Protein AF-A0A517RB50-F1 (afdb_monomer_lite)

Secondary structure (DSSP, 8-state):
-HHHHHHHHHHT---EEEEE-S-HHHHHHHHHHHGGGT-EEEEESSHHHHHHHHHHH--SEEEEETT-SSS-HHHHHHHHHHSTTTTT-EEEEEES---HHHHHHHHHTT--EEEESS--HHHHHHHHHHHHHHHHHHHHHHHHHHHHHHHHH-SSEEEEEETTT--EEEE-HHHHHHH---HHHHTTS-GGGGB-HHHHHHHHHHHHHHHHSS--EEEEEEEEE-TTS-EEEEEEEEEEEEETTEEEEEEEEEE-HHHHHHHHHHHHHHHHHHT-SSEEEEEETTS-EEEE-HHHHHHH---HHHHTTS-GGGTB-SSS-HHHHHHHHHHHHTTPPEEEEEEEEPPPPTT--S------SSHHHHHHHHHHEEEEEEEEEEEE-TTS-EEEEEEEEEE-HHHHHHHHHHHHHHHHHHHHHHHHHHHHSSS-HHHHHHHHHHHHHHSHHHHTT--EEEEEEETTTTEEEEEEEES--SSPPPSS---HHHHTTS-EEEEEETTEEEEEEEEE-----SSSS-PPP-B--

Radius of gyration: 51.58 Å; chains: 1; bounding box: 113×52×133 Å

Structure (mmCIF, N/CA/C/O backbone):
data_AF-A0A517RB50-F1
#
_entry.id   AF-A0A517RB50-F1
#
loop_
_atom_site.group_PDB
_atom_site.id
_atom_site.type_symbol
_atom_site.label_atom_id
_atom_site.label_alt_id
_atom_site.label_comp_id
_atom_site.label_asym_id
_atom_site.label_entity_id
_atom_site.label_seq_id
_atom_site.pdbx_PDB_ins_code
_atom_site.Cartn_x
_atom_site.Cartn_y
_atom_site.Cartn_z
_atom_site.occupancy
_atom_site.B_iso_or_equiv
_atom_site.auth_seq_id
_atom_site.auth_comp_id
_atom_site.auth_asym_id
_atom_site.auth_atom_id
_atom_site.pdbx_PDB_model_num
ATOM 1 N N . MET A 1 1 ? -14.925 10.909 19.881 1.00 27.44 1 MET A N 1
ATOM 2 C CA . MET A 1 1 ? -16.168 11.684 20.108 1.00 27.44 1 MET A CA 1
ATOM 3 C C . MET A 1 1 ? -17.232 10.843 20.812 1.00 27.44 1 MET A C 1
ATOM 5 O O . MET A 1 1 ? -17.479 11.124 21.971 1.00 27.44 1 MET A O 1
ATOM 9 N N . GLN A 1 2 ? -17.777 9.768 20.218 1.00 29.12 2 GLN A N 1
ATOM 10 C CA . GLN A 1 2 ? -18.775 8.903 20.892 1.00 29.12 2 GLN A CA 1
ATOM 11 C C . GLN A 1 2 ? -18.262 8.223 22.182 1.00 29.12 2 GLN A C 1
ATOM 13 O O . GLN A 1 2 ? -18.989 8.147 23.162 1.00 29.12 2 GLN A O 1
ATOM 18 N N . PHE A 1 3 ? -16.992 7.807 22.218 1.00 33.34 3 PHE A N 1
ATOM 19 C CA . PHE A 1 3 ? -16.370 7.172 23.392 1.00 33.34 3 PHE A CA 1
ATOM 20 C C . PHE A 1 3 ? -16.094 8.140 24.561 1.00 33.34 3 PHE A C 1
ATOM 22 O O . PHE A 1 3 ? -16.331 7.802 25.716 1.00 33.34 3 PHE A O 1
ATOM 29 N N . LEU A 1 4 ? -15.650 9.368 24.264 1.00 29.27 4 LEU A N 1
ATOM 30 C CA . LEU A 1 4 ? -15.495 10.430 25.269 1.00 29.27 4 LEU A CA 1
ATOM 31 C C . LEU A 1 4 ? -16.857 10.837 25.853 1.00 29.27 4 LEU A C 1
ATOM 33 O O . LEU A 1 4 ? -16.960 10.999 27.062 1.00 29.27 4 LEU A O 1
ATOM 37 N N . ASN A 1 5 ? -17.908 10.866 25.023 1.00 32.81 5 ASN A N 1
ATOM 38 C CA . ASN A 1 5 ? -19.290 11.037 25.480 1.00 32.81 5 ASN A CA 1
ATOM 39 C C . ASN A 1 5 ? -19.736 9.916 26.433 1.00 32.81 5 ASN A C 1
ATOM 41 O O . ASN A 1 5 ? -20.428 10.194 27.401 1.00 32.81 5 ASN A O 1
ATOM 45 N N . LEU A 1 6 ? -19.332 8.663 26.193 1.00 37.22 6 LEU A N 1
ATOM 46 C CA . LEU A 1 6 ? -19.687 7.521 27.047 1.00 37.22 6 LEU A CA 1
ATOM 47 C C . LEU A 1 6 ? -19.037 7.611 28.442 1.00 37.22 6 LEU A C 1
ATOM 49 O O . LEU A 1 6 ? -19.659 7.286 29.452 1.00 37.22 6 LEU A O 1
ATOM 53 N N . LEU A 1 7 ? -17.785 8.079 28.499 1.00 32.03 7 LEU A N 1
ATOM 54 C CA . LEU A 1 7 ? -17.042 8.289 29.747 1.00 32.03 7 LEU A CA 1
ATOM 55 C C . LEU A 1 7 ? -17.507 9.547 30.504 1.00 32.03 7 LEU A C 1
ATOM 57 O O . LEU A 1 7 ? -17.566 9.531 31.733 1.00 32.03 7 LEU A O 1
ATOM 61 N N . GLU A 1 8 ? -17.884 10.619 29.799 1.00 33.47 8 GLU A N 1
ATOM 62 C CA . GLU A 1 8 ? -18.516 11.802 30.408 1.00 33.47 8 GLU A CA 1
ATOM 63 C C . GLU A 1 8 ? -19.931 11.497 30.923 1.00 33.47 8 GLU A C 1
ATOM 65 O O . GLU A 1 8 ? -20.286 11.928 32.022 1.00 33.47 8 GLU A O 1
ATOM 70 N N . GLN A 1 9 ? -20.702 10.673 30.204 1.00 43.38 9 GLN A N 1
ATOM 71 C CA . GLN A 1 9 ? -22.013 10.189 30.648 1.00 43.38 9 GLN A CA 1
ATOM 72 C C . GLN A 1 9 ? -21.941 9.380 31.947 1.00 43.38 9 GLN A C 1
ATOM 74 O O . GLN A 1 9 ? -22.897 9.420 32.707 1.00 43.38 9 GLN A O 1
ATOM 79 N N . GLN A 1 10 ? -20.831 8.698 32.261 1.00 44.22 10 GLN A N 1
ATOM 80 C CA . GLN A 1 10 ? -20.680 8.019 33.557 1.00 44.22 10 GLN A CA 1
ATOM 81 C C . GLN A 1 10 ? -20.490 8.978 34.739 1.00 44.22 10 GLN A C 1
ATOM 83 O O . GLN A 1 10 ? -20.928 8.666 35.844 1.00 44.22 10 GLN A O 1
ATOM 88 N N . ARG A 1 11 ? -19.839 10.134 34.543 1.00 44.91 11 ARG A N 1
ATOM 89 C CA . ARG A 1 11 ? -19.650 11.118 35.626 1.00 44.91 11 ARG A CA 1
ATOM 90 C C . ARG A 1 11 ? -20.913 11.934 35.917 1.00 44.91 11 ARG A C 1
ATOM 92 O O . ARG A 1 11 ? -21.065 12.375 37.049 1.00 44.91 11 ARG A O 1
ATOM 99 N N . ASN A 1 12 ? -21.801 12.076 34.929 1.00 53.50 12 ASN A N 1
ATOM 100 C CA . ASN A 1 12 ? -23.062 12.825 34.999 1.00 53.50 12 ASN A CA 1
ATOM 101 C C . ASN A 1 12 ? -24.273 11.966 34.570 1.00 53.50 12 ASN A C 1
ATOM 103 O O . ASN A 1 12 ? -25.148 12.445 33.847 1.00 53.50 12 ASN A O 1
ATOM 107 N N . TRP A 1 13 ? -24.327 10.686 34.953 1.00 66.94 13 TRP A N 1
ATOM 108 C CA . TRP A 1 13 ? -25.488 9.851 34.629 1.00 66.94 13 TRP A CA 1
ATOM 109 C C . TRP A 1 13 ? -26.682 10.295 35.478 1.00 66.94 13 TRP A C 1
ATOM 111 O O . TRP A 1 13 ? -26.728 10.021 36.676 1.00 66.94 13 TRP A O 1
ATOM 121 N N . SER A 1 14 ? -27.633 10.982 34.847 1.00 80.94 14 SER A N 1
ATOM 122 C CA . SER A 1 14 ? -28.971 11.228 35.386 1.00 80.94 14 SER A CA 1
ATOM 123 C C . SER A 1 14 ? -29.900 10.119 34.891 1.00 80.94 14 SER A C 1
ATOM 125 O O . SER A 1 14 ? -30.160 10.054 33.690 1.00 80.94 14 SER A O 1
ATOM 127 N N . PRO A 1 15 ? -30.379 9.227 35.775 1.00 87.75 15 PRO A N 1
ATOM 128 C CA . PRO A 1 15 ? -31.318 8.181 35.397 1.00 87.75 15 PRO A CA 1
ATOM 129 C C . PRO A 1 15 ? -32.593 8.759 34.785 1.00 87.75 15 PRO A C 1
ATOM 131 O O . PRO A 1 15 ? -33.216 9.643 35.380 1.00 87.75 15 PRO A O 1
ATOM 134 N N . CYS A 1 16 ? -32.992 8.237 33.628 1.00 92.25 16 CYS A N 1
ATOM 135 C CA . CYS A 1 16 ? -34.243 8.619 32.979 1.00 92.25 16 CYS A CA 1
ATOM 136 C C . CYS A 1 16 ? -35.372 7.675 33.415 1.00 92.25 16 CYS A C 1
ATOM 138 O O . CYS A 1 16 ? -35.271 6.459 33.237 1.00 92.25 16 CYS A O 1
ATOM 140 N N . ILE A 1 17 ? -36.442 8.226 33.987 1.00 94.50 17 ILE A N 1
ATOM 141 C CA . ILE A 1 17 ? -37.605 7.475 34.466 1.00 94.50 17 ILE A CA 1
ATOM 142 C C . ILE A 1 17 ? -38.821 7.861 33.629 1.00 94.50 17 ILE A C 1
ATOM 144 O O . ILE A 1 17 ? -39.184 9.032 33.575 1.00 94.50 17 ILE A O 1
ATOM 148 N N . LEU A 1 18 ? -39.488 6.885 33.017 1.00 95.31 18 LEU A N 1
ATOM 149 C CA . LEU A 1 18 ? -40.793 7.088 32.390 1.00 95.31 18 LEU A CA 1
ATOM 150 C C . LEU A 1 18 ? -41.890 6.680 33.374 1.00 95.31 18 LEU A C 1
ATOM 152 O O . LEU A 1 18 ? -42.047 5.496 33.654 1.00 95.31 18 LEU A O 1
ATOM 156 N N . TYR A 1 19 ? -42.646 7.647 33.880 1.00 94.38 19 TYR A N 1
ATOM 157 C CA . TYR A 1 19 ? -43.794 7.423 34.752 1.00 94.38 19 TYR A CA 1
ATOM 158 C C . TYR A 1 19 ? -45.090 7.394 33.932 1.00 94.38 19 TYR A C 1
ATOM 160 O O . TYR A 1 19 ? -45.368 8.318 33.164 1.00 94.38 19 TYR A O 1
ATOM 168 N N . VAL A 1 20 ? -45.881 6.334 34.084 1.00 93.38 20 VAL A N 1
ATOM 169 C CA . VAL A 1 20 ? -47.100 6.071 33.313 1.00 93.38 20 VAL A CA 1
ATOM 170 C C . VAL A 1 20 ? -48.271 5.869 34.268 1.00 93.38 20 VAL A C 1
ATOM 172 O O . VAL A 1 20 ? -48.390 4.823 34.901 1.00 93.38 20 VAL A O 1
ATOM 175 N N . ASP A 1 21 ? -49.135 6.874 34.363 1.00 90.50 21 ASP A N 1
ATOM 176 C CA . ASP A 1 21 ? -50.355 6.863 35.177 1.00 90.50 21 ASP A CA 1
ATOM 177 C C . ASP A 1 21 ? -51.345 7.880 34.582 1.00 90.50 21 ASP A C 1
ATOM 179 O O . ASP A 1 21 ? -50.927 8.926 34.086 1.00 90.50 21 ASP A O 1
ATOM 183 N N . GLU A 1 22 ? -52.645 7.597 34.629 1.00 89.00 22 GLU A N 1
ATOM 184 C CA . GLU A 1 22 ? -53.706 8.537 34.235 1.00 89.00 22 GLU A CA 1
ATOM 185 C C . GLU A 1 22 ? -53.903 9.644 35.288 1.00 89.00 22 GLU A C 1
ATOM 187 O O . GLU A 1 22 ? -54.405 10.732 34.988 1.00 89.00 22 GLU A O 1
ATOM 192 N N . ASN A 1 23 ? -53.482 9.397 36.533 1.00 87.44 23 ASN A N 1
ATOM 193 C CA . ASN A 1 23 ? -53.657 10.315 37.645 1.00 87.44 23 ASN A CA 1
ATOM 194 C C . ASN A 1 23 ? -52.446 11.245 37.840 1.00 87.44 23 ASN A C 1
ATOM 196 O O . ASN A 1 23 ? -51.418 10.890 38.422 1.00 87.44 23 ASN A O 1
ATOM 200 N N . LEU A 1 24 ? -52.618 12.510 37.448 1.00 87.56 24 LEU A N 1
ATOM 201 C CA . LEU A 1 24 ? -51.597 13.552 37.590 1.00 87.56 24 LEU A CA 1
ATOM 202 C C . LEU A 1 24 ? -51.191 13.828 39.054 1.00 87.56 24 LEU A C 1
ATOM 204 O O . LEU A 1 24 ? -50.088 14.318 39.297 1.00 87.56 24 LEU A O 1
ATOM 208 N N . ASN A 1 25 ? -52.053 13.538 40.035 1.00 87.06 25 ASN A N 1
ATOM 209 C CA . ASN A 1 25 ? -51.712 13.732 41.447 1.00 87.06 25 ASN A CA 1
ATOM 210 C C . ASN A 1 25 ? -50.693 12.692 41.924 1.00 87.06 25 ASN A C 1
ATOM 212 O O . ASN A 1 25 ? -49.740 13.073 42.598 1.00 87.06 25 ASN A O 1
ATOM 216 N N . HIS A 1 26 ? -50.829 11.426 41.510 1.00 86.88 26 HIS A N 1
ATOM 217 C CA . HIS A 1 26 ? -49.840 10.391 41.834 1.00 86.88 26 HIS A CA 1
ATOM 218 C C . HIS A 1 26 ? -48.468 10.733 41.250 1.00 86.88 26 HIS A C 1
ATOM 220 O O . HIS A 1 26 ? -47.452 10.599 41.930 1.00 86.88 26 HIS A O 1
ATOM 226 N N . PHE A 1 27 ? -48.440 11.252 40.018 1.00 88.31 27 PHE A N 1
ATOM 227 C CA . PHE A 1 27 ? -47.204 11.735 39.413 1.00 88.31 27 PHE A CA 1
ATOM 228 C C . PHE A 1 27 ? -46.574 12.877 40.217 1.00 88.31 27 PHE A C 1
ATOM 230 O O . PHE A 1 27 ? -45.380 12.835 40.488 1.00 88.31 27 PHE A O 1
ATOM 237 N N . ARG A 1 28 ? -47.358 13.884 40.629 1.00 88.56 28 ARG A N 1
ATOM 238 C CA . ARG A 1 28 ? -46.840 15.012 41.424 1.00 88.56 28 ARG A CA 1
ATOM 239 C C . ARG A 1 28 ? -46.276 14.566 42.768 1.00 88.56 28 ARG A C 1
ATOM 241 O O . ARG A 1 28 ? -45.264 15.104 43.202 1.00 88.56 28 ARG A O 1
ATOM 248 N N . GLU A 1 29 ? -46.911 13.594 43.416 1.00 88.06 29 GLU A N 1
ATOM 249 C CA . GLU A 1 29 ? -46.387 12.984 44.640 1.00 88.06 29 GLU A CA 1
ATOM 250 C C . GLU A 1 29 ? -45.073 12.244 44.364 1.00 88.06 29 GLU A C 1
ATOM 252 O O . GLU A 1 29 ? -44.078 12.473 45.049 1.00 88.06 29 GLU A O 1
ATOM 257 N N . PHE A 1 30 ? -45.033 11.415 43.318 1.00 89.19 30 PHE A N 1
ATOM 258 C CA . PHE A 1 30 ? -43.828 10.694 42.910 1.00 89.19 30 PHE A CA 1
ATOM 259 C C . PHE A 1 30 ? -42.663 11.636 42.567 1.00 89.19 30 PHE A C 1
ATOM 261 O O . PHE A 1 30 ? -41.532 11.407 43.000 1.00 89.19 30 PHE A O 1
ATOM 268 N N . GLU A 1 31 ? -42.932 12.700 41.814 1.00 89.94 31 GLU A N 1
ATOM 269 C CA . GLU A 1 31 ? -41.957 13.725 41.442 1.00 89.94 31 GLU A CA 1
ATOM 270 C C . GLU A 1 31 ? -41.460 14.477 42.682 1.00 89.94 31 GLU A C 1
ATOM 272 O O . GLU A 1 31 ? -40.252 14.607 42.867 1.00 89.94 31 GLU A O 1
ATOM 277 N N . ALA A 1 32 ? -42.358 14.882 43.587 1.00 88.62 32 ALA A N 1
ATOM 278 C CA . ALA A 1 32 ? -41.992 15.564 44.828 1.00 88.62 32 ALA A CA 1
ATOM 279 C C . ALA A 1 32 ? -41.091 14.705 45.731 1.00 88.62 32 ALA A C 1
ATOM 281 O O . ALA A 1 32 ? -40.106 15.208 46.269 1.00 88.62 32 ALA A O 1
ATOM 282 N N . ILE A 1 33 ? -41.375 13.403 45.853 1.00 88.38 33 ILE A N 1
ATOM 283 C CA . ILE A 1 33 ? -40.557 12.459 46.635 1.00 88.38 33 ILE A CA 1
ATOM 284 C C . ILE A 1 33 ? -39.135 12.323 46.057 1.00 88.38 33 ILE A C 1
ATOM 286 O O . ILE A 1 33 ? -38.186 12.038 46.793 1.00 88.38 33 ILE A O 1
ATOM 290 N N . ASN A 1 34 ? -38.969 12.523 44.746 1.00 86.12 34 ASN A N 1
ATOM 291 C CA . ASN A 1 34 ? -37.714 12.284 44.031 1.00 86.12 34 ASN A CA 1
ATOM 292 C C . ASN A 1 34 ? -37.022 13.559 43.504 1.00 86.12 34 ASN A C 1
ATOM 294 O O . ASN A 1 34 ? -35.975 13.446 42.866 1.00 86.12 34 ASN A O 1
ATOM 298 N N . ALA A 1 35 ? -37.543 14.754 43.801 1.00 80.19 35 ALA A N 1
ATOM 299 C CA . ALA A 1 35 ? -37.084 16.028 43.234 1.00 80.19 35 ALA A CA 1
ATOM 300 C C . ALA A 1 35 ? -35.583 16.310 43.460 1.00 80.19 35 ALA A C 1
A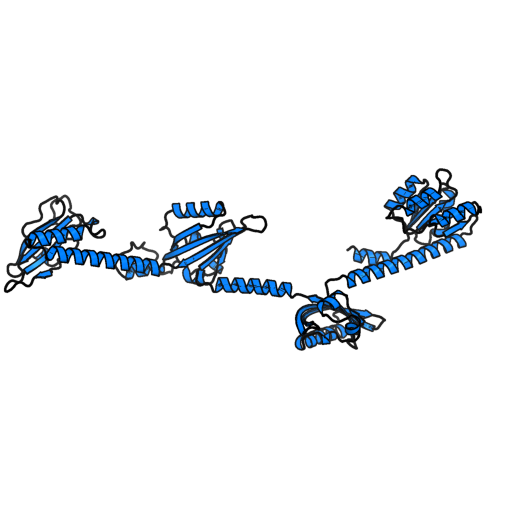TOM 302 O O . ALA A 1 35 ? -34.888 16.770 42.556 1.00 80.19 35 ALA A O 1
ATOM 303 N N . ASP A 1 36 ? -35.056 15.955 44.636 1.00 77.75 36 ASP A N 1
ATOM 304 C CA . ASP A 1 36 ? -33.656 16.208 45.010 1.00 77.75 36 ASP A CA 1
ATOM 305 C C . ASP A 1 36 ? -32.688 15.082 44.596 1.00 77.75 36 ASP A C 1
ATOM 307 O O . ASP A 1 36 ? -31.517 15.089 44.979 1.00 77.75 36 ASP A O 1
ATOM 311 N N . GLN A 1 37 ? -33.156 14.073 43.850 1.00 78.81 37 GLN A N 1
ATOM 312 C CA . GLN A 1 37 ? -32.343 12.903 43.485 1.00 78.81 37 GLN A CA 1
ATOM 313 C C . GLN A 1 37 ? -31.670 13.015 42.105 1.00 78.81 37 GLN A C 1
ATOM 315 O O . GLN A 1 37 ? -30.902 12.128 41.733 1.00 78.81 37 GLN A O 1
ATOM 320 N N . GLY A 1 38 ? -31.924 14.092 41.349 1.00 81.56 38 GLY A N 1
ATOM 321 C CA . GLY A 1 38 ? -31.290 14.337 40.045 1.00 81.56 38 GLY A CA 1
ATOM 322 C C . GLY A 1 38 ? -31.746 13.396 38.920 1.00 81.56 38 GLY A C 1
ATOM 323 O O . GLY A 1 38 ? -31.025 13.235 37.932 1.00 81.56 38 GLY A O 1
ATOM 324 N N . TYR A 1 39 ? -32.913 12.762 39.081 1.00 89.31 39 TYR A N 1
ATOM 325 C CA . TYR A 1 39 ? -33.545 11.908 38.073 1.00 89.31 39 TYR A CA 1
ATOM 326 C C . TYR A 1 39 ? -34.259 12.753 37.016 1.00 89.31 39 TYR A C 1
ATOM 328 O O . TYR A 1 39 ? -34.901 13.751 37.338 1.00 89.31 39 TYR A O 1
ATOM 336 N N . GLU A 1 40 ? -34.188 12.328 35.759 1.00 90.94 40 GLU A N 1
ATOM 337 C CA . GLU A 1 40 ? -34.959 12.926 34.674 1.00 90.94 40 GLU A CA 1
ATOM 338 C C . GLU A 1 40 ? -36.280 12.163 34.535 1.00 90.94 40 GLU A C 1
ATOM 340 O O . GLU A 1 40 ? -36.312 11.051 34.008 1.00 90.94 40 GLU A O 1
ATOM 345 N N . ILE A 1 41 ? -37.369 12.729 35.054 1.00 93.12 41 ILE A N 1
ATOM 346 C CA . ILE A 1 41 ? -38.668 12.052 35.111 1.00 93.12 41 ILE A CA 1
ATOM 347 C C . ILE A 1 41 ? -39.570 12.571 33.987 1.00 93.12 41 ILE A C 1
ATOM 349 O O . ILE A 1 41 ? -39.849 13.763 33.889 1.00 93.12 41 ILE A O 1
ATOM 353 N N . HIS A 1 42 ? -40.050 11.659 33.146 1.00 92.94 42 HIS A N 1
ATOM 354 C CA . HIS A 1 42 ? -40.967 11.928 32.042 1.00 92.94 42 HIS A CA 1
ATOM 355 C C . HIS A 1 42 ? -42.333 11.327 32.350 1.00 92.94 42 HIS A C 1
ATOM 357 O O . HIS A 1 42 ? -42.429 10.145 32.664 1.00 92.94 42 HIS A O 1
ATOM 363 N N . LEU A 1 43 ? -43.397 12.118 32.226 1.00 93.94 43 LEU A N 1
ATOM 364 C CA . LEU A 1 43 ? -44.770 11.658 32.427 1.00 93.94 43 LEU A CA 1
ATOM 365 C C . LEU A 1 43 ? -45.420 11.253 31.101 1.00 93.94 43 LEU A C 1
ATOM 367 O O . LEU A 1 43 ? -45.353 11.992 30.117 1.00 93.94 43 LEU A O 1
ATOM 371 N N . SER A 1 44 ? -46.158 10.145 31.110 1.00 92.88 44 SER A N 1
ATOM 372 C CA . SER A 1 44 ? -47.170 9.848 30.101 1.00 92.88 44 SER A CA 1
ATOM 373 C C . SER A 1 44 ? -48.513 9.525 30.744 1.00 92.88 44 SER A C 1
ATOM 375 O O . SER A 1 44 ? -48.623 8.580 31.515 1.00 92.88 44 SER A O 1
ATOM 377 N N . LEU A 1 45 ? -49.544 10.276 30.352 1.00 88.50 45 LEU A N 1
ATOM 378 C CA . LEU A 1 45 ? -50.922 10.105 30.830 1.00 88.50 45 LEU A CA 1
ATOM 379 C C . LEU A 1 45 ? -51.739 9.088 30.019 1.00 88.50 45 LEU A C 1
ATOM 381 O O . LEU A 1 45 ? -52.895 8.846 30.331 1.00 88.50 45 LEU A O 1
ATOM 385 N N . ASN A 1 46 ? -51.179 8.543 28.935 1.00 84.00 46 ASN A N 1
ATOM 386 C CA . ASN A 1 46 ? -51.885 7.626 28.040 1.00 84.00 46 ASN A CA 1
ATOM 387 C C . ASN A 1 46 ? -50.970 6.486 27.568 1.00 84.00 46 ASN A C 1
ATOM 389 O O . ASN A 1 46 ? -49.776 6.690 27.320 1.00 84.00 46 ASN A O 1
ATOM 393 N N . ALA A 1 47 ? -51.560 5.304 27.379 1.00 76.62 47 ALA A N 1
ATOM 394 C CA . ALA A 1 47 ? -50.883 4.072 26.983 1.00 76.62 47 ALA A CA 1
ATOM 395 C C . ALA A 1 47 ? -50.204 4.104 25.599 1.00 76.62 47 ALA A C 1
ATOM 397 O O . ALA A 1 47 ? -49.116 3.563 25.415 1.00 76.62 47 ALA A O 1
ATOM 398 N N . LYS A 1 48 ? -50.809 4.747 24.593 1.00 80.31 48 LYS A N 1
ATOM 399 C CA . LYS A 1 48 ? -50.193 4.871 23.257 1.00 80.31 48 LYS A CA 1
ATOM 400 C C . LYS A 1 48 ? -49.066 5.896 23.253 1.00 80.31 48 LYS A C 1
ATOM 402 O O . LYS A 1 48 ? -48.038 5.692 22.606 1.00 80.31 48 LYS A O 1
ATOM 407 N N . ALA A 1 49 ? -49.261 7.000 23.972 1.00 86.56 49 ALA A N 1
ATOM 408 C CA . ALA A 1 49 ? -48.254 8.047 24.096 1.00 86.56 49 ALA A CA 1
ATOM 409 C C . ALA A 1 49 ? -47.011 7.542 24.843 1.00 86.56 49 ALA A C 1
ATOM 411 O O . ALA A 1 49 ? -45.896 7.884 24.453 1.00 86.56 49 ALA A O 1
ATOM 412 N N . SER A 1 50 ? -47.189 6.677 25.846 1.00 89.94 50 SER A N 1
ATOM 413 C CA . SER A 1 50 ? -46.083 6.156 26.652 1.00 89.94 50 SER A CA 1
ATOM 414 C C . SER A 1 50 ? -45.155 5.249 25.847 1.00 89.94 50 SER A C 1
ATOM 416 O O . SER A 1 50 ? -43.947 5.305 26.047 1.00 89.94 50 SER A O 1
ATOM 418 N N . LEU A 1 51 ? -45.671 4.462 24.895 1.00 87.31 51 LEU A N 1
ATOM 419 C CA . LEU A 1 51 ? -44.835 3.656 23.998 1.00 87.31 51 LEU A CA 1
ATOM 420 C C . LEU A 1 51 ? -43.993 4.530 23.064 1.00 87.31 51 LEU A C 1
ATOM 422 O O . LEU A 1 51 ? -42.785 4.333 22.951 1.00 87.31 51 LEU A O 1
ATOM 426 N N . MET A 1 52 ? -44.617 5.527 22.430 1.00 89.38 52 MET A N 1
ATOM 427 C CA . MET A 1 52 ? -43.913 6.466 21.551 1.00 89.38 52 MET A CA 1
ATOM 428 C C . MET A 1 52 ? -42.853 7.263 22.315 1.00 89.38 52 MET A C 1
ATOM 430 O O . MET A 1 52 ? -41.745 7.462 21.816 1.00 89.38 52 MET A O 1
ATOM 434 N N . LEU A 1 53 ? -43.187 7.705 23.530 1.00 91.81 53 LEU A N 1
ATOM 435 C CA . LEU A 1 53 ? -42.262 8.418 24.398 1.00 91.81 53 LEU A CA 1
ATOM 436 C C . LEU A 1 53 ? -41.127 7.499 24.854 1.00 91.81 53 LEU A C 1
ATOM 438 O O . LEU A 1 53 ? -39.973 7.884 24.721 1.00 91.81 53 LEU A O 1
ATOM 442 N N . GLY A 1 54 ? -41.434 6.271 25.280 1.00 90.69 54 GLY A N 1
ATOM 443 C CA . GLY A 1 54 ? -40.455 5.260 25.677 1.00 90.69 54 GLY A CA 1
ATOM 444 C C . GLY A 1 54 ? -39.453 4.940 24.569 1.00 90.69 54 GLY A C 1
ATOM 445 O O . GLY A 1 54 ? -38.253 4.972 24.813 1.00 90.69 54 GLY A O 1
ATOM 446 N N . LEU A 1 55 ? -39.911 4.732 23.330 1.00 91.19 55 LEU A N 1
ATOM 447 C CA . LEU A 1 55 ? -39.023 4.509 22.180 1.00 91.19 55 LEU A CA 1
ATOM 448 C C . LEU A 1 55 ? -38.135 5.720 21.863 1.00 91.19 55 LEU A C 1
ATOM 450 O O . LEU A 1 55 ? -37.027 5.552 21.354 1.00 91.19 55 LEU A O 1
ATOM 454 N N . LYS A 1 56 ? -38.617 6.934 22.154 1.00 91.88 56 LYS A N 1
ATOM 455 C CA . LYS A 1 56 ? -37.886 8.182 21.919 1.00 91.88 56 LYS A CA 1
ATOM 456 C C . LYS A 1 56 ? -36.829 8.455 22.990 1.00 91.88 56 LYS A C 1
ATOM 458 O O . LYS A 1 56 ? -35.730 8.869 22.635 1.00 91.88 56 LYS A O 1
ATOM 463 N N . ILE A 1 57 ? -37.173 8.292 24.268 1.00 91.25 57 ILE A N 1
ATOM 464 C CA . ILE A 1 57 ? -36.292 8.649 25.395 1.00 91.25 57 ILE A CA 1
ATOM 465 C C . ILE A 1 57 ? -35.425 7.475 25.863 1.00 91.25 57 ILE A C 1
ATOM 467 O O . ILE A 1 57 ? -34.367 7.718 26.424 1.00 91.25 57 ILE A O 1
ATOM 471 N N . GLN A 1 58 ? -35.856 6.231 25.610 1.00 90.94 58 GLN A N 1
ATOM 472 C CA . GLN A 1 58 ? -35.219 4.989 26.070 1.00 90.94 58 GLN A CA 1
ATOM 473 C C . GLN A 1 58 ? -34.887 5.036 27.573 1.00 90.94 58 GLN A C 1
ATOM 475 O O . GLN A 1 58 ? -33.716 5.122 27.946 1.00 90.94 58 GLN A O 1
ATOM 480 N N . PRO A 1 59 ? -35.917 5.029 28.442 1.00 93.56 59 PRO A N 1
ATOM 481 C CA . PRO A 1 59 ? -35.732 5.244 29.872 1.00 93.56 59 PRO A CA 1
ATOM 482 C C . PRO A 1 59 ? -34.922 4.105 30.508 1.00 93.56 59 PRO A C 1
ATOM 484 O O . PRO A 1 59 ? -34.988 2.955 30.067 1.00 93.56 59 PRO A O 1
ATOM 487 N N . ASP A 1 60 ? -34.196 4.419 31.584 1.00 91.50 60 ASP A N 1
ATOM 488 C CA . ASP A 1 60 ? -33.506 3.418 32.404 1.00 91.50 60 ASP A CA 1
ATOM 489 C C . ASP A 1 60 ? -34.525 2.623 33.256 1.00 91.50 60 ASP A C 1
ATOM 491 O O . ASP A 1 60 ? -34.323 1.435 33.508 1.00 91.50 60 ASP A O 1
ATOM 495 N N . LEU A 1 61 ? -35.641 3.252 33.659 1.00 94.38 61 LEU A N 1
ATOM 496 C CA . LEU A 1 61 ? -36.732 2.646 34.436 1.00 94.38 61 LEU A CA 1
ATOM 497 C C . LEU A 1 61 ? -38.106 3.111 33.927 1.00 94.38 61 LEU A C 1
ATOM 499 O O . LEU A 1 61 ? -38.331 4.305 33.736 1.00 94.38 61 LEU A O 1
ATOM 503 N N . ILE A 1 62 ? -39.050 2.183 33.776 1.00 95.12 62 ILE A N 1
ATOM 504 C CA . ILE A 1 62 ? -40.468 2.492 33.550 1.00 95.12 62 ILE A CA 1
ATOM 505 C C . ILE A 1 62 ? -41.217 2.260 34.860 1.00 95.12 62 ILE A C 1
ATOM 507 O O . ILE A 1 62 ? -41.163 1.168 35.417 1.00 95.12 62 ILE A O 1
ATOM 511 N N . VAL A 1 63 ? -41.926 3.273 35.346 1.00 93.94 63 VAL A N 1
ATOM 512 C CA . VAL A 1 63 ? -42.868 3.148 36.459 1.00 93.94 63 VAL A CA 1
ATOM 513 C C . VAL A 1 63 ? -44.273 3.172 35.874 1.00 93.94 63 VAL A C 1
ATOM 515 O O . VAL A 1 63 ? -44.635 4.158 35.240 1.00 93.94 63 VAL A O 1
ATOM 518 N N . ILE A 1 64 ? -45.048 2.101 36.032 1.00 92.38 64 ILE A N 1
ATOM 519 C CA . ILE A 1 64 ? -46.375 1.972 35.410 1.00 92.38 64 ILE A CA 1
ATOM 520 C C . ILE A 1 64 ? -47.453 1.658 36.438 1.00 92.38 64 ILE A C 1
ATOM 522 O O . ILE A 1 64 ? -47.314 0.721 37.217 1.00 92.38 64 ILE A O 1
ATOM 526 N N . SER A 1 65 ? -48.550 2.403 36.406 1.00 90.56 65 SER A N 1
ATOM 527 C CA . SER A 1 65 ? -49.733 2.090 37.198 1.00 90.56 65 SER A CA 1
ATOM 528 C C . SER A 1 65 ? -50.511 0.918 36.602 1.00 90.56 65 SER A C 1
ATOM 530 O O . SER A 1 65 ? -50.781 0.878 35.402 1.00 90.56 65 SER A O 1
ATOM 532 N N . LEU A 1 66 ? -50.873 -0.049 37.444 1.00 88.25 66 LEU A N 1
ATOM 533 C CA . LEU A 1 66 ? -51.764 -1.157 37.097 1.00 88.25 66 LEU A CA 1
ATOM 534 C C . LEU A 1 66 ? -53.246 -0.773 37.224 1.00 88.25 66 LEU A C 1
ATOM 536 O O . LEU A 1 66 ? -54.108 -1.569 36.871 1.00 88.25 66 LEU A O 1
ATOM 540 N N . ASP A 1 67 ? -53.541 0.444 37.685 1.00 85.06 67 ASP A N 1
ATOM 541 C CA . ASP A 1 67 ? -54.906 0.942 37.893 1.00 85.06 67 ASP A CA 1
ATOM 542 C C . ASP A 1 67 ? -55.417 1.812 36.722 1.00 85.06 67 ASP A C 1
ATOM 544 O O . ASP A 1 67 ? -56.435 2.493 36.846 1.00 85.06 67 ASP A O 1
ATOM 548 N N . ILE A 1 68 ? -54.701 1.815 35.591 1.00 83.88 68 ILE A N 1
ATOM 549 C CA . ILE A 1 68 ? -55.050 2.540 34.354 1.00 83.88 68 ILE A CA 1
ATOM 550 C C . ILE A 1 68 ? -56.377 1.995 33.798 1.00 83.88 68 ILE A C 1
ATOM 552 O O . ILE A 1 68 ? -56.525 0.785 33.626 1.00 83.88 68 ILE A O 1
ATOM 556 N N . GLN A 1 69 ? -57.345 2.872 33.503 1.00 80.88 69 GLN A N 1
ATOM 557 C CA . GLN A 1 69 ? -58.679 2.465 33.037 1.00 80.88 69 GLN A CA 1
ATOM 558 C C . GLN A 1 69 ? -58.798 2.412 31.509 1.00 80.88 69 GLN A C 1
ATOM 560 O O . GLN A 1 69 ? -59.587 1.626 30.981 1.00 80.88 69 GLN A O 1
ATOM 565 N N . GLU A 1 70 ? -58.042 3.237 30.778 1.00 78.62 70 GLU A N 1
ATOM 566 C CA . GLU A 1 70 ? -58.131 3.346 29.316 1.00 78.62 70 GLU A CA 1
ATOM 567 C C . GLU A 1 70 ? -57.468 2.176 28.564 1.00 78.62 70 GLU A C 1
ATOM 569 O O . GLU A 1 70 ? -57.691 2.020 27.358 1.00 78.62 70 GLU A O 1
ATOM 574 N N . ALA A 1 71 ? -56.646 1.358 29.230 1.00 79.81 71 ALA A N 1
ATOM 575 C CA . ALA A 1 71 ? -55.908 0.254 28.614 1.00 79.81 71 ALA A CA 1
ATOM 576 C C . ALA A 1 71 ? -55.619 -0.880 29.608 1.00 79.81 71 ALA A C 1
ATOM 578 O O . ALA A 1 71 ? -55.523 -0.630 30.802 1.00 79.81 71 ALA A O 1
ATOM 579 N N . ASP A 1 72 ? -55.414 -2.107 29.106 1.00 86.56 72 ASP A N 1
ATOM 580 C CA . ASP A 1 72 ? -54.904 -3.218 29.922 1.00 86.56 72 ASP A CA 1
ATOM 581 C C . ASP A 1 72 ? -53.397 -3.006 30.201 1.00 86.56 72 ASP A C 1
ATOM 583 O O . ASP A 1 72 ? -52.581 -3.103 29.270 1.00 86.56 72 ASP A O 1
ATOM 587 N N . PRO A 1 73 ? -52.987 -2.749 31.459 1.00 84.31 73 PRO A N 1
ATOM 588 C CA . PRO A 1 73 ? -51.585 -2.531 31.815 1.00 84.31 73 PRO A CA 1
ATOM 589 C C . PRO A 1 73 ? -50.698 -3.738 31.492 1.00 84.31 73 PRO A C 1
ATOM 591 O O . PRO A 1 73 ? -49.518 -3.584 31.170 1.00 84.31 73 PRO A O 1
ATOM 594 N N . ILE A 1 74 ? -51.257 -4.950 31.529 1.00 87.94 74 ILE A N 1
ATOM 595 C CA . ILE A 1 74 ? -50.531 -6.182 31.220 1.00 87.94 74 ILE A CA 1
ATOM 596 C C . ILE A 1 74 ? -50.198 -6.258 29.730 1.00 87.94 74 ILE A C 1
ATOM 598 O O . ILE A 1 74 ? -49.083 -6.643 29.362 1.00 87.94 74 ILE A O 1
ATOM 602 N N . GLU A 1 75 ? -51.129 -5.863 28.858 1.00 88.31 75 GLU A N 1
ATOM 603 C CA . GLU A 1 75 ? -50.841 -5.752 27.427 1.00 88.31 75 GLU A CA 1
ATOM 604 C C . GLU A 1 75 ? -49.754 -4.708 27.174 1.00 88.31 75 GLU A C 1
ATOM 606 O O . GLU A 1 75 ? -48.844 -4.962 26.386 1.00 88.31 75 GLU A O 1
ATOM 611 N N . MET A 1 76 ? -49.778 -3.577 27.887 1.00 88.25 76 MET A N 1
ATOM 612 C CA . MET A 1 76 ? -48.734 -2.553 27.774 1.00 88.25 76 MET A CA 1
ATOM 613 C C . MET A 1 76 ? -47.351 -3.084 28.155 1.00 88.25 76 MET A C 1
ATOM 615 O O . MET A 1 76 ? -46.391 -2.873 27.414 1.00 88.25 76 MET A O 1
ATOM 619 N N . ILE A 1 77 ? -47.247 -3.812 29.270 1.00 90.94 77 ILE A N 1
ATOM 620 C CA . ILE A 1 77 ? -45.998 -4.448 29.709 1.00 90.94 77 ILE A CA 1
ATOM 621 C C . ILE A 1 77 ? -45.485 -5.416 28.634 1.00 90.94 77 ILE A C 1
ATOM 623 O O . ILE A 1 77 ? -44.318 -5.339 28.242 1.00 90.94 77 ILE A O 1
ATOM 627 N N . ARG A 1 78 ? -46.362 -6.268 28.082 1.00 90.25 78 ARG A N 1
ATOM 628 C CA . ARG A 1 78 ? -46.003 -7.160 26.966 1.00 90.25 78 ARG A CA 1
ATOM 629 C C . ARG A 1 78 ? -45.535 -6.376 25.742 1.00 90.25 78 ARG A C 1
ATOM 631 O O . ARG A 1 78 ? -44.554 -6.769 25.111 1.00 90.25 78 ARG A O 1
ATOM 638 N N . PHE A 1 79 ? -46.191 -5.262 25.418 1.00 89.38 79 PHE A N 1
ATOM 639 C CA . PHE A 1 79 ? -45.772 -4.400 24.317 1.00 89.38 79 PHE A CA 1
ATOM 640 C C . PHE A 1 79 ? -44.384 -3.811 24.561 1.00 89.38 79 PHE A C 1
ATOM 642 O O . PHE A 1 79 ? -43.550 -3.925 23.666 1.00 89.38 79 PHE A O 1
ATOM 649 N N . TYR A 1 80 ? -44.080 -3.279 25.749 1.00 91.94 80 TYR A N 1
ATOM 650 C CA . TYR A 1 80 ? -42.726 -2.810 26.068 1.00 91.94 80 TYR A CA 1
ATOM 651 C C . TYR A 1 80 ? -41.686 -3.916 25.911 1.00 91.94 80 TYR A C 1
ATOM 653 O O . TYR A 1 80 ? -40.680 -3.713 25.233 1.00 91.94 80 TYR A O 1
ATOM 661 N N . LYS A 1 81 ? -41.956 -5.104 26.463 1.00 91.75 81 LYS A N 1
ATOM 662 C CA . LYS A 1 81 ? -41.027 -6.237 26.388 1.00 91.75 81 LYS A CA 1
ATOM 663 C C . LYS A 1 81 ? -40.865 -6.800 24.965 1.00 91.75 81 LYS A C 1
ATOM 665 O O . LYS A 1 81 ? -39.848 -7.420 24.678 1.00 91.75 81 LYS A O 1
ATOM 670 N N . SER A 1 82 ? -41.822 -6.550 24.066 1.00 91.06 82 SER A N 1
ATOM 671 C CA . SER A 1 82 ? -41.744 -6.939 22.647 1.00 91.06 82 SER A CA 1
ATOM 672 C C . SER A 1 82 ? -40.900 -6.005 21.770 1.00 91.06 82 SER A C 1
ATOM 674 O O . SER A 1 82 ? -40.554 -6.381 20.653 1.00 91.06 82 SER A O 1
ATOM 676 N N . GLN A 1 83 ? -40.599 -4.784 22.229 1.00 91.44 83 GLN A N 1
ATOM 677 C CA . GLN A 1 83 ? -39.800 -3.828 21.460 1.00 91.44 83 GLN A CA 1
ATOM 678 C C . GLN A 1 83 ? -38.319 -3.996 21.787 1.00 91.44 83 GLN A C 1
ATOM 680 O O . GLN A 1 83 ? -37.935 -3.787 22.932 1.00 91.44 83 GLN A O 1
ATOM 685 N N . ASP A 1 84 ? -37.465 -4.255 20.794 1.00 87.94 84 ASP A N 1
ATOM 686 C CA . ASP A 1 84 ? -36.018 -4.462 21.005 1.00 87.94 84 ASP A CA 1
ATOM 687 C C . ASP A 1 84 ? -35.353 -3.350 21.839 1.00 87.94 84 ASP A C 1
ATOM 689 O O . ASP A 1 84 ? -34.509 -3.619 22.693 1.00 87.94 84 ASP A O 1
ATOM 693 N N . ALA A 1 85 ? -35.773 -2.096 21.633 1.00 87.19 85 ALA A N 1
ATOM 694 C CA . ALA A 1 85 ? -35.244 -0.933 22.345 1.00 87.19 85 ALA A CA 1
ATOM 695 C C . ALA A 1 85 ? -35.647 -0.860 23.833 1.00 87.19 85 ALA A C 1
ATOM 697 O O . ALA A 1 85 ? -34.967 -0.186 24.600 1.00 87.19 85 ALA A O 1
ATOM 698 N N . LEU A 1 86 ? -36.736 -1.522 24.240 1.00 90.06 86 LEU A N 1
ATOM 699 C CA . LEU A 1 86 ? -37.295 -1.474 25.602 1.00 90.06 86 LEU A CA 1
ATOM 700 C C . LEU A 1 86 ? -37.354 -2.850 26.278 1.00 90.06 86 LEU A C 1
ATOM 702 O O . LEU A 1 86 ? -37.650 -2.940 27.468 1.00 90.06 86 LEU A O 1
ATOM 706 N N . ALA A 1 87 ? -37.035 -3.924 25.551 1.00 88.94 87 ALA A N 1
ATOM 707 C CA . ALA A 1 87 ? -37.149 -5.303 26.015 1.00 88.94 87 ALA A CA 1
ATOM 708 C C . ALA A 1 87 ? -36.398 -5.557 27.329 1.00 88.94 87 ALA A C 1
ATOM 710 O O . ALA A 1 87 ? -36.850 -6.315 28.184 1.00 88.94 87 ALA A O 1
ATOM 711 N N . ASN A 1 88 ? -35.264 -4.874 27.500 1.00 87.75 88 ASN A N 1
ATOM 712 C CA . ASN A 1 88 ? -34.403 -4.979 28.675 1.00 87.75 88 ASN A CA 1
ATOM 713 C C . ASN A 1 88 ? -34.578 -3.826 29.678 1.00 87.75 88 ASN A C 1
ATOM 715 O O . ASN A 1 88 ? -33.810 -3.754 30.635 1.00 87.75 88 ASN A O 1
ATOM 719 N N . THR A 1 89 ? -35.527 -2.912 29.465 1.00 91.62 89 THR A N 1
ATOM 720 C CA . THR A 1 89 ? -35.802 -1.828 30.413 1.00 91.62 89 THR A CA 1
ATOM 721 C C . THR A 1 89 ? -36.521 -2.391 31.635 1.00 91.62 89 THR A C 1
ATOM 723 O O . THR A 1 89 ? -37.459 -3.188 31.500 1.00 91.62 89 THR A O 1
ATOM 726 N N . ALA A 1 90 ? -36.075 -1.984 32.824 1.00 92.75 90 ALA A N 1
ATOM 727 C CA . ALA A 1 90 ? -36.696 -2.391 34.076 1.00 92.75 90 ALA A CA 1
ATOM 728 C C . ALA A 1 90 ? -38.087 -1.758 34.221 1.00 92.75 90 ALA A C 1
ATOM 730 O O . ALA A 1 90 ? -38.275 -0.588 33.874 1.00 92.75 90 ALA A O 1
ATOM 731 N N . ILE A 1 91 ? -39.049 -2.510 34.749 1.00 94.44 91 ILE A N 1
ATOM 732 C CA . ILE A 1 91 ? -40.424 -2.061 34.969 1.00 94.44 91 ILE A CA 1
ATOM 733 C C . ILE A 1 91 ? -40.780 -2.205 36.451 1.00 94.44 91 ILE A C 1
ATOM 735 O O . ILE A 1 91 ? -40.767 -3.305 36.996 1.00 94.44 91 ILE A O 1
ATOM 739 N N . LEU A 1 92 ? -41.136 -1.087 37.084 1.00 93.69 92 LEU A N 1
ATOM 740 C CA . LEU A 1 92 ? -41.686 -1.012 38.434 1.00 93.69 92 LEU A CA 1
ATOM 741 C C . LEU A 1 92 ? -43.186 -0.718 38.344 1.00 93.69 92 LEU A C 1
ATOM 743 O O . LEU A 1 92 ? -43.584 0.357 37.902 1.00 93.69 92 LEU A O 1
ATOM 747 N N . ALA A 1 93 ? -44.028 -1.648 38.769 1.00 91.88 93 ALA A N 1
ATOM 748 C CA . ALA A 1 93 ? -45.470 -1.451 38.739 1.00 91.88 93 ALA A CA 1
ATOM 749 C C . ALA A 1 93 ? -45.986 -0.770 40.019 1.00 91.88 93 ALA A C 1
ATOM 751 O O . ALA A 1 93 ? -45.530 -1.075 41.121 1.00 91.88 93 ALA A O 1
ATOM 752 N N . THR A 1 94 ? -46.962 0.128 39.904 1.00 89.81 94 THR A N 1
ATOM 753 C CA . THR A 1 94 ? -47.691 0.713 41.038 1.00 89.81 94 THR A CA 1
ATOM 754 C C . THR A 1 94 ? -49.129 0.204 41.045 1.00 89.81 94 THR A C 1
ATOM 756 O O . THR A 1 94 ? -49.719 0.065 39.981 1.00 89.81 94 THR A O 1
ATOM 759 N N . SER A 1 95 ? -49.700 -0.094 42.213 1.00 86.44 95 SER A N 1
ATOM 760 C CA . SER A 1 95 ? -51.094 -0.566 42.316 1.00 86.44 95 SER A CA 1
ATOM 761 C C . SER A 1 95 ? -51.766 -0.071 43.594 1.00 86.44 95 SER A C 1
ATOM 763 O O . SER A 1 95 ? -51.151 -0.097 44.666 1.00 86.44 95 SER A O 1
ATOM 765 N N . GLN A 1 96 ? -53.031 0.333 43.493 1.00 81.62 96 GLN A N 1
ATOM 766 C CA . GLN A 1 96 ? -53.938 0.634 44.604 1.00 81.62 96 GLN A CA 1
ATOM 767 C C . GLN A 1 96 ? -54.595 -0.617 45.180 1.00 81.62 96 GLN A C 1
ATOM 769 O O . GLN A 1 96 ? -54.967 -0.635 46.356 1.00 81.62 96 GLN A O 1
ATOM 774 N N . PHE A 1 97 ? -54.721 -1.672 44.377 1.00 68.94 97 PHE A N 1
ATOM 775 C CA . PHE A 1 97 ? -55.373 -2.913 44.776 1.00 68.94 97 PHE A CA 1
ATOM 776 C C . PHE A 1 97 ? -54.349 -3.974 45.206 1.00 68.94 97 PHE A C 1
ATOM 778 O O . PHE A 1 97 ? -53.310 -4.163 44.571 1.00 68.94 97 PHE A O 1
ATOM 785 N N . GLN A 1 98 ? -54.659 -4.692 46.291 1.00 63.19 98 GLN A N 1
ATOM 786 C CA . GLN A 1 98 ? -53.884 -5.837 46.801 1.00 63.19 98 GLN A CA 1
ATOM 787 C C . GLN A 1 98 ? -54.396 -7.184 46.254 1.00 63.19 98 GLN A C 1
ATOM 789 O O . GLN A 1 98 ? -54.291 -8.213 46.922 1.00 63.19 98 GLN A O 1
ATOM 794 N N . GLU A 1 99 ? -55.002 -7.200 45.066 1.00 66.75 99 GLU A N 1
ATOM 795 C CA . GLU A 1 99 ? -55.447 -8.450 44.449 1.00 66.75 99 GLU A CA 1
ATOM 796 C C . GLU A 1 99 ? -54.233 -9.244 43.942 1.00 66.75 99 GLU A C 1
ATOM 798 O O . GLU A 1 99 ? -53.521 -8.797 43.043 1.00 66.75 99 GLU A O 1
ATOM 803 N N . SER A 1 100 ? -54.003 -10.429 44.527 1.00 68.25 100 SER A N 1
ATOM 804 C CA . SER A 1 100 ? -52.870 -11.310 44.182 1.00 68.25 100 SER A CA 1
ATOM 805 C C . SER A 1 100 ? -52.814 -11.605 42.683 1.00 68.25 100 SER A C 1
ATOM 807 O O . SER A 1 100 ? -51.747 -11.533 42.090 1.00 68.25 100 SER A O 1
ATOM 809 N N . GLU A 1 101 ? -53.966 -11.841 42.048 1.00 78.12 101 GLU A N 1
ATOM 810 C CA . GLU A 1 101 ? -54.048 -12.283 40.650 1.00 78.12 101 GLU A CA 1
ATOM 811 C C . GLU A 1 101 ? -53.456 -11.267 39.657 1.00 78.12 101 GLU A C 1
ATOM 813 O O . GLU A 1 101 ? -52.769 -11.649 38.711 1.00 78.12 101 GLU A O 1
ATOM 818 N N . THR A 1 102 ? -53.658 -9.966 39.878 1.00 75.81 102 THR A N 1
ATOM 819 C CA . THR A 1 102 ? -53.131 -8.914 38.991 1.00 75.81 102 THR A CA 1
ATOM 820 C C . THR A 1 102 ? -51.620 -8.738 39.154 1.00 75.81 102 THR A C 1
ATOM 822 O O . THR A 1 102 ? -50.908 -8.545 38.167 1.00 75.81 102 THR A O 1
ATOM 825 N N . ILE A 1 103 ? -51.114 -8.859 40.385 1.00 79.38 103 ILE A N 1
ATOM 826 C CA . ILE A 1 103 ? -49.676 -8.803 40.689 1.00 79.38 103 ILE A CA 1
ATOM 827 C C . ILE A 1 103 ? -48.967 -10.036 40.114 1.00 79.38 103 ILE A C 1
ATOM 829 O O . ILE A 1 103 ? -47.928 -9.901 39.464 1.00 79.38 103 ILE A O 1
ATOM 833 N N . ASP A 1 104 ? -49.559 -11.219 40.287 1.00 82.31 104 ASP A N 1
ATOM 834 C CA . ASP A 1 104 ? -49.039 -12.484 39.767 1.00 82.31 104 ASP A CA 1
ATOM 835 C C . ASP A 1 104 ? -48.959 -12.445 38.231 1.00 82.31 104 ASP A C 1
ATOM 837 O O . ASP A 1 104 ? -47.906 -12.721 37.651 1.00 82.31 104 ASP A O 1
ATOM 841 N N . ARG A 1 105 ? -50.017 -11.968 37.557 1.00 83.44 105 ARG A N 1
ATOM 842 C CA . ARG A 1 105 ? -50.009 -11.757 36.098 1.00 83.44 105 ARG A CA 1
ATOM 843 C C . ARG A 1 105 ? -48.943 -10.754 35.652 1.00 83.44 105 ARG A C 1
ATOM 845 O O . ARG A 1 105 ? -48.306 -10.954 34.621 1.00 83.44 105 ARG A O 1
ATOM 852 N N . ALA A 1 106 ? -48.739 -9.667 36.390 1.00 84.12 106 ALA A N 1
ATOM 853 C CA . ALA A 1 106 ? -47.728 -8.665 36.056 1.00 84.12 106 ALA A CA 1
ATOM 854 C C . ALA A 1 106 ? -46.296 -9.227 36.165 1.00 84.12 106 ALA A C 1
ATOM 856 O O . ALA A 1 106 ? -45.472 -8.987 35.277 1.00 84.12 106 ALA A O 1
ATOM 857 N N . LEU A 1 107 ? -46.017 -10.040 37.190 1.00 84.94 107 LEU A N 1
ATOM 858 C CA . LEU A 1 107 ? -44.748 -10.764 37.338 1.00 84.94 107 LEU A CA 1
ATOM 859 C C . LEU A 1 107 ? -44.505 -11.737 36.177 1.00 84.94 107 LEU A C 1
ATOM 861 O O . LEU A 1 107 ? -43.425 -11.732 35.585 1.00 84.94 107 LEU A O 1
ATOM 865 N N . GLU A 1 108 ? -45.519 -12.518 35.792 1.00 87.75 108 GLU A N 1
ATOM 866 C CA . GLU A 1 108 ? -45.443 -13.456 34.658 1.00 87.75 108 GLU A CA 1
ATOM 867 C C . GLU A 1 108 ? -45.159 -12.769 33.311 1.00 87.75 108 GLU A C 1
ATOM 869 O O . GLU A 1 108 ? -44.710 -13.409 32.355 1.00 87.75 108 GLU A O 1
ATOM 874 N N . HIS A 1 109 ? -45.398 -11.459 33.217 1.00 88.31 109 HIS A N 1
ATOM 875 C CA . HIS A 1 109 ? -45.212 -10.674 31.999 1.00 88.31 109 HIS A CA 1
ATOM 876 C C . HIS A 1 109 ? -44.003 -9.735 32.023 1.00 88.31 109 HIS A C 1
ATOM 878 O O . HIS A 1 109 ? -43.788 -9.006 31.055 1.00 88.31 109 HIS A O 1
ATOM 884 N N . GLY A 1 110 ? -43.153 -9.831 33.050 1.00 86.25 110 GLY A N 1
ATOM 885 C CA . GLY A 1 110 ? -41.839 -9.188 33.066 1.00 86.25 110 GLY A CA 1
ATOM 886 C C . GLY A 1 110 ? -41.781 -7.861 33.816 1.00 86.25 110 GLY A C 1
ATOM 887 O O . GLY A 1 110 ? -40.910 -7.044 33.516 1.00 86.25 110 GLY A O 1
ATOM 888 N N . VAL A 1 111 ? -42.689 -7.632 34.768 1.00 91.25 111 VAL A N 1
ATOM 889 C CA . VAL A 1 111 ? -42.480 -6.605 35.796 1.00 91.25 111 VAL A CA 1
ATOM 890 C C . VAL A 1 111 ? -41.354 -7.049 36.724 1.00 91.25 111 VAL A C 1
ATOM 892 O O . VAL A 1 111 ? -41.346 -8.177 37.212 1.00 91.25 111 VAL A O 1
ATOM 895 N N . ASP A 1 112 ? -40.405 -6.150 36.956 1.00 90.38 112 ASP A N 1
ATOM 896 C CA . ASP A 1 112 ? -39.223 -6.415 37.769 1.00 90.38 112 ASP A CA 1
ATOM 897 C C . ASP A 1 112 ? -39.510 -6.193 39.261 1.00 90.38 112 ASP A C 1
ATOM 899 O O . ASP A 1 112 ? -38.907 -6.846 40.115 1.00 90.38 112 ASP A O 1
ATOM 903 N N . ASP A 1 113 ? -40.424 -5.271 39.591 1.00 89.56 113 ASP A N 1
ATOM 904 C CA . ASP A 1 113 ? -40.736 -4.924 40.976 1.00 89.56 113 ASP A CA 1
ATOM 905 C C . ASP A 1 113 ? -42.074 -4.164 41.146 1.00 89.56 113 ASP A C 1
ATOM 907 O O . ASP A 1 113 ? -42.661 -3.714 40.164 1.00 89.56 113 ASP A O 1
ATOM 911 N N . PHE A 1 114 ? -42.547 -3.962 42.387 1.00 89.31 114 PHE A N 1
ATOM 912 C CA . PHE A 1 114 ? -43.832 -3.318 42.701 1.00 89.31 114 PHE A CA 1
ATOM 913 C C . PHE A 1 114 ? -43.770 -2.274 43.832 1.00 89.31 114 PHE A C 1
ATOM 915 O O . PHE A 1 114 ? -42.998 -2.387 44.789 1.00 89.31 114 PHE A O 1
ATOM 922 N N . LEU A 1 115 ? -44.671 -1.290 43.763 1.00 88.19 115 LEU A N 1
ATOM 923 C CA . LEU A 1 115 ? -45.017 -0.333 44.818 1.00 88.19 115 LEU A CA 1
ATOM 924 C C . LEU A 1 115 ? -46.534 -0.362 45.067 1.00 88.19 115 LEU A C 1
ATOM 926 O O . LEU A 1 115 ? -47.323 0.102 44.247 1.00 88.19 115 LEU A O 1
ATOM 930 N N . LEU A 1 116 ? -46.945 -0.885 46.222 1.00 86.19 116 LEU A N 1
ATOM 931 C CA . LEU A 1 116 ? -48.356 -0.963 46.613 1.00 86.19 116 LEU A CA 1
ATOM 932 C C . LEU A 1 116 ? -48.768 0.287 47.402 1.00 86.19 116 LEU A C 1
ATOM 934 O O . LEU A 1 116 ? -48.085 0.664 48.357 1.00 86.19 116 LEU A O 1
ATOM 938 N N . GLN A 1 117 ? -49.875 0.919 47.011 1.00 80.69 117 GLN A N 1
ATOM 939 C CA . GLN A 1 117 ? -50.467 2.052 47.727 1.00 80.69 117 GLN A CA 1
ATOM 940 C C . GLN A 1 117 ? -51.375 1.573 48.886 1.00 80.69 117 GLN A C 1
ATOM 942 O O . GLN A 1 117 ? -52.003 0.519 48.776 1.00 80.69 117 GLN A O 1
ATOM 947 N N . PRO A 1 118 ? -51.478 2.333 50.000 1.00 81.00 118 PRO A N 1
ATOM 948 C CA . PRO A 1 118 ? -50.717 3.545 50.304 1.00 81.00 118 PRO A CA 1
ATOM 949 C C . PRO A 1 118 ? -49.271 3.216 50.721 1.00 81.00 118 PRO A C 1
ATOM 951 O O . PRO A 1 118 ? -49.034 2.338 51.550 1.00 81.00 118 PRO A O 1
ATOM 954 N N . TYR A 1 119 ? -48.301 3.951 50.176 1.00 83.50 119 TYR A N 1
ATOM 955 C CA . TYR A 1 119 ? -46.878 3.827 50.509 1.00 83.50 119 TYR A CA 1
ATOM 956 C C . TYR A 1 119 ? -46.377 5.042 51.296 1.00 83.50 119 TYR A C 1
ATOM 958 O O . TYR A 1 119 ? -47.012 6.091 51.329 1.00 83.50 119 TYR A O 1
ATOM 966 N N . THR A 1 120 ? -45.210 4.907 51.927 1.00 87.12 120 THR A N 1
ATOM 967 C CA . THR A 1 120 ? -44.491 6.039 52.528 1.00 87.12 120 THR A CA 1
ATOM 968 C C . THR A 1 120 ? -43.459 6.598 51.552 1.00 87.12 120 THR A C 1
ATOM 970 O O . THR A 1 120 ? -42.847 5.840 50.795 1.00 87.12 120 THR A O 1
ATOM 973 N N . ASP A 1 121 ? -43.183 7.901 51.629 1.00 89.12 121 ASP A N 1
ATOM 974 C CA . ASP A 1 121 ? -42.149 8.575 50.824 1.00 89.12 121 ASP A CA 1
ATOM 975 C C . ASP A 1 121 ? -40.788 7.866 50.928 1.00 89.12 121 ASP A C 1
ATOM 977 O O . ASP A 1 121 ? -40.079 7.663 49.939 1.00 89.12 121 ASP A O 1
ATOM 981 N N . ALA A 1 122 ? -40.453 7.401 52.137 1.00 86.50 122 ALA A N 1
ATOM 982 C CA . ALA A 1 122 ? -39.231 6.653 52.407 1.00 86.50 122 ALA A CA 1
ATOM 983 C C . ALA A 1 122 ? -39.174 5.313 51.652 1.00 86.50 122 ALA A C 1
ATOM 985 O O . ALA A 1 122 ? -38.098 4.914 51.201 1.00 86.50 122 ALA A O 1
ATOM 986 N N . LEU A 1 123 ? -40.307 4.613 51.506 1.00 87.94 123 LEU A N 1
ATOM 987 C CA . LEU A 1 123 ? -40.372 3.356 50.761 1.00 87.94 123 LEU A CA 1
ATOM 988 C C . LEU A 1 123 ? -40.173 3.598 49.262 1.00 87.94 123 LEU A C 1
ATOM 990 O O . LEU A 1 123 ? -39.348 2.913 48.659 1.00 87.94 123 LEU A O 1
ATOM 994 N N . VAL A 1 124 ? -40.866 4.587 48.687 1.00 89.31 124 VAL A N 1
ATOM 995 C CA . VAL A 1 124 ? -40.752 4.939 47.260 1.00 89.31 124 VAL A CA 1
ATOM 996 C C . VAL A 1 124 ? -39.319 5.335 46.919 1.00 89.31 124 VAL A C 1
ATOM 998 O O . VAL A 1 124 ? -38.704 4.716 46.050 1.00 89.31 124 VAL A O 1
ATOM 1001 N N . SER A 1 125 ? -38.743 6.290 47.659 1.00 87.62 125 SER A N 1
ATOM 1002 C CA . SER A 1 125 ? -37.373 6.758 47.415 1.00 87.62 125 SER A CA 1
ATOM 1003 C C . SER A 1 125 ? -36.351 5.620 47.531 1.00 87.62 125 SER A C 1
ATOM 1005 O O . SER A 1 125 ? -35.441 5.500 46.707 1.00 87.62 125 SER A O 1
ATOM 1007 N N . LYS A 1 126 ? -36.506 4.728 48.520 1.00 87.62 126 LYS A N 1
ATOM 1008 C CA . LYS A 1 126 ? -35.606 3.580 48.696 1.00 87.62 126 LYS A CA 1
ATOM 1009 C C . LYS A 1 126 ? -35.755 2.549 47.575 1.00 87.62 126 LYS A C 1
ATOM 1011 O O . LYS A 1 126 ? -34.744 2.026 47.110 1.00 87.62 126 LYS A O 1
ATOM 1016 N N . ARG A 1 127 ? -36.984 2.254 47.137 1.00 90.06 127 ARG A N 1
ATOM 1017 C CA . ARG A 1 127 ? -37.248 1.265 46.080 1.00 90.06 127 ARG A CA 1
ATOM 1018 C C . ARG A 1 127 ? -36.701 1.728 44.734 1.00 90.06 127 ARG A C 1
ATOM 1020 O O . ARG A 1 127 ? -35.973 0.975 44.090 1.00 90.06 127 ARG A O 1
ATOM 1027 N N . ILE A 1 128 ? -36.972 2.981 44.366 1.00 90.50 128 ILE A N 1
ATOM 1028 C CA . ILE A 1 128 ? -36.455 3.597 43.139 1.00 90.50 128 ILE A CA 1
ATOM 1029 C C . ILE A 1 128 ? -34.928 3.608 43.154 1.00 90.50 128 ILE A C 1
ATOM 1031 O O . ILE A 1 128 ? -34.303 3.091 42.230 1.00 90.50 128 ILE A O 1
ATOM 1035 N N . ARG A 1 129 ? -34.312 4.091 44.240 1.00 87.06 129 ARG A N 1
ATOM 1036 C CA . ARG A 1 129 ? -32.849 4.135 44.376 1.00 87.06 129 ARG A CA 1
ATOM 1037 C C . ARG A 1 129 ? -32.201 2.760 44.227 1.00 87.06 129 ARG A C 1
ATOM 1039 O O . ARG A 1 129 ? -31.226 2.633 43.495 1.00 87.06 129 ARG A O 1
ATOM 1046 N N . ASN A 1 130 ? -32.735 1.739 44.898 1.00 87.56 130 ASN A N 1
ATOM 1047 C CA . ASN A 1 130 ? -32.198 0.379 44.817 1.00 87.56 130 ASN A CA 1
ATOM 1048 C C . ASN A 1 130 ? -32.308 -0.189 43.397 1.00 87.56 130 ASN A C 1
ATOM 1050 O O . ASN A 1 130 ? -31.349 -0.770 42.895 1.00 87.56 130 ASN A O 1
ATOM 1054 N N . THR A 1 131 ? -33.456 0.011 42.747 1.00 88.38 131 THR A N 1
ATOM 1055 C CA . THR A 1 131 ? -33.698 -0.455 41.374 1.00 88.38 131 THR A CA 1
ATOM 1056 C C . THR A 1 131 ? -32.719 0.205 40.405 1.00 88.38 131 THR A C 1
ATOM 1058 O O . THR A 1 131 ? -32.015 -0.478 39.663 1.00 88.38 131 THR A O 1
ATOM 1061 N N . LEU A 1 132 ? -32.582 1.531 40.483 1.00 87.81 132 LEU A N 1
ATOM 1062 C CA . LEU A 1 132 ? -31.635 2.291 39.667 1.00 87.81 132 LEU A CA 1
ATOM 1063 C C . LEU A 1 132 ? -30.178 1.908 39.944 1.00 87.81 132 LEU A C 1
ATOM 1065 O O . LEU A 1 132 ? -29.383 1.847 39.011 1.00 87.81 132 LEU A O 1
ATOM 1069 N N . GLN A 1 133 ? -29.816 1.590 41.189 1.00 85.06 133 GLN A N 1
ATOM 1070 C CA . GLN A 1 133 ? -28.470 1.120 41.524 1.00 85.06 133 GLN A CA 1
ATOM 1071 C C . GLN A 1 133 ? -28.159 -0.243 40.886 1.00 85.06 133 GLN A C 1
ATOM 1073 O O . GLN A 1 133 ? -27.049 -0.442 40.393 1.00 85.06 133 GLN A O 1
ATOM 1078 N N . ILE A 1 134 ? -29.124 -1.167 40.854 1.00 86.00 134 ILE A N 1
ATOM 1079 C CA . ILE A 1 134 ? -28.969 -2.459 40.167 1.00 86.00 134 ILE A CA 1
ATOM 1080 C C . ILE A 1 134 ? -28.781 -2.238 38.661 1.00 86.00 134 ILE A C 1
ATOM 1082 O O . ILE A 1 134 ? -27.851 -2.795 38.075 1.00 86.00 134 ILE A O 1
ATOM 1086 N N . ILE A 1 135 ? -29.601 -1.375 38.053 1.00 85.94 135 ILE A N 1
ATOM 1087 C CA . ILE A 1 135 ? -29.488 -1.011 36.631 1.00 85.94 135 ILE A CA 1
ATOM 1088 C C . ILE A 1 135 ? -28.111 -0.402 36.336 1.00 85.94 135 ILE A C 1
ATOM 1090 O O . ILE A 1 135 ? -27.471 -0.772 35.353 1.00 85.94 135 ILE A O 1
ATOM 1094 N N . ALA A 1 136 ? -27.611 0.476 37.211 1.00 81.56 136 ALA A N 1
ATOM 1095 C CA . ALA A 1 136 ? -26.291 1.094 37.082 1.00 81.56 136 ALA A CA 1
ATOM 1096 C C . ALA A 1 136 ? -25.166 0.053 37.018 1.00 81.56 136 ALA A C 1
ATOM 1098 O O . ALA A 1 136 ? -24.288 0.128 36.157 1.00 81.56 136 ALA A O 1
ATOM 1099 N N . ILE A 1 137 ? -25.214 -0.932 37.923 1.00 81.50 137 ILE A N 1
ATOM 1100 C CA . ILE A 1 137 ? -24.234 -2.020 37.998 1.00 81.50 137 ILE A CA 1
ATOM 1101 C C . ILE A 1 137 ? -24.292 -2.858 36.719 1.00 81.50 137 ILE A C 1
ATOM 1103 O O . ILE A 1 137 ? -23.271 -3.040 36.065 1.00 81.50 137 ILE A O 1
ATOM 1107 N N . GLN A 1 138 ? -25.486 -3.276 36.292 1.00 83.38 138 GLN A N 1
ATOM 1108 C CA . GLN A 1 138 ? -25.659 -4.061 35.065 1.00 83.38 138 GLN A CA 1
ATOM 1109 C C . GLN A 1 138 ? -25.186 -3.310 33.812 1.00 83.38 138 GLN A C 1
ATOM 1111 O O . GLN A 1 138 ? -24.578 -3.900 32.916 1.00 83.38 138 GLN A O 1
ATOM 1116 N N . LYS A 1 139 ? -25.444 -1.999 33.741 1.00 80.75 139 LYS A N 1
ATOM 1117 C CA . LYS A 1 139 ? -24.989 -1.134 32.646 1.00 80.75 139 LYS A CA 1
ATOM 1118 C C . LYS A 1 139 ? -23.464 -1.025 32.638 1.00 80.75 139 LYS A C 1
ATOM 1120 O O . LYS A 1 139 ? -22.859 -1.140 31.574 1.00 80.75 139 LYS A O 1
ATOM 1125 N N . SER A 1 140 ? -22.842 -0.878 33.809 1.00 77.44 140 SER A N 1
ATOM 1126 C CA . SER A 1 140 ? -21.383 -0.890 33.961 1.00 77.44 140 SER A CA 1
ATOM 1127 C C . SER A 1 140 ? -20.776 -2.224 33.520 1.00 77.44 140 SER A C 1
ATOM 1129 O O . SER A 1 140 ? -19.838 -2.224 32.723 1.00 77.44 140 SER A O 1
ATOM 1131 N N . ASP A 1 141 ? -21.339 -3.351 33.957 1.00 80.06 141 ASP A N 1
ATOM 1132 C CA . ASP A 1 141 ? -20.862 -4.689 33.589 1.00 80.06 141 ASP A CA 1
ATOM 1133 C C . ASP A 1 141 ? -20.973 -4.932 32.078 1.00 80.06 141 ASP A C 1
ATOM 1135 O O . ASP A 1 141 ? -20.022 -5.398 31.448 1.00 80.06 141 ASP A O 1
ATOM 1139 N N . ARG A 1 142 ? -22.093 -4.539 31.453 1.00 78.38 142 ARG A N 1
ATOM 1140 C CA . ARG A 1 142 ? -22.266 -4.624 29.992 1.00 78.38 142 ARG A CA 1
ATOM 1141 C C . ARG A 1 142 ? -21.235 -3.793 29.236 1.00 78.38 142 ARG A C 1
ATOM 1143 O O . ARG A 1 142 ? -20.692 -4.270 28.243 1.00 78.38 142 ARG A O 1
ATOM 1150 N N . ILE A 1 143 ? -20.954 -2.571 29.690 1.00 77.38 143 ILE A N 1
ATOM 1151 C CA . ILE A 1 143 ? -19.931 -1.716 29.072 1.00 77.38 143 ILE A CA 1
ATOM 1152 C C . ILE A 1 143 ? -18.547 -2.351 29.233 1.00 77.38 143 ILE A C 1
ATOM 1154 O O . ILE A 1 143 ? -17.800 -2.408 28.261 1.00 77.38 143 ILE A O 1
ATOM 1158 N N . GLN A 1 144 ? -18.207 -2.872 30.415 1.00 75.94 144 GLN A N 1
ATOM 1159 C CA . GLN A 1 144 ? -16.930 -3.557 30.636 1.00 75.94 144 GLN A CA 1
ATOM 1160 C C . GLN A 1 144 ? -16.769 -4.778 29.726 1.00 75.94 144 GLN A C 1
ATOM 1162 O O . GLN A 1 144 ? -15.718 -4.935 29.105 1.00 75.94 144 GLN A O 1
ATOM 1167 N N . MET A 1 145 ? -17.811 -5.601 29.585 1.00 76.81 145 MET A N 1
ATOM 1168 C CA . MET A 1 145 ? -17.812 -6.736 28.657 1.00 76.81 145 MET A CA 1
ATOM 1169 C C . MET A 1 145 ? -17.666 -6.281 27.203 1.00 76.81 145 MET A C 1
ATOM 1171 O O . MET A 1 145 ? -16.876 -6.859 26.462 1.00 76.81 145 MET A O 1
ATOM 1175 N N . ALA A 1 146 ? -18.374 -5.225 26.794 1.00 77.62 146 ALA A N 1
ATOM 1176 C CA . ALA A 1 146 ? -18.258 -4.676 25.447 1.00 77.62 146 ALA A CA 1
ATOM 1177 C C . ALA A 1 146 ? -16.838 -4.163 25.159 1.00 77.62 146 ALA A C 1
ATOM 1179 O O . ALA A 1 146 ? -16.280 -4.473 24.110 1.00 77.62 146 ALA A O 1
ATOM 1180 N N . LEU A 1 147 ? -16.223 -3.434 26.097 1.00 77.81 147 LEU A N 1
ATOM 1181 C CA . LEU A 1 147 ? -14.837 -2.977 25.969 1.00 77.81 147 LEU A CA 1
ATOM 1182 C C . LEU A 1 147 ? -13.858 -4.149 25.918 1.00 77.81 147 LEU A C 1
ATOM 1184 O O . LEU A 1 147 ? -12.964 -4.144 25.078 1.00 77.81 147 LEU A O 1
ATOM 1188 N N . SER A 1 148 ? -14.053 -5.164 26.762 1.00 79.94 148 SER A N 1
ATOM 1189 C CA . SER A 1 148 ? -13.252 -6.387 26.718 1.00 79.94 148 SER A CA 1
ATOM 1190 C C . SER A 1 148 ? -13.353 -7.053 25.347 1.00 79.94 148 SER A C 1
ATOM 1192 O O . SER A 1 148 ? -12.328 -7.363 24.756 1.00 79.94 148 SER A O 1
ATOM 1194 N N . ASN A 1 149 ? -14.560 -7.207 24.798 1.00 81.75 149 ASN A N 1
ATOM 1195 C CA . ASN A 1 149 ? -14.756 -7.813 23.481 1.00 81.75 149 ASN A CA 1
ATOM 1196 C C . ASN A 1 149 ? -14.100 -6.994 22.362 1.00 81.75 149 ASN A C 1
ATOM 1198 O O . ASN A 1 149 ? -13.466 -7.577 21.495 1.00 81.75 149 ASN A O 1
ATOM 1202 N N . ILE A 1 150 ? -14.187 -5.660 22.398 1.00 82.44 150 ILE A N 1
ATOM 1203 C CA . ILE A 1 150 ? -13.524 -4.791 21.408 1.00 82.44 150 ILE A CA 1
ATOM 1204 C C . ILE A 1 150 ? -11.998 -4.954 21.460 1.00 82.44 150 ILE A C 1
ATOM 1206 O O . ILE A 1 150 ? -11.347 -4.987 20.417 1.00 82.44 150 ILE A O 1
ATOM 1210 N N . LEU A 1 151 ? -11.420 -5.049 22.661 1.00 80.69 151 LEU A N 1
ATOM 1211 C CA . LEU A 1 151 ? -9.983 -5.281 22.828 1.00 80.69 151 LEU A CA 1
ATOM 1212 C C . LEU A 1 151 ? -9.578 -6.682 22.345 1.00 80.69 151 LEU A C 1
ATOM 1214 O O . LEU A 1 151 ? -8.538 -6.821 21.705 1.00 80.69 151 LEU A O 1
ATOM 1218 N N . GLU A 1 152 ? -10.407 -7.698 22.598 1.00 78.62 152 GLU A N 1
ATOM 1219 C CA . GLU A 1 152 ? -10.176 -9.076 22.148 1.00 78.62 152 GLU A CA 1
ATOM 1220 C C . GLU A 1 152 ? -10.327 -9.251 20.630 1.00 78.62 152 GLU A C 1
ATOM 1222 O O . GLU A 1 152 ? -9.544 -9.970 20.017 1.00 78.62 152 GLU A O 1
ATOM 1227 N N . GLU A 1 153 ? -11.310 -8.604 20.004 1.00 75.44 153 GLU A N 1
ATOM 1228 C CA . GLU A 1 153 ? -11.546 -8.673 18.554 1.00 75.44 153 GLU A CA 1
ATOM 1229 C C . GLU A 1 153 ? -10.630 -7.742 17.749 1.00 75.44 153 GLU A C 1
ATOM 1231 O O . GLU A 1 153 ? -10.639 -7.778 16.516 1.00 75.44 153 GLU A O 1
ATOM 1236 N N . SER A 1 154 ? -9.818 -6.919 18.419 1.00 77.44 154 SER A N 1
ATOM 1237 C CA . SER A 1 154 ? -8.843 -6.073 17.742 1.00 77.44 154 SER A CA 1
ATOM 1238 C C . SER A 1 154 ? -7.845 -6.924 16.956 1.00 77.44 154 SER A C 1
ATOM 1240 O O . SER A 1 154 ? -7.244 -7.861 17.483 1.00 77.44 154 SER A O 1
ATOM 1242 N N . LEU A 1 155 ? -7.625 -6.551 15.692 1.00 72.75 155 LEU A N 1
ATOM 1243 C CA . LEU A 1 155 ? -6.527 -7.091 14.886 1.00 72.75 155 LEU A CA 1
ATOM 1244 C C . LEU A 1 155 ? -5.158 -6.666 15.428 1.00 72.75 155 LEU A C 1
ATOM 1246 O O . LEU A 1 155 ? -4.154 -7.302 15.119 1.00 72.75 155 LEU A O 1
ATOM 1250 N N . ASN A 1 156 ? -5.119 -5.607 16.239 1.00 85.56 156 ASN A N 1
ATOM 1251 C CA . ASN A 1 156 ? -3.892 -5.166 16.868 1.00 85.56 156 ASN A CA 1
ATOM 1252 C C . ASN A 1 156 ? -3.538 -6.066 18.052 1.00 85.56 156 ASN A C 1
ATOM 1254 O O . ASN A 1 156 ? -4.389 -6.533 18.819 1.00 85.56 156 ASN A O 1
ATOM 1258 N N . GLU A 1 157 ? -2.242 -6.252 18.242 1.00 92.81 157 GLU A N 1
ATOM 1259 C CA . GLU A 1 157 ? -1.715 -6.980 19.377 1.00 92.81 157 GLU A CA 1
ATOM 1260 C C . GLU A 1 157 ? -1.642 -6.028 20.568 1.00 92.81 157 GLU A C 1
ATOM 1262 O O . GLU A 1 157 ? -0.892 -5.050 20.562 1.00 92.81 157 GLU A O 1
ATOM 1267 N N . ILE A 1 158 ? -2.451 -6.282 21.591 1.00 93.12 158 ILE A N 1
ATOM 1268 C CA . ILE A 1 158 ? -2.499 -5.448 22.789 1.00 93.12 158 ILE A CA 1
ATOM 1269 C C . ILE A 1 158 ? -1.883 -6.233 23.926 1.00 93.12 158 ILE A C 1
ATOM 1271 O O . ILE A 1 158 ? -2.307 -7.350 24.206 1.00 93.12 158 ILE A O 1
ATOM 1275 N N . TYR A 1 159 ? -0.933 -5.619 24.619 1.00 91.62 159 TYR A N 1
ATOM 1276 C CA . TYR A 1 159 ? -0.278 -6.180 25.789 1.00 91.62 159 TYR A CA 1
ATOM 1277 C C . TYR A 1 159 ? -0.425 -5.221 26.958 1.00 91.62 159 TYR A C 1
ATOM 1279 O O . TYR A 1 159 ? -0.227 -4.016 26.809 1.00 91.62 159 TYR A O 1
ATOM 1287 N N . ILE A 1 160 ? -0.706 -5.755 28.143 1.00 92.19 160 ILE A N 1
ATOM 1288 C CA . ILE A 1 160 ? -0.543 -5.001 29.384 1.00 92.19 160 ILE A CA 1
ATOM 1289 C C . ILE A 1 160 ? 0.393 -5.782 30.291 1.00 92.19 160 ILE A C 1
ATOM 1291 O O . ILE A 1 160 ? 0.144 -6.949 30.616 1.00 92.19 160 ILE A O 1
ATOM 1295 N N . PHE A 1 161 ? 1.490 -5.140 30.681 1.00 94.12 161 PHE A N 1
ATOM 1296 C CA . PHE A 1 161 ? 2.531 -5.766 31.482 1.00 94.12 161 PHE A CA 1
ATOM 1297 C C . PHE A 1 161 ? 3.004 -4.874 32.626 1.00 94.12 161 PHE A C 1
ATOM 1299 O O . PHE A 1 161 ? 2.926 -3.645 32.581 1.00 94.12 161 PHE A O 1
ATOM 1306 N N . SER A 1 162 ? 3.485 -5.523 33.688 1.00 92.44 162 SER A N 1
ATOM 1307 C CA . SER A 1 162 ? 4.080 -4.847 34.841 1.00 92.44 162 SER A CA 1
ATOM 1308 C C . SER A 1 162 ? 5.323 -4.080 34.410 1.00 92.44 162 SER A C 1
ATOM 1310 O O . SER A 1 162 ? 6.216 -4.660 33.800 1.00 92.44 162 SER A O 1
ATOM 1312 N N . ALA A 1 163 ? 5.421 -2.807 34.782 1.00 87.69 163 ALA A N 1
ATOM 1313 C CA . ALA A 1 163 ? 6.598 -2.009 34.463 1.00 87.69 163 ALA A CA 1
ATOM 1314 C C . ALA A 1 163 ? 7.851 -2.405 35.273 1.00 87.69 163 ALA A C 1
ATOM 1316 O O . ALA A 1 163 ? 8.965 -2.102 34.868 1.00 87.69 163 ALA A O 1
ATOM 1317 N N . GLU A 1 164 ? 7.673 -3.084 36.411 1.00 86.19 164 GLU A N 1
ATOM 1318 C CA . GLU A 1 164 ? 8.768 -3.507 37.296 1.00 86.19 164 GLU A CA 1
ATOM 1319 C C . GLU A 1 164 ? 9.291 -4.901 36.935 1.00 86.19 164 GLU A C 1
ATOM 1321 O O . GLU A 1 164 ? 10.494 -5.116 36.811 1.00 86.19 164 GLU A O 1
ATOM 1326 N N . LEU A 1 165 ? 8.374 -5.863 36.779 1.00 88.88 165 LEU A N 1
ATOM 1327 C CA . LEU A 1 165 ? 8.711 -7.271 36.539 1.00 88.88 165 LEU A CA 1
ATOM 1328 C C . LEU A 1 165 ? 8.683 -7.646 35.055 1.00 88.88 165 LEU A C 1
ATOM 1330 O O . LEU A 1 165 ? 8.997 -8.782 34.712 1.00 88.88 165 LEU A O 1
ATOM 1334 N N . TYR A 1 166 ? 8.247 -6.728 34.188 1.00 92.56 166 TYR A N 1
ATOM 1335 C CA . TYR A 1 166 ? 8.022 -6.957 32.760 1.00 92.56 166 TYR A CA 1
ATOM 1336 C C . TYR A 1 166 ? 7.151 -8.169 32.457 1.00 92.56 166 TYR A C 1
ATOM 1338 O O . TYR A 1 166 ? 7.283 -8.765 31.399 1.00 92.56 166 TYR A O 1
ATOM 1346 N N . ARG A 1 167 ? 6.269 -8.554 33.379 1.00 92.81 167 ARG A N 1
ATOM 1347 C CA . ARG A 1 167 ? 5.393 -9.708 33.208 1.00 92.81 167 ARG A CA 1
ATOM 1348 C C . ARG A 1 167 ? 4.077 -9.271 32.589 1.00 92.81 167 ARG A C 1
ATOM 1350 O O . ARG A 1 167 ? 3.408 -8.395 33.145 1.00 92.81 167 ARG A O 1
ATOM 1357 N N . ILE A 1 168 ? 3.712 -9.895 31.475 1.00 93.81 168 ILE A N 1
ATOM 1358 C CA . ILE A 1 168 ? 2.419 -9.692 30.822 1.00 93.81 168 ILE A CA 1
ATOM 1359 C C . ILE A 1 168 ? 1.331 -10.285 31.715 1.00 93.81 168 ILE A C 1
ATOM 1361 O O . ILE A 1 168 ? 1.466 -11.397 32.214 1.00 93.81 168 ILE A O 1
ATOM 1365 N N . PHE A 1 169 ? 0.251 -9.547 31.936 1.00 89.06 169 PHE A N 1
ATOM 1366 C CA . PHE A 1 169 ? -0.936 -10.063 32.625 1.00 89.06 169 PHE A CA 1
ATOM 1367 C C . PHE A 1 169 ? -2.200 -9.968 31.765 1.00 89.06 169 PHE A C 1
ATOM 1369 O O . PHE A 1 169 ? -3.185 -10.641 32.057 1.00 89.06 169 PHE A O 1
ATOM 1376 N N . TYR A 1 170 ? -2.155 -9.205 30.672 1.00 88.81 170 TYR A N 1
ATOM 1377 C CA . TYR A 1 170 ? -3.183 -9.193 29.637 1.00 88.81 170 TYR A CA 1
ATOM 1378 C C . TYR A 1 170 ? -2.538 -9.241 28.253 1.00 88.81 170 TYR A C 1
ATOM 1380 O O . TYR A 1 170 ? -1.563 -8.527 28.009 1.00 88.81 170 TYR A O 1
ATOM 1388 N N . ALA A 1 171 ? -3.107 -10.045 27.359 1.00 91.25 171 ALA A N 1
ATOM 1389 C CA . ALA A 1 171 ? -2.812 -10.016 25.936 1.00 91.25 171 ALA A CA 1
ATOM 1390 C C . ALA A 1 171 ? -4.117 -10.215 25.154 1.00 91.25 171 ALA A C 1
ATOM 1392 O O . ALA A 1 171 ? -4.909 -11.076 25.536 1.00 91.25 171 ALA A O 1
ATOM 1393 N N . SER A 1 172 ? -4.340 -9.439 24.092 1.00 91.06 172 SER A N 1
ATOM 1394 C CA . SER A 1 172 ? -5.516 -9.619 23.230 1.00 91.06 172 SER A CA 1
ATOM 1395 C C . SER A 1 172 ? -5.433 -10.921 22.430 1.00 91.06 172 SER A C 1
ATOM 1397 O O . SER A 1 172 ? -4.347 -11.453 22.167 1.00 91.06 172 SER A O 1
ATOM 1399 N N . ARG A 1 173 ? -6.575 -11.412 21.941 1.00 88.50 173 ARG A N 1
ATOM 1400 C CA . ARG A 1 173 ? -6.602 -12.506 20.962 1.00 88.50 173 ARG A CA 1
ATOM 1401 C C . ARG A 1 173 ? -5.767 -12.209 19.712 1.00 88.50 173 ARG A C 1
ATOM 1403 O O . ARG A 1 173 ? -5.120 -13.126 19.205 1.00 88.50 173 ARG A O 1
ATOM 1410 N N . GLY A 1 174 ? -5.719 -10.953 19.257 1.00 89.81 174 GLY A N 1
ATOM 1411 C CA . GLY A 1 174 ? -4.830 -10.511 18.174 1.00 89.81 174 GLY A CA 1
ATOM 1412 C C . GLY A 1 174 ? -3.366 -10.893 18.423 1.00 89.81 174 GLY A C 1
ATOM 1413 O O . GLY A 1 174 ? -2.742 -11.520 17.568 1.00 89.81 174 GLY A O 1
ATOM 1414 N N . ALA A 1 175 ? -2.859 -10.658 19.640 1.00 91.88 175 ALA A N 1
ATOM 1415 C CA . ALA A 1 175 ? -1.507 -11.060 20.039 1.00 91.88 175 ALA A CA 1
ATOM 1416 C C . ALA A 1 175 ? -1.294 -12.581 19.968 1.00 91.88 175 ALA A C 1
ATOM 1418 O O . ALA A 1 175 ? -0.276 -13.045 19.457 1.00 91.88 175 ALA A O 1
ATOM 1419 N N . THR A 1 176 ? -2.263 -13.375 20.438 1.00 91.31 176 THR A N 1
ATOM 1420 C CA . THR A 1 176 ? -2.160 -14.846 20.377 1.00 91.31 176 THR A CA 1
ATOM 1421 C C . THR A 1 176 ? -2.163 -15.374 18.944 1.00 91.31 176 THR A C 1
ATOM 1423 O O . THR A 1 176 ? -1.379 -16.265 18.617 1.00 91.31 176 THR A O 1
ATOM 1426 N N . ASN A 1 177 ? -3.012 -14.810 18.080 1.00 90.25 177 ASN A N 1
ATOM 1427 C CA . ASN A 1 177 ? -3.133 -15.227 16.687 1.00 90.25 177 ASN A CA 1
ATOM 1428 C C . ASN A 1 177 ? -1.861 -14.904 15.898 1.00 90.25 177 ASN A C 1
ATOM 1430 O O . ASN A 1 177 ? -1.407 -15.740 15.121 1.00 90.25 177 ASN A O 1
ATOM 1434 N N . ASN A 1 178 ? -1.277 -13.722 16.117 1.00 90.62 178 ASN A N 1
ATOM 1435 C CA . ASN A 1 178 ? -0.090 -13.301 15.383 1.00 90.62 178 ASN A CA 1
ATOM 1436 C C . ASN A 1 178 ? 1.184 -13.976 15.890 1.00 90.62 178 ASN A C 1
ATOM 1438 O O . ASN A 1 178 ? 1.970 -14.448 15.074 1.00 90.62 178 ASN A O 1
ATOM 1442 N N . LEU A 1 179 ? 1.400 -14.053 17.208 1.00 92.19 179 LEU A N 1
ATOM 1443 C CA . LEU A 1 179 ? 2.626 -14.636 17.761 1.00 92.19 179 LEU A CA 1
ATOM 1444 C C . LEU A 1 179 ? 2.611 -16.171 17.804 1.00 92.19 179 LEU A C 1
ATOM 1446 O O . LEU A 1 179 ? 3.672 -16.797 17.835 1.00 92.19 179 LEU A O 1
ATOM 1450 N N . GLY A 1 180 ? 1.430 -16.792 17.862 1.00 92.69 180 GLY A N 1
ATOM 1451 C CA . GLY A 1 180 ? 1.271 -18.245 17.986 1.00 92.69 180 GLY A CA 1
ATOM 1452 C C . GLY A 1 180 ? 1.479 -18.805 19.402 1.00 92.69 180 GLY A C 1
ATOM 1453 O O . GLY A 1 180 ? 1.484 -20.025 19.586 1.00 92.69 180 GLY A O 1
ATOM 1454 N N . TYR A 1 181 ? 1.645 -17.949 20.415 1.00 93.88 181 TYR A N 1
ATOM 1455 C CA . TYR A 1 181 ? 1.625 -18.355 21.824 1.00 93.88 181 TYR A CA 1
ATOM 1456 C C . TYR A 1 181 ? 0.193 -18.398 22.357 1.00 93.88 181 TYR A C 1
ATOM 1458 O O . TYR A 1 181 ? -0.650 -17.570 22.013 1.00 93.88 181 TYR A O 1
ATOM 1466 N N . SER A 1 182 ? -0.078 -19.345 23.252 1.00 93.56 182 SER A N 1
ATOM 1467 C CA . SER A 1 182 ? -1.336 -19.356 23.997 1.00 93.56 182 SER A CA 1
ATOM 1468 C C . SER A 1 182 ? -1.391 -18.198 24.998 1.00 93.56 182 SER A C 1
ATOM 1470 O O . SER A 1 182 ? -0.363 -17.728 25.488 1.00 93.56 182 SER A O 1
ATOM 1472 N N . ILE A 1 183 ? -2.602 -17.775 25.373 1.00 89.75 183 ILE A N 1
ATOM 1473 C CA . ILE A 1 183 ? -2.794 -16.709 26.370 1.00 89.75 183 ILE A CA 1
ATOM 1474 C C . ILE A 1 183 ? -2.100 -17.023 27.708 1.00 89.75 183 ILE A C 1
ATOM 1476 O O . ILE A 1 183 ? -1.525 -16.138 28.335 1.00 89.75 183 ILE A O 1
ATOM 1480 N N . GLN A 1 184 ? -2.092 -18.297 28.113 1.00 90.88 184 GLN A N 1
ATOM 1481 C CA . GLN A 1 184 ? -1.456 -18.761 29.349 1.00 90.88 184 GLN A CA 1
ATOM 1482 C C . GLN A 1 184 ? 0.071 -18.641 29.280 1.00 90.88 184 GLN A C 1
ATOM 1484 O O . GLN A 1 184 ? 0.694 -18.216 30.249 1.00 90.88 184 GLN A O 1
ATOM 1489 N N . GLU A 1 185 ? 0.673 -18.968 28.132 1.00 93.56 185 GLU A N 1
ATOM 1490 C CA . GLU A 1 185 ? 2.105 -18.760 27.903 1.00 93.56 185 GLU A CA 1
ATOM 1491 C C . GLU A 1 185 ? 2.433 -17.262 27.940 1.00 93.56 185 GLU A C 1
ATOM 1493 O O . GLU A 1 185 ? 3.323 -16.856 28.693 1.00 93.56 185 GLU A O 1
ATOM 1498 N N . LEU A 1 186 ? 1.671 -16.434 27.207 1.00 93.25 186 LEU A N 1
ATOM 1499 C CA . LEU A 1 186 ? 1.874 -14.981 27.157 1.00 93.25 186 LEU A CA 1
ATOM 1500 C C . LEU A 1 186 ? 1.838 -14.359 28.561 1.00 93.25 186 LEU A C 1
ATOM 1502 O O . LEU A 1 186 ? 2.745 -13.617 28.915 1.00 93.25 186 LEU A O 1
ATOM 1506 N N . GLN A 1 187 ? 0.882 -14.735 29.416 1.00 89.31 187 GLN A N 1
ATOM 1507 C CA . GLN A 1 187 ? 0.749 -14.216 30.792 1.00 89.31 187 GLN A CA 1
ATOM 1508 C C . GLN A 1 187 ? 1.880 -14.619 31.769 1.00 89.31 187 GLN A C 1
ATOM 1510 O O . GLN A 1 187 ? 1.926 -14.195 32.935 1.00 89.31 187 GLN A O 1
ATOM 1515 N N . THR A 1 188 ? 2.797 -15.486 31.341 1.00 87.88 188 THR A N 1
ATOM 1516 C CA . THR A 1 188 ? 3.954 -15.907 32.148 1.00 87.88 188 THR A CA 1
ATOM 1517 C C . THR A 1 188 ? 5.276 -15.356 31.638 1.00 87.88 188 THR A C 1
ATOM 1519 O O . THR A 1 188 ? 6.254 -15.371 32.386 1.00 87.88 188 THR A O 1
ATOM 1522 N N . MET A 1 189 ? 5.306 -14.826 30.416 1.00 91.94 189 MET A N 1
ATOM 1523 C CA . MET A 1 189 ? 6.523 -14.328 29.789 1.00 91.94 189 MET A CA 1
ATOM 1524 C C . MET A 1 189 ? 6.659 -12.807 29.878 1.00 91.94 189 MET A C 1
ATOM 1526 O O . MET A 1 189 ? 5.761 -12.072 30.302 1.00 91.94 189 MET A O 1
ATOM 1530 N N . SER A 1 190 ? 7.842 -12.356 29.475 1.00 94.56 190 SER A N 1
ATOM 1531 C CA . SER A 1 190 ? 8.144 -10.952 29.254 1.00 94.56 190 SER A CA 1
ATOM 1532 C C . SER A 1 190 ? 7.880 -10.578 27.798 1.00 94.56 190 SER A C 1
ATOM 1534 O O . SER A 1 190 ? 8.188 -11.400 26.935 1.00 94.56 190 SER A O 1
ATOM 1536 N N . PRO A 1 191 ? 7.377 -9.365 27.487 1.00 93.75 191 PRO A N 1
ATOM 1537 C CA . PRO A 1 191 ? 7.169 -8.960 26.097 1.00 93.75 191 PRO A CA 1
ATOM 1538 C C . PRO A 1 191 ? 8.475 -8.944 25.295 1.00 93.75 191 PRO A C 1
ATOM 1540 O O . PRO A 1 191 ? 8.468 -9.191 24.100 1.00 93.75 191 PRO A O 1
ATOM 1543 N N . PHE A 1 192 ? 9.620 -8.761 25.958 1.00 94.75 192 PHE A N 1
ATOM 1544 C CA . PHE A 1 192 ? 10.935 -8.830 25.320 1.00 94.75 192 PHE A CA 1
ATOM 1545 C C . PHE A 1 192 ? 11.312 -10.238 24.837 1.00 94.75 192 PHE A C 1
ATOM 1547 O O . PHE A 1 192 ? 12.253 -10.373 24.064 1.00 94.75 192 PHE A O 1
ATOM 1554 N N . HIS A 1 193 ? 10.615 -11.287 25.293 1.00 93.62 193 HIS A N 1
ATOM 1555 C CA . HIS A 1 193 ? 10.926 -12.666 24.919 1.00 93.62 193 HIS A CA 1
ATOM 1556 C C . HIS A 1 193 ? 10.696 -12.932 23.436 1.00 93.62 193 HIS A C 1
ATOM 1558 O O . HIS A 1 193 ? 11.485 -13.660 22.858 1.00 93.62 193 HIS A O 1
ATOM 1564 N N . PHE A 1 194 ? 9.652 -12.343 22.848 1.00 93.62 194 PHE A N 1
ATOM 1565 C CA . PHE A 1 194 ? 9.288 -12.506 21.438 1.00 93.62 194 PHE A CA 1
ATOM 1566 C C . PHE A 1 194 ? 9.772 -11.343 20.559 1.00 93.62 194 PHE A C 1
ATOM 1568 O O . PHE A 1 194 ? 9.305 -11.166 19.439 1.00 93.62 194 PHE A O 1
ATOM 1575 N N . MET A 1 195 ? 10.710 -10.533 21.053 1.00 94.56 195 MET A N 1
ATOM 1576 C CA . MET A 1 195 ? 11.346 -9.447 20.306 1.00 94.56 195 MET A CA 1
ATOM 1577 C C . MET A 1 195 ? 12.752 -9.864 19.883 1.00 94.56 195 MET A C 1
ATOM 1579 O O . MET A 1 195 ? 13.417 -10.642 20.567 1.00 94.56 195 MET A O 1
ATOM 1583 N N . LYS A 1 196 ? 13.238 -9.343 18.759 1.00 92.50 196 LYS A N 1
ATOM 1584 C CA . LYS A 1 196 ? 14.658 -9.446 18.405 1.00 92.50 196 LYS A CA 1
ATOM 1585 C C . LYS A 1 196 ? 15.512 -8.685 19.424 1.00 92.50 196 LYS A C 1
ATOM 1587 O O . LYS A 1 196 ? 15.062 -7.681 19.961 1.00 92.50 196 LYS A O 1
ATOM 1592 N N . GLU A 1 197 ? 16.737 -9.142 19.678 1.00 90.69 197 GLU A N 1
ATOM 1593 C CA . GLU A 1 197 ? 17.593 -8.634 20.766 1.00 90.69 197 GLU A CA 1
ATOM 1594 C C . GLU A 1 197 ? 17.860 -7.117 20.694 1.00 90.69 197 GLU A C 1
ATOM 1596 O O . GLU A 1 197 ? 17.731 -6.418 21.705 1.00 90.69 197 GLU A O 1
ATOM 1601 N N . ASP A 1 198 ? 18.121 -6.594 19.492 1.00 91.50 198 ASP A N 1
ATOM 1602 C CA . ASP A 1 198 ? 18.295 -5.154 19.261 1.00 91.50 198 ASP A CA 1
ATOM 1603 C C . ASP A 1 198 ? 17.003 -4.384 19.597 1.00 91.50 198 ASP A C 1
ATOM 1605 O O . ASP A 1 198 ? 17.008 -3.456 20.405 1.00 91.50 198 ASP A O 1
ATOM 1609 N N . SER A 1 199 ? 15.858 -4.841 19.071 1.00 94.38 199 SER A N 1
ATOM 1610 C CA . SER A 1 199 ? 14.550 -4.226 19.331 1.00 94.38 199 SER A CA 1
ATOM 1611 C C . SER A 1 199 ? 14.124 -4.328 20.797 1.00 94.38 199 SER A C 1
ATOM 1613 O O . SER A 1 199 ? 13.554 -3.388 21.343 1.00 94.38 199 SER A O 1
ATOM 1615 N N . ALA A 1 200 ? 14.409 -5.446 21.465 1.00 94.31 200 ALA A N 1
ATOM 1616 C CA . ALA A 1 200 ? 14.114 -5.633 22.880 1.00 94.31 200 ALA A CA 1
ATOM 1617 C C . ALA A 1 200 ? 14.848 -4.598 23.741 1.00 94.31 200 ALA A C 1
ATOM 1619 O O . ALA A 1 200 ? 14.276 -4.074 24.700 1.00 94.31 200 ALA A O 1
ATOM 1620 N N . SER A 1 201 ? 16.097 -4.288 23.385 1.00 93.69 201 SER A N 1
ATOM 1621 C CA . SER A 1 201 ? 16.910 -3.282 24.070 1.00 93.69 201 SER A CA 1
ATOM 1622 C C . SER A 1 201 ? 16.314 -1.881 23.899 1.00 93.69 201 SER A C 1
ATOM 1624 O O . SER A 1 201 ? 16.071 -1.204 24.899 1.00 93.69 201 SER A O 1
ATOM 1626 N N . GLU A 1 202 ? 15.964 -1.494 22.669 1.00 94.44 202 GLU A N 1
ATOM 1627 C CA . GLU A 1 202 ? 15.338 -0.197 22.365 1.00 94.44 202 GLU A CA 1
ATOM 1628 C C . GLU A 1 202 ? 13.978 -0.017 23.061 1.00 94.44 202 GLU A C 1
ATOM 1630 O O . GLU A 1 202 ? 13.723 1.003 23.706 1.00 94.44 202 GLU A O 1
ATOM 1635 N N . VAL A 1 203 ? 13.107 -1.033 23.008 1.00 94.12 203 VAL A N 1
ATOM 1636 C CA . VAL A 1 203 ? 11.796 -1.001 23.680 1.00 94.12 203 VAL A CA 1
ATOM 1637 C C . VAL A 1 203 ? 11.971 -0.896 25.192 1.00 94.12 203 VAL A C 1
ATOM 1639 O O . VAL A 1 203 ? 11.239 -0.156 25.851 1.00 94.12 203 VAL A O 1
ATOM 1642 N N . LYS A 1 204 ? 12.950 -1.596 25.771 1.00 93.31 204 LYS A N 1
ATOM 1643 C CA . LYS A 1 204 ? 13.222 -1.528 27.210 1.00 93.31 204 LYS A CA 1
ATOM 1644 C C . LYS A 1 204 ? 13.728 -0.150 27.636 1.00 93.31 204 LYS A C 1
ATOM 1646 O O . LYS A 1 204 ? 13.314 0.344 28.685 1.00 93.31 204 LYS A O 1
ATOM 1651 N N . GLU A 1 205 ? 14.576 0.489 26.835 1.00 92.31 205 GLU A N 1
ATOM 1652 C CA . GLU A 1 205 ? 14.997 1.876 27.057 1.00 92.31 205 GLU A CA 1
ATOM 1653 C C . GLU A 1 205 ? 13.817 2.847 26.980 1.00 92.31 205 GLU A C 1
ATOM 1655 O O . GLU A 1 205 ? 13.655 3.682 27.874 1.00 92.31 205 GLU A O 1
ATOM 1660 N N . ALA A 1 206 ? 12.941 2.685 25.985 1.00 93.06 206 ALA A N 1
ATOM 1661 C CA . ALA A 1 206 ? 11.725 3.482 25.860 1.00 93.06 206 ALA A CA 1
ATOM 1662 C C . ALA A 1 206 ? 10.811 3.319 27.086 1.00 93.06 206 ALA A C 1
ATOM 1664 O O . ALA A 1 206 ? 10.357 4.312 27.655 1.00 93.06 206 ALA A O 1
ATOM 1665 N N . VAL A 1 207 ? 10.596 2.085 27.561 1.00 93.12 207 VAL A N 1
ATOM 1666 C CA . VAL A 1 207 ? 9.821 1.825 28.786 1.00 93.12 207 VAL A CA 1
ATOM 1667 C C . VAL A 1 207 ? 10.462 2.497 30.001 1.00 93.12 207 VAL A C 1
ATOM 1669 O O . VAL A 1 207 ? 9.763 3.166 30.759 1.00 93.12 207 VAL A O 1
ATOM 1672 N N . ASN A 1 208 ? 11.780 2.379 30.181 1.00 91.19 208 ASN A N 1
ATOM 1673 C CA . ASN A 1 208 ? 12.476 3.037 31.290 1.00 91.19 208 ASN A CA 1
ATOM 1674 C C . ASN A 1 208 ? 12.320 4.563 31.237 1.00 91.19 208 ASN A C 1
ATOM 1676 O O . ASN A 1 208 ? 12.015 5.176 32.262 1.00 91.19 208 ASN A O 1
ATOM 1680 N N . SER A 1 209 ? 12.451 5.158 30.047 1.00 91.50 209 SER A N 1
ATOM 1681 C CA . SER A 1 209 ? 12.239 6.591 29.827 1.00 91.50 209 SER A CA 1
ATOM 1682 C C . SER A 1 209 ? 10.834 7.028 30.253 1.00 91.50 209 SER A C 1
ATOM 1684 O O . SER A 1 209 ? 10.698 7.998 30.994 1.00 91.50 209 SER A O 1
ATOM 1686 N N . LEU A 1 210 ? 9.791 6.263 29.908 1.00 92.00 210 LEU A N 1
ATOM 1687 C CA . LEU A 1 210 ? 8.416 6.536 30.353 1.00 92.00 210 LEU A CA 1
ATOM 1688 C C . LEU A 1 210 ? 8.254 6.465 31.877 1.00 92.00 210 LEU A C 1
ATOM 1690 O O . LEU A 1 210 ? 7.462 7.197 32.478 1.00 92.00 210 LEU A O 1
ATOM 1694 N N . LEU A 1 211 ? 8.979 5.569 32.545 1.00 87.94 211 LEU A N 1
ATOM 1695 C CA . LEU A 1 211 ? 8.877 5.414 33.994 1.00 87.94 211 LEU A CA 1
ATOM 1696 C C . LEU A 1 211 ? 9.521 6.577 34.746 1.00 87.94 211 LEU A C 1
ATOM 1698 O O . LEU A 1 211 ? 8.911 7.059 35.705 1.00 87.94 211 LEU A O 1
ATOM 1702 N N . THR A 1 212 ? 10.691 7.033 34.299 1.00 87.31 212 THR A N 1
ATOM 1703 C CA . THR A 1 212 ? 11.474 8.088 34.962 1.00 87.31 212 THR A CA 1
ATOM 1704 C C . THR A 1 212 ? 11.191 9.499 34.451 1.00 87.31 212 THR A C 1
ATOM 1706 O O . THR A 1 212 ? 11.450 10.466 35.163 1.00 87.31 212 THR A O 1
ATOM 1709 N N . GLY A 1 213 ? 10.714 9.623 33.216 1.00 82.44 213 GLY A N 1
ATOM 1710 C CA . GLY A 1 213 ? 10.488 10.886 32.524 1.00 82.44 213 GLY A CA 1
ATOM 1711 C C . GLY A 1 213 ? 9.098 11.478 32.749 1.00 82.44 213 GLY A C 1
ATOM 1712 O O . GLY A 1 213 ? 8.224 10.887 33.386 1.00 82.44 213 GLY A O 1
ATOM 1713 N N . SER A 1 214 ? 8.909 12.677 32.196 1.00 77.50 214 SER A N 1
ATOM 1714 C CA . SER A 1 214 ? 7.619 13.379 32.174 1.00 77.50 214 SER A CA 1
ATOM 1715 C C . SER A 1 214 ? 6.670 12.843 31.096 1.00 77.50 214 SER A C 1
ATOM 1717 O O . SER A 1 214 ? 5.463 13.073 31.175 1.00 77.50 214 SER A O 1
ATOM 1719 N N . ASP A 1 215 ? 7.208 12.147 30.093 1.00 84.56 215 ASP A N 1
ATOM 1720 C CA . ASP A 1 215 ? 6.437 11.620 28.974 1.00 84.56 215 ASP A CA 1
ATOM 1721 C C . ASP A 1 215 ? 5.607 10.406 29.398 1.00 84.56 215 ASP A C 1
ATOM 1723 O O . ASP A 1 215 ? 6.049 9.535 30.149 1.00 84.56 215 ASP A O 1
ATOM 1727 N N . SER A 1 216 ? 4.372 10.343 28.903 1.00 85.62 216 SER A N 1
ATOM 1728 C CA . SER A 1 216 ? 3.436 9.252 29.205 1.00 85.62 216 SER A CA 1
ATOM 1729 C C . SER A 1 216 ? 3.287 8.245 28.065 1.00 85.62 216 SER A C 1
ATOM 1731 O O . SER A 1 216 ? 2.653 7.204 28.260 1.00 85.62 216 SER A O 1
ATOM 1733 N N . GLN A 1 217 ? 3.867 8.535 26.895 1.00 93.12 217 GLN A N 1
ATOM 1734 C CA . GLN A 1 217 ? 3.722 7.748 25.672 1.00 93.12 217 GLN A CA 1
ATOM 1735 C C . GLN A 1 217 ? 5.018 7.713 24.856 1.00 93.12 217 GLN A C 1
ATOM 1737 O O . GLN A 1 217 ? 5.775 8.681 24.856 1.00 93.12 217 GLN A O 1
ATOM 1742 N N . ALA A 1 218 ? 5.256 6.607 24.151 1.00 94.00 218 ALA A N 1
ATOM 1743 C CA . ALA A 1 218 ? 6.371 6.441 23.222 1.00 94.00 218 ALA A CA 1
ATOM 1744 C C . ALA A 1 218 ? 5.925 5.657 21.980 1.00 94.00 218 ALA A C 1
ATOM 1746 O O . ALA A 1 218 ? 5.016 4.830 22.057 1.00 94.00 218 ALA A O 1
ATOM 1747 N N . PHE A 1 219 ? 6.575 5.915 20.847 1.00 96.00 219 PHE A N 1
ATOM 1748 C CA . PHE A 1 219 ? 6.330 5.228 19.581 1.00 96.00 219 PHE A CA 1
ATOM 1749 C C . PHE A 1 219 ? 7.657 4.815 18.949 1.00 96.00 219 PHE A C 1
ATOM 1751 O O . PHE A 1 219 ? 8.586 5.624 18.904 1.00 96.00 219 PHE A O 1
ATOM 1758 N N . LEU A 1 220 ? 7.741 3.570 18.485 1.00 96.44 220 LEU A N 1
ATOM 1759 C CA . LEU A 1 220 ? 8.944 2.999 17.889 1.00 96.44 220 LEU A CA 1
ATOM 1760 C C . LEU A 1 220 ? 8.634 1.762 17.040 1.00 96.44 220 LEU A C 1
ATOM 1762 O O . LEU A 1 220 ? 7.588 1.134 17.196 1.00 96.44 220 LEU A O 1
ATOM 1766 N N . ASN A 1 221 ? 9.586 1.389 16.188 1.00 95.75 221 ASN A N 1
ATOM 1767 C CA . ASN A 1 221 ? 9.525 0.168 15.389 1.00 95.75 221 ASN A CA 1
ATOM 1768 C C . ASN A 1 221 ? 10.312 -0.948 16.075 1.00 95.75 221 ASN A C 1
ATOM 1770 O O . ASN A 1 221 ? 11.323 -0.692 16.723 1.00 95.75 221 ASN A O 1
ATOM 1774 N N . ALA A 1 222 ? 9.876 -2.187 15.893 1.00 95.31 222 ALA A N 1
ATOM 1775 C CA . ALA A 1 222 ? 10.572 -3.364 16.392 1.00 95.31 222 ALA A CA 1
ATOM 1776 C C . ALA A 1 222 ? 10.412 -4.544 15.429 1.00 95.31 222 ALA A C 1
ATOM 1778 O O . ALA A 1 222 ? 9.531 -4.556 14.572 1.00 95.31 222 ALA A O 1
ATOM 1779 N N . GLU A 1 223 ? 11.250 -5.564 15.591 1.00 96.06 223 GLU A N 1
ATOM 1780 C CA . GLU A 1 223 ? 11.040 -6.873 14.976 1.00 96.06 223 GLU A CA 1
ATOM 1781 C C . GLU A 1 223 ? 10.601 -7.878 16.040 1.00 96.06 223 GLU A C 1
ATOM 1783 O O . GLU A 1 223 ? 11.298 -8.097 17.038 1.00 96.06 223 GLU A O 1
ATOM 1788 N N . PHE A 1 224 ? 9.444 -8.497 15.816 1.00 95.50 224 PHE A N 1
ATOM 1789 C CA . PHE A 1 224 ? 8.946 -9.610 16.618 1.00 95.50 224 PHE A CA 1
ATOM 1790 C C . PHE A 1 224 ? 9.309 -10.938 15.962 1.00 95.50 224 PHE A C 1
ATOM 1792 O O . PHE A 1 224 ? 9.538 -11.017 14.753 1.00 95.50 224 PHE A O 1
ATOM 1799 N N . HIS A 1 225 ? 9.344 -11.992 16.770 1.00 94.75 225 HIS A N 1
ATOM 1800 C CA . HIS A 1 225 ? 9.486 -13.364 16.321 1.00 94.75 225 HIS A CA 1
ATOM 1801 C C . HIS A 1 225 ? 8.364 -14.228 16.897 1.00 94.75 225 HIS A C 1
ATOM 1803 O O . HIS A 1 225 ? 8.064 -14.211 18.092 1.00 94.75 225 HIS A O 1
ATOM 1809 N N . ARG A 1 226 ? 7.723 -14.991 16.018 1.00 94.44 226 ARG A N 1
ATOM 1810 C CA . ARG A 1 226 ? 6.635 -15.907 16.354 1.00 94.44 226 ARG A CA 1
ATOM 1811 C C . ARG A 1 226 ? 7.180 -17.175 17.003 1.00 94.44 226 ARG A C 1
ATOM 1813 O O . ARG A 1 226 ? 8.358 -17.514 16.878 1.00 94.44 226 ARG A O 1
ATOM 1820 N N . LYS A 1 227 ? 6.289 -17.941 17.632 1.00 94.50 227 LYS A N 1
ATOM 1821 C CA . LYS A 1 227 ? 6.596 -19.261 18.205 1.00 94.50 227 LYS A CA 1
ATOM 1822 C C . LYS A 1 227 ? 7.111 -20.266 17.165 1.00 94.50 227 LYS A C 1
ATOM 1824 O O . LYS A 1 227 ? 7.867 -21.169 17.511 1.00 94.50 227 LYS A O 1
ATOM 1829 N N . ASP A 1 228 ? 6.712 -20.118 15.901 1.00 93.31 228 ASP A N 1
ATOM 1830 C CA . ASP A 1 228 ? 7.181 -20.951 14.784 1.00 93.31 228 ASP A CA 1
ATOM 1831 C C . ASP A 1 228 ? 8.579 -20.563 14.255 1.00 93.31 228 ASP A C 1
ATOM 1833 O O . ASP A 1 228 ? 9.124 -21.257 13.397 1.00 93.31 228 ASP A O 1
ATOM 1837 N N . GLY A 1 229 ? 9.172 -19.484 14.781 1.00 91.19 229 GLY A N 1
ATOM 1838 C CA . GLY A 1 229 ? 10.492 -18.977 14.406 1.00 91.19 229 GLY A CA 1
ATOM 1839 C C . GLY A 1 229 ? 10.493 -17.952 13.267 1.00 91.19 229 GLY A C 1
ATOM 1840 O O . GLY A 1 229 ? 11.565 -17.479 12.893 1.00 91.19 229 GLY A O 1
ATOM 1841 N N . THR A 1 230 ? 9.336 -17.594 12.701 1.00 93.25 230 THR A N 1
ATOM 1842 C CA . THR A 1 230 ? 9.251 -16.522 11.698 1.00 93.25 230 THR A CA 1
ATOM 1843 C C . THR A 1 230 ? 9.326 -15.141 12.343 1.00 93.25 230 THR A C 1
ATOM 1845 O O . THR A 1 230 ? 8.798 -14.923 13.431 1.00 93.25 230 THR A O 1
ATOM 1848 N N . ASN A 1 231 ? 9.942 -14.185 11.648 1.00 94.25 231 ASN A N 1
ATOM 1849 C CA . ASN A 1 231 ? 10.053 -12.802 12.112 1.00 94.25 231 ASN A CA 1
ATOM 1850 C C . ASN A 1 231 ? 9.098 -11.891 11.348 1.00 94.25 231 ASN A C 1
ATOM 1852 O O . ASN A 1 231 ? 8.778 -12.154 10.185 1.00 94.25 231 ASN A O 1
ATOM 1856 N N . TYR A 1 232 ? 8.681 -10.803 11.985 1.00 94.25 232 TYR A N 1
ATOM 1857 C CA . TYR A 1 232 ? 7.865 -9.781 11.348 1.00 94.25 232 TYR A CA 1
ATOM 1858 C C . TYR A 1 232 ? 8.102 -8.391 11.952 1.00 94.25 232 TYR A C 1
ATOM 1860 O O . TYR A 1 232 ? 8.358 -8.273 13.154 1.00 94.25 232 TYR A O 1
ATOM 1868 N N . PRO A 1 233 ? 8.052 -7.335 11.123 1.00 95.75 233 PRO A N 1
ATOM 1869 C CA . PRO A 1 233 ? 8.165 -5.967 11.597 1.00 95.75 233 PRO A CA 1
ATOM 1870 C C . PRO A 1 233 ? 6.860 -5.514 12.257 1.00 95.75 233 PRO A C 1
ATOM 1872 O O . PRO A 1 233 ? 5.767 -5.767 11.744 1.00 95.75 233 PRO A O 1
ATOM 1875 N N . VAL A 1 234 ? 6.989 -4.789 13.364 1.00 95.56 234 VAL A N 1
ATOM 1876 C CA . VAL A 1 234 ? 5.866 -4.199 14.089 1.00 95.56 234 VAL A CA 1
ATOM 1877 C C . VAL A 1 234 ? 6.109 -2.731 14.417 1.00 95.56 234 VAL A C 1
ATOM 1879 O O . VAL A 1 234 ? 7.224 -2.312 14.732 1.00 95.56 234 VAL A O 1
ATOM 1882 N N . GLU A 1 235 ? 5.031 -1.959 14.389 1.00 96.50 235 GLU A N 1
ATOM 1883 C CA . GLU A 1 235 ? 4.963 -0.612 14.955 1.00 96.50 235 GLU A CA 1
ATOM 1884 C C . GLU A 1 235 ? 4.367 -0.687 16.360 1.00 96.50 235 GLU A C 1
ATOM 1886 O O . GLU A 1 235 ? 3.276 -1.231 16.540 1.00 96.50 235 GLU A O 1
ATOM 1891 N N . ILE A 1 236 ? 5.076 -0.154 17.359 1.00 96.38 236 ILE A N 1
ATOM 1892 C CA . ILE A 1 236 ? 4.697 -0.241 18.771 1.00 96.38 236 ILE A CA 1
ATOM 1893 C C . ILE A 1 236 ? 4.372 1.142 19.321 1.00 96.38 236 ILE A C 1
ATOM 1895 O O . ILE A 1 236 ? 5.212 2.042 19.332 1.00 96.38 236 ILE A O 1
ATOM 1899 N N . TYR A 1 237 ? 3.175 1.271 19.887 1.00 96.88 237 TYR A N 1
ATOM 1900 C CA . TYR A 1 237 ? 2.791 2.383 20.748 1.00 96.88 237 TYR A CA 1
ATOM 1901 C C . TYR A 1 237 ? 2.792 1.928 22.201 1.00 96.88 237 TYR A C 1
ATOM 1903 O O . TYR A 1 237 ? 2.079 0.996 22.571 1.00 96.88 237 TYR A O 1
ATOM 1911 N N . LEU A 1 238 ? 3.575 2.603 23.034 1.00 95.81 238 LEU A N 1
ATOM 1912 C CA . LEU A 1 238 ? 3.659 2.362 24.468 1.00 95.81 238 LEU A CA 1
ATOM 1913 C C . LEU A 1 238 ? 2.967 3.491 25.219 1.00 95.81 238 LEU A C 1
ATOM 1915 O O . LEU A 1 238 ? 3.195 4.665 24.933 1.00 95.81 238 LEU A O 1
ATOM 1919 N N . GLN A 1 239 ? 2.181 3.141 26.231 1.00 95.06 239 GLN A N 1
ATOM 1920 C CA . GLN A 1 239 ? 1.570 4.095 27.143 1.00 95.06 239 GLN A CA 1
ATOM 1921 C C . GLN A 1 239 ? 1.753 3.645 28.590 1.00 95.06 239 GLN A C 1
ATOM 1923 O O . GLN A 1 239 ? 1.414 2.521 28.966 1.00 95.06 239 GLN A O 1
ATOM 1928 N N . LYS A 1 240 ? 2.244 4.558 29.428 1.00 93.31 240 LYS A N 1
ATOM 1929 C CA . LYS A 1 240 ? 2.318 4.354 30.875 1.00 93.31 240 LYS A CA 1
ATOM 1930 C C . LYS A 1 240 ? 0.934 4.476 31.501 1.00 93.31 240 LYS A C 1
ATOM 1932 O O . LYS A 1 240 ? 0.199 5.425 31.235 1.00 93.31 240 LYS A O 1
ATOM 1937 N N . THR A 1 241 ? 0.603 3.535 32.375 1.00 91.00 241 THR A N 1
ATOM 1938 C CA . THR A 1 241 ? -0.650 3.521 33.132 1.00 91.00 241 THR A CA 1
ATOM 1939 C C . THR A 1 241 ? -0.443 2.940 34.534 1.00 91.00 241 THR A C 1
ATOM 1941 O O . THR A 1 241 ? 0.670 2.580 34.928 1.00 91.00 241 THR A O 1
ATOM 1944 N N . VAL A 1 242 ? -1.523 2.856 35.307 1.00 88.31 242 VAL A N 1
ATOM 1945 C CA . VAL A 1 242 ? -1.560 2.219 36.623 1.00 88.31 242 VAL A CA 1
ATOM 1946 C C . VAL A 1 242 ? -2.654 1.157 36.620 1.00 88.31 242 VAL A C 1
ATOM 1948 O O . VAL A 1 242 ? -3.812 1.457 36.341 1.00 88.31 242 VAL A O 1
ATOM 1951 N N . VAL A 1 243 ? -2.297 -0.080 36.963 1.00 83.81 243 VAL A N 1
ATOM 1952 C CA . VAL A 1 243 ? -3.235 -1.206 37.089 1.00 83.81 243 VAL A CA 1
ATOM 1953 C C . VAL A 1 243 ? -3.066 -1.823 38.474 1.00 83.81 243 VAL A C 1
ATOM 1955 O O . VAL A 1 243 ? -1.944 -2.066 38.912 1.00 83.81 243 VAL A O 1
ATOM 1958 N N . PHE A 1 244 ? -4.170 -2.036 39.198 1.00 82.06 244 PHE A N 1
ATOM 1959 C CA . PHE A 1 244 ? -4.163 -2.495 40.600 1.00 82.06 244 PHE A CA 1
ATOM 1960 C C . PHE A 1 244 ? -3.220 -1.675 41.504 1.00 82.06 244 PHE A C 1
ATOM 1962 O O . PHE A 1 244 ? -2.481 -2.226 42.319 1.00 82.06 244 PHE A O 1
ATOM 1969 N N . SER A 1 245 ? -3.218 -0.349 41.319 1.00 85.88 245 SER A N 1
ATOM 1970 C CA . SER A 1 245 ? -2.340 0.598 42.027 1.00 85.88 245 SER A CA 1
ATOM 1971 C C . SER A 1 245 ? -0.835 0.383 41.802 1.00 85.88 245 SER A C 1
ATOM 1973 O O . SER A 1 245 ? -0.026 0.894 42.574 1.00 85.88 245 SER A O 1
ATOM 1975 N N . LYS A 1 246 ? -0.444 -0.346 40.748 1.00 87.88 246 LYS A N 1
ATOM 1976 C CA . LYS A 1 246 ? 0.954 -0.566 40.356 1.00 87.88 246 LYS A CA 1
ATOM 1977 C C . LYS A 1 246 ? 1.246 -0.000 38.962 1.00 87.88 246 LYS A C 1
ATOM 1979 O O . LYS A 1 246 ? 0.371 -0.070 38.096 1.00 87.88 246 LYS A O 1
ATOM 1984 N N . PRO A 1 247 ? 2.458 0.527 38.711 1.00 90.56 247 PRO A N 1
ATOM 1985 C CA . PRO A 1 247 ? 2.857 0.976 37.381 1.00 90.56 247 PRO A CA 1
ATOM 1986 C C . PRO A 1 247 ? 2.813 -0.160 36.352 1.00 90.56 247 PRO A C 1
ATOM 1988 O O . PRO A 1 247 ? 3.347 -1.253 36.570 1.00 90.56 247 PRO A O 1
ATOM 1991 N N . ALA A 1 248 ? 2.193 0.113 35.211 1.00 93.56 248 ALA A N 1
ATOM 1992 C CA . ALA A 1 248 ? 2.072 -0.817 34.098 1.00 93.56 248 ALA A CA 1
ATOM 1993 C C . ALA A 1 248 ? 2.268 -0.090 32.765 1.00 93.56 248 ALA A C 1
ATOM 1995 O O . ALA A 1 248 ? 2.142 1.134 32.681 1.00 93.56 248 ALA A O 1
ATOM 1996 N N . ILE A 1 249 ? 2.561 -0.860 31.724 1.00 95.12 249 ILE A N 1
ATOM 1997 C CA . ILE A 1 249 ? 2.646 -0.380 30.348 1.00 95.12 249 ILE A CA 1
ATOM 1998 C C . ILE A 1 249 ? 1.553 -1.067 29.540 1.00 95.12 249 ILE A C 1
ATOM 2000 O O . ILE A 1 249 ? 1.415 -2.289 29.602 1.00 95.12 249 ILE A O 1
ATOM 2004 N N . VAL A 1 250 ? 0.793 -0.274 28.789 1.00 93.81 250 VAL A N 1
ATOM 2005 C CA . VAL A 1 250 ? -0.040 -0.753 27.686 1.00 93.81 250 VAL A CA 1
ATOM 2006 C C . VAL A 1 250 ? 0.792 -0.627 26.420 1.00 93.81 250 VAL A C 1
ATOM 2008 O O . VAL A 1 250 ? 1.282 0.461 26.121 1.00 93.81 250 VAL A O 1
ATOM 2011 N N . ALA A 1 251 ? 0.967 -1.724 25.697 1.00 94.88 251 ALA A N 1
ATOM 2012 C CA . ALA A 1 251 ? 1.606 -1.738 24.393 1.00 94.88 251 ALA A CA 1
ATOM 2013 C C . ALA A 1 251 ? 0.591 -2.150 23.331 1.00 94.88 251 ALA A C 1
ATOM 2015 O O . ALA A 1 251 ? -0.097 -3.156 23.488 1.00 94.88 251 ALA A O 1
ATOM 2016 N N . LEU A 1 252 ? 0.519 -1.373 22.259 1.00 94.88 252 LEU A N 1
ATOM 2017 C CA . LEU A 1 252 ? -0.208 -1.696 21.042 1.00 94.88 252 LEU A CA 1
ATOM 2018 C C . LEU A 1 252 ? 0.830 -1.967 19.957 1.00 94.88 252 LEU A C 1
ATOM 2020 O O . LEU A 1 252 ? 1.532 -1.038 19.563 1.00 94.88 252 LEU A O 1
ATOM 2024 N N . ALA A 1 253 ? 0.933 -3.208 19.497 1.00 95.25 253 ALA A N 1
ATOM 2025 C CA . ALA A 1 253 ? 1.785 -3.578 18.378 1.00 95.25 253 ALA A CA 1
ATOM 2026 C C . ALA A 1 253 ? 0.929 -3.869 17.140 1.00 95.25 253 ALA A C 1
ATOM 2028 O O . ALA A 1 253 ? -0.057 -4.608 17.198 1.00 95.25 253 ALA A O 1
ATOM 2029 N N . THR A 1 254 ? 1.306 -3.255 16.025 1.00 94.38 254 THR A N 1
ATOM 2030 C CA . THR A 1 254 ? 0.655 -3.434 14.724 1.00 94.38 254 THR A CA 1
ATOM 2031 C C . THR A 1 254 ? 1.623 -4.155 13.802 1.00 94.38 254 THR A C 1
ATOM 2033 O O . THR A 1 254 ? 2.723 -3.655 13.572 1.00 94.38 254 THR A O 1
ATOM 2036 N N . ASP A 1 255 ? 1.229 -5.315 13.279 1.00 92.69 255 ASP A N 1
ATOM 2037 C CA . ASP A 1 255 ? 1.992 -6.013 12.242 1.00 92.69 255 ASP A CA 1
ATOM 2038 C C . ASP A 1 255 ? 1.977 -5.177 10.952 1.00 92.69 255 ASP A C 1
ATOM 2040 O O . ASP A 1 255 ? 0.920 -4.915 10.377 1.00 92.69 255 ASP A O 1
ATOM 2044 N N . ILE A 1 256 ? 3.159 -4.747 10.508 1.00 93.25 256 ILE A N 1
ATOM 2045 C CA . ILE A 1 256 ? 3.338 -3.941 9.292 1.00 93.25 256 ILE A CA 1
ATOM 2046 C C . ILE A 1 256 ? 3.979 -4.747 8.154 1.00 93.25 256 ILE A C 1
ATOM 2048 O O . ILE A 1 256 ? 4.484 -4.167 7.192 1.00 93.25 256 ILE A O 1
ATOM 2052 N N . THR A 1 257 ? 3.956 -6.084 8.226 1.00 91.25 257 THR A N 1
ATOM 2053 C CA . THR A 1 257 ? 4.531 -6.978 7.206 1.00 91.25 257 THR A CA 1
ATOM 2054 C C . THR A 1 257 ? 4.007 -6.654 5.813 1.00 91.25 257 THR A C 1
ATOM 2056 O O . THR A 1 257 ? 4.800 -6.462 4.891 1.00 91.25 257 THR A O 1
ATOM 2059 N N . GLU A 1 258 ? 2.685 -6.559 5.651 1.00 88.75 258 GLU A N 1
ATOM 2060 C CA . GLU A 1 258 ? 2.065 -6.291 4.350 1.00 88.75 258 GLU A CA 1
ATOM 2061 C C . GLU A 1 258 ? 2.492 -4.923 3.801 1.00 88.75 258 GLU A C 1
ATOM 2063 O O . GLU A 1 258 ? 2.876 -4.810 2.637 1.00 88.75 258 GLU A O 1
ATOM 2068 N N . LEU A 1 259 ? 2.519 -3.897 4.656 1.00 88.12 259 LEU A N 1
ATOM 2069 C CA . LEU A 1 259 ? 2.937 -2.548 4.281 1.00 88.12 259 LEU A CA 1
ATOM 2070 C C . LEU A 1 259 ? 4.402 -2.515 3.819 1.00 88.12 259 LEU A C 1
ATOM 2072 O O . LEU A 1 259 ? 4.724 -1.917 2.789 1.00 88.12 259 LEU A O 1
ATOM 2076 N N . VAL A 1 260 ? 5.293 -3.181 4.560 1.00 89.19 260 VAL A N 1
ATOM 2077 C CA . VAL A 1 260 ? 6.716 -3.282 4.211 1.00 89.19 260 VAL A CA 1
ATOM 2078 C C . VAL A 1 260 ? 6.902 -4.053 2.902 1.00 89.19 260 VAL A C 1
ATOM 2080 O O . VAL A 1 260 ? 7.679 -3.618 2.052 1.00 89.19 260 VAL A O 1
ATOM 2083 N N . GLN A 1 261 ? 6.169 -5.150 2.691 1.00 86.56 261 GLN A N 1
ATOM 2084 C CA . GLN A 1 261 ? 6.228 -5.934 1.452 1.00 86.56 261 GLN A CA 1
ATOM 2085 C C . GLN A 1 261 ? 5.732 -5.143 0.237 1.00 86.56 261 GLN A C 1
ATOM 2087 O O . GLN A 1 261 ? 6.404 -5.129 -0.795 1.00 86.56 261 GLN A O 1
ATOM 2092 N N . GLN A 1 262 ? 4.602 -4.443 0.357 1.00 85.88 262 GLN A N 1
ATOM 2093 C CA . GLN A 1 262 ? 4.069 -3.596 -0.714 1.00 85.88 262 GLN A CA 1
ATOM 2094 C C . GLN A 1 262 ? 5.059 -2.488 -1.088 1.00 85.88 262 GLN A C 1
ATOM 2096 O O . GLN A 1 262 ? 5.333 -2.265 -2.269 1.00 85.88 262 GLN A O 1
ATOM 2101 N N . ARG A 1 263 ? 5.656 -1.830 -0.088 1.00 85.69 263 ARG A N 1
ATOM 2102 C CA . ARG A 1 263 ? 6.678 -0.804 -0.316 1.00 85.69 263 ARG A CA 1
ATOM 2103 C C . ARG A 1 263 ? 7.922 -1.377 -0.995 1.00 85.69 263 ARG A C 1
ATOM 2105 O O . ARG A 1 263 ? 8.411 -0.790 -1.959 1.00 85.69 263 ARG A O 1
ATOM 2112 N N . ALA A 1 264 ? 8.409 -2.526 -0.529 1.00 84.50 264 ALA A N 1
ATOM 2113 C CA . ALA A 1 264 ? 9.564 -3.196 -1.115 1.00 84.50 264 ALA A CA 1
ATOM 2114 C C . ALA A 1 264 ? 9.315 -3.599 -2.577 1.00 84.50 264 ALA A C 1
ATOM 2116 O O . ALA A 1 264 ? 10.208 -3.450 -3.410 1.00 84.50 264 ALA A O 1
ATOM 2117 N N . GLU A 1 265 ? 8.106 -4.058 -2.911 1.00 83.31 265 GLU A N 1
ATOM 2118 C CA . GLU A 1 265 ? 7.748 -4.417 -4.284 1.00 83.31 265 GLU A CA 1
ATOM 2119 C C . GLU A 1 265 ? 7.692 -3.191 -5.200 1.00 83.31 265 GLU A C 1
ATOM 2121 O O . GLU A 1 265 ? 8.260 -3.218 -6.292 1.00 83.31 265 GLU A O 1
ATOM 2126 N N . VAL A 1 266 ? 7.102 -2.081 -4.743 1.00 80.88 266 VAL A N 1
ATOM 2127 C CA . VAL A 1 266 ? 7.119 -0.809 -5.486 1.00 80.88 266 VAL A CA 1
ATOM 2128 C C . VAL A 1 266 ? 8.556 -0.346 -5.740 1.00 80.88 266 VAL A C 1
ATOM 2130 O O . VAL A 1 266 ? 8.905 -0.008 -6.871 1.00 80.88 266 VAL A O 1
ATOM 2133 N N . GLU A 1 267 ? 9.420 -0.384 -4.724 1.00 81.56 267 GLU A N 1
ATOM 2134 C CA . GLU A 1 267 ? 10.835 -0.021 -4.867 1.00 81.56 267 GLU A CA 1
ATOM 2135 C C . GLU A 1 267 ? 11.605 -0.977 -5.790 1.00 81.56 267 GLU A C 1
ATOM 2137 O O . GLU A 1 267 ? 12.514 -0.551 -6.509 1.00 81.56 267 GLU A O 1
ATOM 2142 N N . ARG A 1 268 ? 11.271 -2.273 -5.781 1.00 83.62 268 ARG A N 1
ATOM 2143 C CA . ARG A 1 268 ? 11.864 -3.279 -6.670 1.00 83.62 268 ARG A CA 1
ATOM 2144 C C . ARG A 1 268 ? 11.473 -3.022 -8.121 1.00 83.62 268 ARG A C 1
ATOM 2146 O O . ARG A 1 268 ? 12.342 -3.044 -8.991 1.00 83.62 268 ARG A O 1
ATOM 2153 N N . LEU A 1 269 ? 10.193 -2.753 -8.377 1.00 82.44 269 LEU A N 1
ATOM 2154 C CA . LEU A 1 269 ? 9.682 -2.427 -9.708 1.00 82.44 269 LEU A CA 1
ATOM 2155 C C . LEU A 1 269 ? 10.273 -1.111 -10.224 1.00 82.44 269 LEU A C 1
ATOM 2157 O O . LEU A 1 269 ? 10.741 -1.071 -11.359 1.00 82.44 269 LEU A O 1
ATOM 2161 N N . ALA A 1 270 ? 10.346 -0.073 -9.386 1.00 78.88 270 ALA A N 1
ATOM 2162 C CA . ALA A 1 270 ? 10.993 1.190 -9.742 1.00 78.88 270 ALA A CA 1
ATOM 2163 C C . ALA A 1 270 ? 12.462 0.977 -10.151 1.00 78.88 270 ALA A C 1
ATOM 2165 O O . ALA A 1 270 ? 12.879 1.408 -11.225 1.00 78.88 270 ALA A O 1
ATOM 2166 N N . ARG A 1 271 ? 13.225 0.204 -9.363 1.00 80.62 271 ARG A N 1
ATOM 2167 C CA . ARG A 1 271 ? 14.616 -0.156 -9.695 1.00 80.62 271 ARG A CA 1
ATOM 2168 C C . ARG A 1 271 ? 14.738 -0.977 -10.982 1.00 80.62 271 ARG A C 1
ATOM 2170 O O . ARG A 1 271 ? 15.711 -0.816 -11.719 1.00 80.62 271 ARG A O 1
ATOM 2177 N N . ALA A 1 272 ? 13.780 -1.857 -11.270 1.00 79.31 272 ALA A N 1
ATOM 2178 C CA . ALA A 1 272 ? 13.768 -2.628 -12.511 1.00 79.31 272 ALA A CA 1
ATOM 2179 C C . ALA A 1 272 ? 13.565 -1.729 -13.745 1.00 79.31 272 ALA A C 1
ATOM 2181 O O . ALA A 1 272 ? 14.223 -1.932 -14.762 1.00 79.31 272 ALA A O 1
ATOM 2182 N N . VAL A 1 273 ? 12.707 -0.708 -13.649 1.00 83.31 273 VAL A N 1
ATOM 2183 C CA . VAL A 1 273 ? 12.506 0.272 -14.731 1.00 83.31 273 VAL A CA 1
ATOM 2184 C C . VAL A 1 273 ? 13.724 1.193 -14.885 1.00 83.31 273 VAL A C 1
ATOM 2186 O O . VAL A 1 273 ? 14.150 1.456 -16.013 1.00 83.31 273 VAL A O 1
ATOM 2189 N N . ASP A 1 274 ? 14.341 1.617 -13.778 1.00 77.69 274 ASP A N 1
ATOM 2190 C CA . ASP A 1 274 ? 15.553 2.452 -13.792 1.00 77.69 274 ASP A CA 1
ATOM 2191 C C . ASP A 1 274 ? 16.777 1.746 -14.382 1.00 77.69 274 ASP A C 1
ATOM 2193 O O . ASP A 1 274 ? 17.592 2.382 -15.046 1.00 77.69 274 ASP A O 1
ATOM 2197 N N . SER A 1 275 ? 16.894 0.434 -14.172 1.00 75.44 275 SER A N 1
ATOM 2198 C CA . SER A 1 275 ? 17.985 -0.387 -14.718 1.00 75.44 275 SER A CA 1
ATOM 2199 C C . SER A 1 275 ? 17.733 -0.897 -16.142 1.00 75.44 2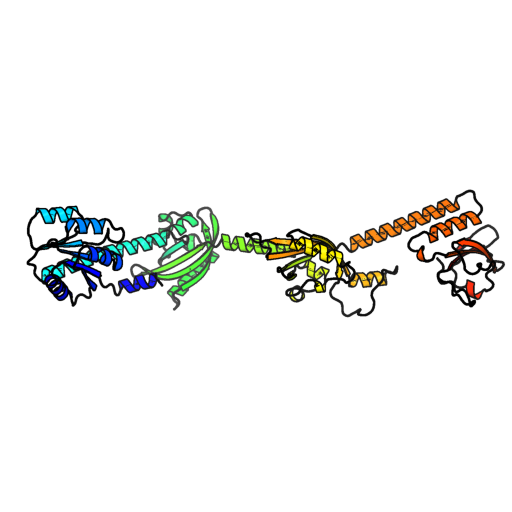75 SER A C 1
ATOM 2201 O O . SER A 1 275 ? 18.592 -1.580 -16.705 1.00 75.44 275 SER A O 1
ATOM 2203 N N . SER A 1 276 ? 16.586 -0.569 -16.747 1.00 81.94 276 SER A N 1
ATOM 2204 C CA . SER A 1 276 ? 16.308 -0.904 -18.145 1.00 81.94 276 SER A CA 1
ATOM 2205 C C . SER A 1 276 ? 17.294 -0.204 -19.084 1.00 81.94 276 SER A C 1
ATOM 2207 O O . SER A 1 276 ? 17.542 0.992 -18.962 1.00 81.94 276 SER A O 1
ATOM 2209 N N . ALA A 1 277 ? 17.808 -0.939 -20.073 1.00 82.62 277 ALA A N 1
ATOM 2210 C CA . ALA A 1 277 ? 18.641 -0.377 -21.139 1.00 82.62 277 ALA A CA 1
ATOM 2211 C C . ALA A 1 277 ? 17.839 0.481 -22.140 1.00 82.62 277 ALA A C 1
ATOM 2213 O O . ALA A 1 277 ? 18.422 1.163 -22.982 1.00 82.62 277 ALA A O 1
ATOM 2214 N N . GLU A 1 278 ? 16.508 0.421 -22.084 1.00 92.38 278 GLU A N 1
ATOM 2215 C CA . GLU A 1 278 ? 15.619 1.210 -22.932 1.00 92.38 278 GLU A CA 1
ATOM 2216 C C . GLU A 1 278 ? 15.150 2.464 -22.198 1.00 92.38 278 GLU A C 1
ATOM 2218 O O . GLU A 1 278 ? 14.869 2.440 -20.998 1.00 92.38 278 GLU A O 1
ATOM 2223 N N . ALA A 1 279 ? 15.041 3.570 -22.933 1.00 94.81 279 ALA A N 1
ATOM 2224 C CA . ALA A 1 279 ? 14.528 4.816 -22.394 1.00 94.81 279 ALA A CA 1
ATOM 2225 C C . ALA A 1 279 ? 13.031 4.675 -22.101 1.00 94.81 279 ALA A C 1
ATOM 2227 O O . ALA A 1 279 ? 12.247 4.350 -22.993 1.00 94.81 279 ALA A O 1
ATOM 2228 N N . VAL A 1 280 ? 12.638 4.952 -20.860 1.00 95.44 280 VAL A N 1
ATOM 2229 C CA . VAL A 1 280 ? 11.251 4.903 -20.397 1.00 95.44 280 VAL A CA 1
ATOM 2230 C C . VAL A 1 280 ? 10.845 6.274 -19.888 1.00 95.44 280 VAL A C 1
ATOM 2232 O O . VAL A 1 280 ? 11.574 6.903 -19.120 1.00 95.44 280 VAL A O 1
ATOM 2235 N N . PHE A 1 281 ? 9.662 6.730 -20.288 1.00 95.69 281 PHE A N 1
ATOM 2236 C CA . PHE A 1 281 ? 8.998 7.849 -19.633 1.00 95.69 281 PHE A CA 1
ATOM 2237 C C . PHE A 1 281 ? 7.496 7.621 -19.543 1.00 95.69 281 PHE A C 1
ATOM 2239 O O . PHE A 1 281 ? 6.899 6.938 -20.377 1.00 95.69 281 PHE A O 1
ATOM 2246 N N . ILE A 1 282 ? 6.893 8.203 -18.515 1.00 96.25 282 ILE A N 1
ATOM 2247 C CA . ILE A 1 282 ? 5.465 8.101 -18.228 1.00 96.25 282 ILE A CA 1
ATOM 2248 C C . ILE A 1 282 ? 4.879 9.511 -18.238 1.00 96.25 282 ILE A C 1
ATOM 2250 O O . ILE A 1 282 ? 5.521 10.466 -17.789 1.00 96.25 282 ILE A O 1
ATOM 2254 N N . THR A 1 283 ? 3.677 9.657 -18.793 1.00 96.69 283 THR A N 1
ATOM 2255 C CA . THR A 1 283 ? 2.960 10.933 -18.851 1.00 96.69 283 THR A CA 1
ATOM 2256 C C . THR A 1 283 ? 1.586 10.848 -18.208 1.00 96.69 283 THR A C 1
ATOM 2258 O O . THR A 1 283 ? 0.968 9.788 -18.190 1.00 96.69 283 THR A O 1
ATOM 2261 N N . ASP A 1 284 ? 1.043 11.978 -17.765 1.00 95.69 284 ASP A N 1
ATOM 2262 C CA . ASP A 1 284 ? -0.390 12.095 -17.486 1.00 95.69 284 ASP A CA 1
ATOM 2263 C C . ASP A 1 284 ? -1.232 11.964 -18.778 1.00 95.69 284 ASP A C 1
ATOM 2265 O O . ASP A 1 284 ? -0.705 11.876 -19.895 1.00 95.69 284 ASP A O 1
ATOM 2269 N N . THR A 1 285 ? -2.560 11.979 -18.639 1.00 93.25 285 THR A N 1
ATOM 2270 C CA . THR A 1 285 ? -3.508 11.923 -19.769 1.00 93.25 285 THR A CA 1
ATOM 2271 C C . THR A 1 285 ? -3.418 13.116 -20.725 1.00 93.25 285 THR A C 1
ATOM 2273 O O . THR A 1 285 ? -3.915 13.043 -21.848 1.00 93.25 285 THR A O 1
ATOM 2276 N N . ARG A 1 286 ? -2.760 14.211 -20.322 1.00 92.38 286 ARG A N 1
ATOM 2277 C CA . ARG A 1 286 ? -2.506 15.401 -21.151 1.00 92.38 286 ARG A CA 1
ATOM 2278 C C . ARG A 1 286 ? -1.145 15.337 -21.853 1.00 92.38 286 ARG A C 1
ATOM 2280 O O . ARG A 1 286 ? -0.784 16.273 -22.570 1.00 92.38 286 ARG A O 1
ATOM 2287 N N . GLY A 1 287 ? -0.387 14.257 -21.663 1.00 92.12 287 GLY A N 1
ATOM 2288 C CA . GLY A 1 287 ? 0.937 14.071 -22.248 1.00 92.12 287 GLY A CA 1
ATOM 2289 C C . GLY A 1 287 ? 2.049 14.829 -21.519 1.00 92.12 287 GLY A C 1
ATOM 2290 O O . GLY A 1 287 ? 3.090 15.087 -22.124 1.00 92.12 287 GLY A O 1
ATOM 2291 N N . VAL A 1 288 ? 1.847 15.221 -20.257 1.00 96.44 288 VAL A N 1
ATOM 2292 C CA . VAL A 1 288 ? 2.878 15.840 -19.410 1.00 96.44 288 VAL A CA 1
ATOM 2293 C C . VAL A 1 288 ? 3.675 14.751 -18.704 1.00 96.44 288 VAL A C 1
ATOM 2295 O O . VAL A 1 288 ? 3.093 13.922 -18.012 1.00 96.44 288 VAL A O 1
ATOM 2298 N N . ILE A 1 289 ? 4.999 14.751 -18.866 1.00 97.38 289 ILE A N 1
ATOM 2299 C CA . ILE A 1 289 ? 5.892 13.756 -18.263 1.00 97.38 289 ILE A CA 1
ATOM 2300 C C . ILE A 1 289 ? 5.864 13.883 -16.736 1.00 97.38 289 ILE A C 1
ATOM 2302 O O . ILE A 1 289 ? 6.054 14.976 -16.205 1.00 97.38 289 ILE A O 1
ATOM 2306 N N . ASN A 1 290 ? 5.667 12.771 -16.032 1.00 95.88 290 ASN A N 1
ATOM 2307 C CA . ASN A 1 290 ? 5.743 12.694 -14.568 1.00 95.88 290 ASN A CA 1
ATOM 2308 C C . ASN A 1 290 ? 6.864 11.764 -14.069 1.00 95.88 290 ASN A C 1
ATOM 2310 O O . ASN A 1 290 ? 7.248 11.858 -12.908 1.00 95.88 290 ASN A O 1
ATOM 2314 N N . TYR A 1 291 ? 7.419 10.921 -14.942 1.00 94.75 291 TYR A N 1
ATOM 2315 C CA . TYR A 1 291 ? 8.545 10.041 -14.641 1.00 94.75 291 TYR A CA 1
ATOM 2316 C C . TYR A 1 291 ? 9.396 9.802 -15.892 1.00 94.75 291 TYR A C 1
ATOM 2318 O O . TYR A 1 291 ? 8.867 9.688 -17.000 1.00 94.75 291 TYR A O 1
ATOM 2326 N N . VAL A 1 292 ? 10.710 9.697 -15.699 1.00 95.12 292 VAL A N 1
ATOM 2327 C CA . VAL A 1 292 ? 11.699 9.263 -16.693 1.00 95.12 292 VAL A CA 1
ATOM 2328 C C . VAL A 1 292 ? 12.720 8.356 -16.007 1.00 95.12 292 VAL A C 1
ATOM 2330 O O . VAL A 1 292 ? 13.041 8.582 -14.842 1.00 95.12 292 VAL A O 1
ATOM 2333 N N . ASN A 1 293 ? 13.241 7.356 -16.714 1.00 94.44 293 ASN A N 1
ATOM 2334 C CA . ASN A 1 293 ? 14.313 6.508 -16.192 1.00 94.44 293 ASN A CA 1
ATOM 2335 C C . ASN A 1 293 ? 15.715 7.034 -16.570 1.00 94.44 293 ASN A C 1
ATOM 2337 O O . ASN A 1 293 ? 15.859 7.962 -17.371 1.00 94.44 293 ASN A O 1
ATOM 2341 N N . ALA A 1 294 ? 16.769 6.415 -16.029 1.00 92.31 294 ALA A N 1
ATOM 2342 C CA . ALA A 1 294 ? 18.155 6.805 -16.315 1.00 92.31 294 ALA A CA 1
ATOM 2343 C C . ALA A 1 294 ? 18.506 6.718 -17.815 1.00 92.31 294 ALA A C 1
ATOM 2345 O O . ALA A 1 294 ? 19.111 7.640 -18.369 1.00 92.31 294 ALA A O 1
ATOM 2346 N N . ALA A 1 295 ? 18.056 5.661 -18.502 1.00 94.06 295 ALA A N 1
ATOM 2347 C CA . ALA A 1 295 ? 18.303 5.470 -19.931 1.00 94.06 295 ALA A CA 1
ATOM 2348 C C . ALA A 1 295 ? 17.687 6.581 -20.801 1.00 94.06 295 ALA A C 1
ATOM 2350 O O . ALA A 1 295 ? 18.271 6.963 -21.816 1.00 94.06 295 ALA A O 1
ATOM 2351 N N . PHE A 1 296 ? 16.549 7.164 -20.403 1.00 95.50 296 PHE A N 1
ATOM 2352 C CA . PHE A 1 296 ? 15.991 8.344 -21.071 1.00 95.50 296 PHE A CA 1
ATOM 2353 C C . PHE A 1 296 ? 16.958 9.530 -21.019 1.00 95.50 296 PHE A C 1
ATOM 2355 O O . PHE A 1 296 ? 17.216 10.176 -22.043 1.00 95.50 296 PHE A O 1
ATOM 2362 N N . SER A 1 297 ? 17.517 9.804 -19.839 1.00 93.56 297 SER A N 1
ATOM 2363 C CA . SER A 1 297 ? 18.468 10.896 -19.650 1.00 93.56 297 SER A CA 1
ATOM 2364 C C . SER A 1 297 ? 19.767 10.673 -20.418 1.00 93.56 297 SER A C 1
ATOM 2366 O O . SER A 1 297 ? 20.274 11.609 -21.036 1.00 93.56 297 SER A O 1
ATOM 2368 N N . GLU A 1 298 ? 20.275 9.443 -20.471 1.00 91.56 298 GLU A N 1
ATOM 2369 C CA . GLU A 1 298 ? 21.450 9.096 -21.280 1.00 91.56 298 GLU A CA 1
ATOM 2370 C C . GLU A 1 298 ? 21.182 9.268 -22.785 1.00 91.56 298 GLU A C 1
ATOM 2372 O O . GLU A 1 298 ? 21.962 9.906 -23.513 1.00 91.56 298 GLU A O 1
ATOM 2377 N N . LEU A 1 299 ? 20.033 8.764 -23.249 1.00 92.06 299 LEU A N 1
ATOM 2378 C CA . LEU A 1 299 ? 19.640 8.810 -24.651 1.00 92.06 299 LEU A CA 1
ATOM 2379 C C . LEU A 1 299 ? 19.464 10.250 -25.141 1.00 92.06 299 LEU A C 1
ATOM 2381 O O . LEU A 1 299 ? 20.007 10.617 -26.188 1.00 92.06 299 LEU A O 1
ATOM 2385 N N . TYR A 1 300 ? 18.759 11.097 -24.386 1.00 92.75 300 TYR A N 1
ATOM 2386 C CA . TYR A 1 300 ? 18.393 12.443 -24.840 1.00 92.75 300 TYR A CA 1
ATOM 2387 C C . TYR A 1 300 ? 19.219 13.588 -24.259 1.00 92.75 300 TYR A C 1
ATOM 2389 O O . TYR A 1 300 ? 19.199 14.682 -24.827 1.00 92.75 300 TYR A O 1
ATOM 2397 N N . GLY A 1 301 ? 19.967 13.361 -23.181 1.00 90.69 301 GLY A N 1
ATOM 2398 C CA . GLY A 1 301 ? 20.785 14.381 -22.518 1.00 90.69 301 GLY A CA 1
ATOM 2399 C C . GLY A 1 301 ? 19.995 15.390 -21.677 1.00 90.69 301 GLY A C 1
ATOM 2400 O O . GLY A 1 301 ? 20.537 16.442 -21.343 1.00 90.69 301 GLY A O 1
ATOM 2401 N N . TRP A 1 302 ? 18.728 15.103 -21.369 1.00 93.12 302 TRP A N 1
ATOM 2402 C CA . TRP A 1 302 ? 17.900 15.884 -20.443 1.00 93.12 302 TRP A CA 1
ATOM 2403 C C . TRP A 1 302 ? 17.868 15.188 -19.088 1.00 93.12 302 TRP A C 1
ATOM 2405 O O . TRP A 1 302 ? 17.657 13.975 -19.040 1.00 93.12 302 TRP A O 1
ATOM 2415 N N . SER A 1 303 ? 18.068 15.930 -17.999 1.00 93.81 303 SER A N 1
ATOM 2416 C CA . SER A 1 303 ? 17.925 15.342 -16.663 1.00 93.81 303 SER A CA 1
ATOM 2417 C C . SER A 1 303 ? 16.451 15.091 -16.333 1.00 93.81 303 SER A C 1
ATOM 2419 O O . SER A 1 303 ? 15.555 15.621 -17.000 1.00 93.81 303 SER A O 1
ATOM 2421 N N . ALA A 1 304 ? 16.190 14.283 -15.305 1.00 93.75 304 ALA A N 1
ATOM 2422 C CA . ALA A 1 304 ? 14.825 14.015 -14.875 1.00 93.75 304 ALA A CA 1
ATOM 2423 C C . ALA A 1 304 ? 14.101 15.299 -14.446 1.00 93.75 304 ALA A C 1
ATOM 2425 O O . ALA A 1 304 ? 12.956 15.524 -14.832 1.00 93.75 304 ALA A O 1
ATOM 2426 N N . GLU A 1 305 ? 14.802 16.185 -13.742 1.00 95.12 305 GLU A N 1
ATOM 2427 C CA . GLU A 1 305 ? 14.286 17.469 -13.261 1.00 95.12 305 GLU A CA 1
ATOM 2428 C C . GLU A 1 305 ? 13.917 18.419 -14.407 1.00 95.12 305 GLU A C 1
ATOM 2430 O O . GLU A 1 305 ? 13.000 19.222 -14.271 1.00 95.12 305 GLU A O 1
ATOM 2435 N N . GLU A 1 306 ? 14.618 18.335 -15.540 1.00 93.94 306 GLU A N 1
ATOM 2436 C CA . GLU A 1 306 ? 14.332 19.151 -16.724 1.00 93.94 306 GLU A CA 1
ATOM 2437 C C . GLU A 1 306 ? 13.209 18.572 -17.594 1.00 93.94 306 GLU A C 1
ATOM 2439 O O . GLU A 1 306 ? 12.581 19.304 -18.359 1.00 93.94 306 GLU A O 1
ATOM 2444 N N . ALA A 1 307 ? 12.995 17.256 -17.539 1.00 95.00 307 ALA A N 1
ATOM 2445 C CA . ALA A 1 307 ? 12.008 16.561 -18.358 1.00 95.00 307 ALA A CA 1
ATOM 2446 C C . ALA A 1 307 ? 10.626 16.501 -17.690 1.00 95.00 307 ALA A C 1
ATOM 2448 O O . ALA A 1 307 ? 9.606 16.666 -18.367 1.00 95.00 307 ALA A O 1
ATOM 2449 N N . ILE A 1 308 ? 10.586 16.266 -16.376 1.00 96.19 308 ILE A N 1
ATOM 2450 C CA . ILE A 1 308 ? 9.348 16.158 -15.598 1.00 96.19 308 ILE A CA 1
ATOM 2451 C C . ILE A 1 308 ? 8.609 17.505 -15.599 1.00 96.19 308 ILE A C 1
ATOM 2453 O O . ILE A 1 308 ? 9.202 18.573 -15.490 1.00 96.19 308 ILE A O 1
ATOM 2457 N N . GLY A 1 309 ? 7.286 17.458 -15.757 1.00 95.50 309 GLY A N 1
ATOM 2458 C CA . GLY A 1 309 ? 6.426 18.638 -15.874 1.00 95.50 309 GLY A CA 1
ATOM 2459 C C . GLY A 1 309 ? 6.316 19.201 -17.295 1.00 95.50 309 GLY A C 1
ATOM 2460 O O . GLY A 1 309 ? 5.510 20.101 -17.537 1.00 95.50 309 GLY A O 1
ATOM 2461 N N . HIS A 1 310 ? 7.054 18.648 -18.262 1.00 95.75 310 HIS A N 1
ATOM 2462 C CA . HIS A 1 310 ? 7.009 19.068 -19.661 1.00 95.75 310 HIS A CA 1
ATOM 2463 C C . HIS A 1 310 ? 6.426 17.986 -20.577 1.00 95.75 310 HIS A C 1
ATOM 2465 O O . HIS A 1 310 ? 6.476 16.794 -20.299 1.00 95.75 310 HIS A O 1
ATOM 2471 N N . THR A 1 311 ? 5.864 18.395 -21.718 1.00 95.12 311 THR A N 1
ATOM 2472 C CA . THR A 1 311 ? 5.429 17.445 -22.758 1.00 95.12 311 THR A CA 1
ATOM 2473 C C . THR A 1 311 ? 6.629 16.957 -23.585 1.00 95.12 311 THR A C 1
ATOM 2475 O O . THR A 1 311 ? 7.485 17.795 -23.886 1.00 95.12 311 THR A O 1
ATOM 2478 N N . PRO A 1 312 ? 6.658 15.714 -24.115 1.00 93.50 312 PRO A N 1
ATOM 2479 C CA . PRO A 1 312 ? 7.758 15.184 -24.946 1.00 93.50 312 PRO A CA 1
ATOM 2480 C C . PRO A 1 312 ? 8.040 15.947 -26.257 1.00 93.50 312 PRO A C 1
ATOM 2482 O O . PRO A 1 312 ? 8.919 15.589 -27.039 1.00 93.50 312 PRO A O 1
ATOM 2485 N N . ARG A 1 313 ? 7.320 17.038 -26.543 1.00 91.56 313 ARG A N 1
ATOM 2486 C CA . ARG A 1 313 ? 7.553 17.900 -27.711 1.00 91.56 313 ARG A CA 1
ATOM 2487 C C . ARG A 1 313 ? 8.971 18.470 -27.767 1.00 91.56 313 ARG A C 1
ATOM 2489 O O . ARG A 1 313 ? 9.424 18.819 -28.855 1.00 91.56 313 ARG A O 1
ATOM 2496 N N . PHE A 1 314 ? 9.688 18.560 -26.645 1.00 91.31 314 PHE A N 1
ATOM 2497 C CA . PHE A 1 314 ? 11.071 19.035 -26.657 1.00 91.31 314 PHE A CA 1
ATOM 2498 C C . PHE A 1 314 ? 12.041 18.044 -27.325 1.00 91.31 314 PHE A C 1
ATOM 2500 O O . PHE A 1 314 ? 12.988 18.521 -27.950 1.00 91.31 314 PHE A O 1
ATOM 2507 N N . ILE A 1 315 ? 11.774 16.729 -27.316 1.00 92.94 315 ILE A N 1
ATOM 2508 C CA . ILE A 1 315 ? 12.562 15.710 -28.048 1.00 92.94 315 ILE A CA 1
ATOM 2509 C C . ILE A 1 315 ? 12.042 15.421 -29.464 1.00 92.94 315 ILE A C 1
ATOM 2511 O O . ILE A 1 315 ? 12.722 14.761 -30.247 1.00 92.94 315 ILE A O 1
ATOM 2515 N N . LYS A 1 316 ? 10.868 15.938 -29.849 1.00 90.06 316 LYS A N 1
ATOM 2516 C CA . LYS A 1 316 ? 10.330 15.781 -31.210 1.00 90.06 316 LYS A CA 1
ATOM 2517 C C . LYS A 1 316 ? 11.267 16.415 -32.248 1.00 90.06 316 LYS A C 1
ATOM 2519 O O . LYS A 1 316 ? 11.591 17.603 -32.161 1.00 90.06 316 LYS A O 1
ATOM 2524 N N . SER A 1 317 ? 11.660 15.650 -33.271 1.00 84.88 317 SER A N 1
ATOM 2525 C CA . SER A 1 317 ? 12.329 16.212 -34.451 1.00 84.88 317 SER A CA 1
ATOM 2526 C C . SER A 1 317 ? 11.313 16.757 -35.467 1.00 84.88 317 SER A C 1
ATOM 2528 O O . SER A 1 317 ? 10.142 16.378 -35.477 1.00 84.88 317 SER A O 1
ATOM 2530 N N . LYS A 1 318 ? 11.770 17.640 -36.362 1.00 84.31 318 LYS A N 1
ATOM 2531 C CA . LYS A 1 318 ? 10.998 18.088 -37.538 1.00 84.31 318 LYS A CA 1
ATOM 2532 C C . LYS A 1 318 ? 11.203 17.180 -38.763 1.00 84.31 318 LYS A C 1
ATOM 2534 O O . LYS A 1 318 ? 10.900 17.594 -39.875 1.00 84.31 318 LYS A O 1
ATOM 2539 N N . LEU A 1 319 ? 11.790 15.994 -38.574 1.00 84.62 319 LEU A N 1
ATOM 2540 C CA . LEU A 1 319 ? 12.174 15.081 -39.657 1.00 84.62 319 LEU A CA 1
ATOM 2541 C C . LEU A 1 319 ? 11.162 13.948 -39.873 1.00 84.62 319 LEU A C 1
ATOM 2543 O O . LEU A 1 319 ? 11.202 13.302 -40.916 1.00 84.62 319 LEU A O 1
ATOM 2547 N N . ASN A 1 320 ? 10.262 13.716 -38.915 1.00 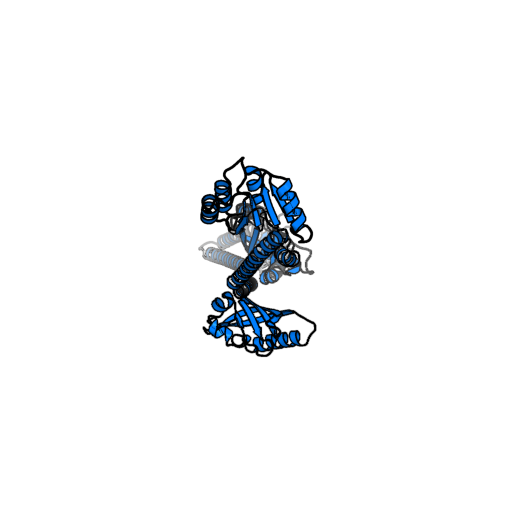87.50 320 ASN A N 1
ATOM 2548 C CA . ASN A 1 320 ? 9.191 12.733 -39.058 1.00 87.50 320 ASN A CA 1
ATOM 2549 C C . ASN A 1 320 ? 7.967 13.369 -39.745 1.00 87.50 320 ASN A C 1
ATOM 2551 O O . ASN A 1 320 ? 7.619 14.504 -39.398 1.00 87.50 320 ASN A O 1
ATOM 2555 N N . PRO A 1 321 ? 7.286 12.649 -40.656 1.00 90.12 321 PRO A N 1
ATOM 2556 C CA . PRO A 1 321 ? 5.988 13.052 -41.196 1.00 90.12 321 PRO A CA 1
ATOM 2557 C C . PRO A 1 321 ? 4.948 13.307 -40.093 1.00 90.12 321 PRO A C 1
ATOM 2559 O O . PRO A 1 321 ? 4.947 12.639 -39.055 1.00 90.12 321 PRO A O 1
ATOM 2562 N N . GLU A 1 322 ? 4.046 14.268 -40.302 1.00 89.75 322 GLU A N 1
ATOM 2563 C CA . GLU A 1 322 ? 3.004 14.596 -39.316 1.00 89.75 322 GLU A CA 1
ATOM 2564 C C . GLU A 1 322 ? 1.949 13.493 -39.187 1.00 89.75 322 GLU A C 1
ATOM 2566 O O . GLU A 1 322 ? 1.329 13.347 -38.135 1.00 89.75 322 GLU A O 1
ATOM 2571 N N . GLU A 1 323 ? 1.769 12.702 -40.242 1.00 92.06 323 GLU A N 1
ATOM 2572 C CA . GLU A 1 323 ? 0.858 11.560 -40.319 1.00 92.06 323 GLU A CA 1
ATOM 2573 C C . GLU A 1 323 ? 1.153 10.528 -39.226 1.00 92.06 323 GLU A C 1
ATOM 2575 O O . GLU A 1 323 ? 0.222 10.051 -38.588 1.00 92.06 323 GLU A O 1
ATOM 2580 N N . ILE A 1 324 ? 2.434 10.270 -38.934 1.00 92.31 324 ILE A N 1
ATOM 2581 C CA . ILE A 1 324 ? 2.848 9.284 -37.922 1.00 92.31 324 ILE A CA 1
ATOM 2582 C C . ILE A 1 324 ? 2.355 9.690 -36.526 1.00 92.31 324 ILE A C 1
ATOM 2584 O O . ILE A 1 324 ? 1.884 8.862 -35.753 1.00 92.31 324 ILE A O 1
ATOM 2588 N N . TYR A 1 325 ? 2.426 10.984 -36.194 1.00 90.50 325 TYR A N 1
ATOM 2589 C CA . TYR A 1 325 ? 1.943 11.472 -34.900 1.00 90.50 325 TYR A CA 1
ATOM 2590 C C . TYR A 1 325 ? 0.419 11.453 -34.804 1.00 90.50 325 TYR A C 1
ATOM 2592 O O . TYR A 1 325 ? -0.101 11.257 -33.709 1.00 90.50 325 TYR A O 1
ATOM 2600 N N . ARG A 1 326 ? -0.289 11.685 -35.917 1.00 92.12 326 ARG A N 1
ATOM 2601 C CA . ARG A 1 326 ? -1.753 11.569 -35.958 1.00 92.12 326 ARG A CA 1
ATOM 2602 C C . ARG A 1 326 ? -2.180 10.129 -35.702 1.00 92.12 326 ARG A C 1
ATOM 2604 O O . ARG A 1 326 ? -2.942 9.899 -34.776 1.00 92.12 326 ARG A O 1
ATOM 2611 N N . GLU A 1 327 ? -1.582 9.180 -36.417 1.00 94.56 327 GLU A N 1
ATOM 2612 C CA . GLU A 1 327 ? -1.826 7.747 -36.221 1.00 94.56 327 GLU A CA 1
ATOM 2613 C C . GLU A 1 327 ? -1.549 7.301 -34.778 1.00 94.56 327 GLU A C 1
ATOM 2615 O O . GLU A 1 327 ? -2.358 6.591 -34.183 1.00 94.56 327 GLU A O 1
ATOM 2620 N N . MET A 1 328 ? -0.444 7.768 -34.186 1.00 94.38 328 MET A N 1
ATOM 2621 C CA . MET A 1 328 ? -0.123 7.495 -32.785 1.00 94.38 328 MET A CA 1
ATOM 2622 C C . MET A 1 328 ? -1.230 7.956 -31.837 1.00 94.38 328 MET A C 1
ATOM 2624 O O . MET A 1 328 ? -1.686 7.176 -31.007 1.00 94.38 328 MET A O 1
ATOM 2628 N N . TRP A 1 329 ? -1.678 9.208 -31.950 1.00 92.44 329 TRP A N 1
ATOM 2629 C CA . TRP A 1 329 ? -2.726 9.722 -31.067 1.00 92.44 329 TRP A CA 1
ATOM 2630 C C . TRP A 1 329 ? -4.082 9.064 -31.315 1.00 92.44 329 TRP A C 1
ATOM 2632 O O . TRP A 1 329 ? -4.783 8.788 -30.346 1.00 92.44 329 TRP A O 1
ATOM 2642 N N . ASP A 1 330 ? -4.427 8.753 -32.564 1.00 94.50 330 ASP A N 1
ATOM 2643 C CA . ASP A 1 330 ? -5.673 8.055 -32.893 1.00 94.50 330 ASP A CA 1
ATOM 2644 C C . ASP A 1 330 ? -5.724 6.663 -32.236 1.00 94.50 330 ASP A C 1
ATOM 2646 O O . ASP A 1 330 ? -6.753 6.275 -31.676 1.00 94.50 330 ASP A O 1
ATOM 2650 N N . GLN A 1 331 ? -4.604 5.928 -32.228 1.00 94.94 331 GLN A N 1
ATOM 2651 C CA . GLN A 1 331 ? -4.510 4.636 -31.540 1.00 94.94 331 GLN A CA 1
ATOM 2652 C C . GLN A 1 331 ? -4.593 4.783 -30.017 1.00 94.94 331 GLN A C 1
ATOM 2654 O O . GLN A 1 331 ? -5.407 4.102 -29.390 1.00 94.94 331 GLN A O 1
ATOM 2659 N N . LEU A 1 332 ? -3.814 5.697 -29.431 1.00 94.00 332 LEU A N 1
ATOM 2660 C CA . LEU A 1 332 ? -3.762 5.904 -27.980 1.00 94.00 332 LEU A CA 1
ATOM 2661 C C . LEU A 1 332 ? -5.106 6.364 -27.401 1.00 94.00 332 LEU A C 1
ATOM 2663 O O . LEU A 1 332 ? -5.543 5.839 -26.380 1.00 94.00 332 LEU A O 1
ATOM 2667 N N . LEU A 1 333 ? -5.789 7.298 -28.071 1.00 91.06 333 LEU A N 1
ATOM 2668 C CA . LEU A 1 333 ? -7.109 7.789 -27.656 1.00 91.06 333 LEU A CA 1
ATOM 2669 C C . LEU A 1 333 ? -8.207 6.731 -27.808 1.00 91.06 333 LEU A C 1
ATOM 2671 O O . LEU A 1 333 ? -9.220 6.795 -27.117 1.00 91.06 333 LEU A O 1
ATOM 2675 N N . SER A 1 334 ? -7.993 5.741 -28.677 1.00 92.50 334 SER A N 1
ATOM 2676 C CA . SER A 1 334 ? -8.863 4.569 -28.810 1.00 92.50 334 SER A CA 1
ATOM 2677 C C . SER A 1 334 ? -8.535 3.460 -27.798 1.00 92.50 334 SER A C 1
ATOM 2679 O O . SER A 1 334 ? -9.132 2.389 -27.859 1.00 92.50 334 SER A O 1
ATOM 2681 N N . GLY A 1 335 ? -7.574 3.687 -26.894 1.00 92.12 335 GLY A N 1
ATOM 2682 C CA . GLY A 1 335 ? -7.136 2.720 -25.888 1.00 92.12 335 GLY A CA 1
ATOM 2683 C C . GLY A 1 335 ? -6.155 1.656 -26.395 1.00 92.12 335 GLY A C 1
ATOM 2684 O O . GLY A 1 335 ? -5.875 0.703 -25.673 1.00 92.12 335 GLY A O 1
ATOM 2685 N N . ASN A 1 336 ? -5.616 1.806 -27.609 1.00 95.00 336 ASN A N 1
ATOM 2686 C CA . ASN A 1 336 ? -4.679 0.856 -28.210 1.00 95.00 336 ASN A CA 1
ATOM 2687 C C . ASN A 1 336 ? -3.217 1.280 -28.011 1.00 95.00 336 ASN A C 1
ATOM 2689 O O . ASN A 1 336 ? -2.898 2.463 -27.907 1.00 95.00 336 ASN A O 1
ATOM 2693 N N . THR A 1 337 ? -2.313 0.301 -28.025 1.00 95.62 337 THR A N 1
ATOM 2694 C CA . THR A 1 337 ? -0.863 0.532 -28.066 1.00 95.62 337 THR A CA 1
ATOM 2695 C C . THR A 1 337 ? -0.425 0.943 -29.468 1.00 95.62 337 THR A C 1
ATOM 2697 O O . THR A 1 337 ? -0.770 0.276 -30.441 1.00 95.62 337 THR A O 1
ATOM 2700 N N . TRP A 1 338 ? 0.401 1.987 -29.554 1.00 97.50 338 TRP A N 1
ATOM 2701 C CA . TRP A 1 338 ? 1.070 2.390 -30.788 1.00 97.50 338 TRP A CA 1
ATOM 2702 C C . TRP A 1 338 ? 2.532 1.944 -30.803 1.00 97.50 338 TRP A C 1
ATOM 2704 O O . TRP A 1 338 ? 3.224 2.023 -29.786 1.00 97.50 338 TRP A O 1
ATOM 2714 N N . GLN A 1 339 ? 3.011 1.506 -31.968 1.00 96.62 339 GLN A N 1
ATOM 2715 C CA . GLN A 1 339 ? 4.399 1.104 -32.200 1.00 96.62 339 GLN A CA 1
ATOM 2716 C C . GLN A 1 339 ? 4.920 1.711 -33.501 1.00 96.62 339 GLN A C 1
ATOM 2718 O O . GLN A 1 339 ? 4.252 1.643 -34.533 1.00 96.62 339 GLN A O 1
ATOM 2723 N N . GLY A 1 340 ? 6.132 2.260 -33.475 1.00 94.00 340 GLY A N 1
ATOM 2724 C CA . GLY A 1 340 ? 6.766 2.765 -34.683 1.00 94.00 340 GLY A CA 1
ATOM 2725 C C . GLY A 1 340 ? 8.133 3.400 -34.466 1.00 94.00 340 GLY A C 1
ATOM 2726 O O . GLY A 1 340 ? 8.510 3.800 -33.365 1.00 94.00 340 GLY A O 1
ATOM 2727 N N . ALA A 1 341 ? 8.867 3.543 -35.568 1.00 93.25 341 ALA A N 1
ATOM 2728 C CA . ALA A 1 341 ? 10.179 4.174 -35.577 1.00 93.25 341 ALA A CA 1
ATOM 2729 C C . ALA A 1 341 ? 10.071 5.691 -35.796 1.00 93.25 341 ALA A C 1
ATOM 2731 O O . ALA A 1 341 ? 9.397 6.155 -36.719 1.00 93.25 341 ALA A O 1
ATOM 2732 N N . LEU A 1 342 ? 10.793 6.465 -34.989 1.00 93.69 342 LEU A N 1
ATOM 2733 C CA . LEU A 1 342 ? 10.873 7.920 -35.081 1.00 93.69 342 LEU A CA 1
ATOM 2734 C C . LEU A 1 342 ? 12.322 8.398 -35.053 1.00 93.69 342 LEU A C 1
ATOM 2736 O O . LEU A 1 342 ? 13.212 7.763 -34.494 1.00 93.69 342 LEU A O 1
ATOM 2740 N N . ILE A 1 343 ? 12.549 9.585 -35.603 1.00 92.38 343 ILE A N 1
ATOM 2741 C CA . ILE A 1 343 ? 13.761 10.361 -35.360 1.00 92.38 343 ILE A CA 1
ATOM 2742 C C . ILE A 1 343 ? 13.460 11.367 -34.254 1.00 92.38 343 ILE A C 1
ATOM 2744 O O . ILE A 1 343 ? 12.650 12.274 -34.454 1.00 92.38 343 ILE A O 1
ATOM 2748 N N . ASN A 1 344 ? 14.130 11.264 -33.116 1.00 93.75 344 ASN A N 1
ATOM 2749 C CA . ASN A 1 344 ? 14.049 12.255 -32.047 1.00 93.75 344 ASN A CA 1
ATOM 2750 C C . ASN A 1 344 ? 15.343 13.062 -31.962 1.00 93.75 344 ASN A C 1
ATOM 2752 O O . ASN A 1 344 ? 16.384 12.665 -32.488 1.00 93.75 344 ASN A O 1
ATOM 2756 N N . ARG A 1 345 ? 15.258 14.238 -31.342 1.00 91.69 345 ARG A N 1
ATOM 2757 C CA . ARG A 1 345 ? 16.400 15.124 -31.114 1.00 91.69 345 ARG A CA 1
ATOM 2758 C C . ARG A 1 345 ? 16.836 15.088 -29.654 1.00 91.69 345 ARG A C 1
ATOM 2760 O O . ARG A 1 345 ? 16.002 15.013 -28.752 1.00 91.69 345 ARG A O 1
ATOM 2767 N N . ARG A 1 346 ? 18.141 15.192 -29.438 1.00 91.31 346 ARG A N 1
ATOM 2768 C CA . ARG A 1 346 ? 18.759 15.349 -28.120 1.00 91.31 346 ARG A CA 1
ATOM 2769 C C . ARG A 1 346 ? 18.725 16.810 -27.681 1.00 91.31 346 ARG A C 1
ATOM 2771 O O . ARG A 1 346 ? 18.378 17.707 -28.458 1.00 91.31 346 ARG A O 1
ATOM 2778 N N . LYS A 1 347 ? 19.075 17.056 -26.419 1.00 87.06 347 LYS A N 1
ATOM 2779 C CA . LYS A 1 347 ? 19.306 18.405 -25.902 1.00 87.06 347 LYS A CA 1
ATOM 2780 C C . LYS A 1 347 ? 20.380 19.100 -26.754 1.00 87.06 347 LYS A C 1
ATOM 2782 O O . LYS A 1 347 ? 21.459 18.530 -26.923 1.00 87.06 347 LYS A O 1
ATOM 2787 N N . PRO A 1 348 ? 20.121 20.309 -27.288 1.00 77.19 348 PRO A N 1
ATOM 2788 C CA . PRO A 1 348 ? 21.116 21.032 -28.068 1.00 77.19 348 PRO A CA 1
ATOM 2789 C C . PRO A 1 348 ? 22.350 21.299 -27.207 1.00 77.19 348 PRO A C 1
ATOM 2791 O O . PRO A 1 348 ? 22.251 21.928 -26.152 1.00 77.19 348 PRO A O 1
ATOM 2794 N N . THR A 1 349 ? 23.520 20.847 -27.649 1.00 63.97 349 THR A N 1
ATOM 2795 C CA . THR A 1 349 ? 24.780 21.262 -27.025 1.00 63.97 349 THR A CA 1
ATOM 2796 C C . THR A 1 349 ? 25.179 22.632 -27.576 1.00 63.97 349 THR A C 1
ATOM 2798 O O . THR A 1 349 ? 24.891 22.965 -28.724 1.00 63.97 349 THR A O 1
ATOM 2801 N N . GLN A 1 350 ? 25.850 23.460 -26.771 1.00 54.66 350 GLN A N 1
ATOM 2802 C CA . GLN A 1 350 ? 26.159 24.875 -27.062 1.00 54.66 350 GLN A CA 1
ATOM 2803 C C . GLN A 1 350 ? 27.023 25.117 -28.329 1.00 54.66 350 GLN A C 1
ATOM 2805 O O . GLN A 1 350 ? 27.410 26.249 -28.608 1.00 54.66 350 GLN A O 1
ATOM 2810 N N . ARG A 1 351 ? 27.359 24.071 -29.098 1.00 50.06 351 ARG A N 1
ATOM 2811 C CA . ARG A 1 351 ? 28.338 24.096 -30.190 1.00 50.06 351 ARG A CA 1
ATOM 2812 C C . ARG A 1 351 ? 27.783 24.354 -31.594 1.00 50.06 351 ARG A C 1
ATOM 2814 O O . ARG A 1 351 ? 28.577 24.767 -32.433 1.00 50.06 351 ARG A O 1
ATOM 2821 N N . LEU A 1 352 ? 26.498 24.147 -31.899 1.00 46.44 352 LEU A N 1
ATOM 2822 C CA . LEU A 1 352 ? 26.024 24.189 -33.296 1.00 46.44 352 LEU A CA 1
ATOM 2823 C C . LEU A 1 352 ? 24.590 24.730 -33.432 1.00 46.44 352 LEU A C 1
ATOM 2825 O O . LEU A 1 352 ? 23.618 23.993 -33.348 1.00 46.44 352 LEU A O 1
ATOM 2829 N N . ALA A 1 353 ? 24.453 26.031 -33.710 1.00 39.06 353 ALA A N 1
ATOM 2830 C CA . ALA A 1 353 ? 23.163 26.677 -33.990 1.00 39.06 353 ALA A CA 1
ATOM 2831 C C . ALA A 1 353 ? 22.894 26.928 -35.492 1.00 39.06 353 ALA A C 1
ATOM 2833 O O . ALA A 1 353 ? 21.950 27.637 -35.833 1.00 39.06 353 ALA A O 1
ATOM 2834 N N . SER A 1 354 ? 23.705 26.404 -36.420 1.00 38.41 354 SER A N 1
ATOM 2835 C CA . SER A 1 354 ? 23.647 26.882 -37.812 1.00 38.41 354 SER A CA 1
ATOM 2836 C C . SER A 1 354 ? 24.064 25.867 -38.883 1.00 38.41 354 SER A C 1
ATOM 2838 O O . SER A 1 354 ? 25.026 26.086 -39.611 1.00 38.41 354 SER A O 1
ATOM 2840 N N . SER A 1 355 ? 23.334 24.755 -39.031 1.00 42.31 355 SER A N 1
ATOM 2841 C CA . SER A 1 355 ? 22.997 24.141 -40.342 1.00 42.31 355 SER A CA 1
ATOM 2842 C C . SER A 1 355 ? 22.288 22.789 -40.179 1.00 42.31 355 SER A C 1
ATOM 2844 O O . SER A 1 355 ? 22.744 21.929 -39.437 1.00 42.31 355 SER A O 1
ATOM 2846 N N . LEU A 1 356 ? 21.185 22.582 -40.910 1.00 43.53 356 LEU A N 1
ATOM 2847 C CA . LEU A 1 356 ? 20.573 21.261 -41.114 1.00 43.53 356 LEU A CA 1
ATOM 2848 C C . LEU A 1 356 ? 21.514 20.406 -41.983 1.00 43.53 356 LEU A C 1
ATOM 2850 O O . LEU A 1 356 ? 21.767 20.795 -43.129 1.00 43.53 356 LEU A O 1
ATOM 2854 N N . PRO A 1 357 ? 22.021 19.251 -41.515 1.00 44.69 357 PRO A N 1
ATOM 2855 C CA . PRO A 1 357 ? 22.792 18.366 -42.369 1.00 44.69 357 PRO A CA 1
ATOM 2856 C C . PRO A 1 357 ? 21.827 17.557 -43.240 1.00 44.69 357 PRO A C 1
ATOM 2858 O O . PRO A 1 357 ? 21.092 16.700 -42.753 1.00 44.69 357 PRO A O 1
ATOM 2861 N N . LEU A 1 358 ? 21.859 17.790 -44.551 1.00 45.03 358 LEU A N 1
ATOM 2862 C CA . LEU A 1 358 ? 21.581 16.712 -45.499 1.00 45.03 358 LEU A CA 1
ATOM 2863 C C . LEU A 1 358 ? 22.648 15.637 -45.249 1.00 45.03 358 LEU A C 1
ATOM 2865 O O . LEU A 1 358 ? 23.820 15.989 -45.117 1.00 45.03 358 LEU A O 1
ATOM 2869 N N . LEU A 1 359 ? 22.260 14.360 -45.149 1.00 42.47 359 LEU A N 1
ATOM 2870 C CA . LEU A 1 359 ? 23.184 13.222 -45.034 1.00 42.47 359 LEU A CA 1
ATOM 2871 C C . LEU A 1 359 ? 24.183 13.251 -46.207 1.00 42.47 359 LEU A C 1
ATOM 2873 O O . LEU A 1 359 ? 23.911 12.737 -47.289 1.00 42.47 359 LEU A O 1
ATOM 2877 N N . GLY A 1 360 ? 25.319 13.914 -46.008 1.00 44.59 360 GLY A N 1
ATOM 2878 C CA . GLY A 1 360 ? 26.410 14.007 -46.965 1.00 44.59 360 GLY A CA 1
ATOM 2879 C C . GLY A 1 360 ? 27.487 12.979 -46.647 1.00 44.59 360 GLY A C 1
ATOM 2880 O O . GLY A 1 360 ? 27.749 12.665 -45.489 1.00 44.59 360 GLY A O 1
ATOM 2881 N N . GLN A 1 361 ? 28.118 12.461 -47.700 1.00 46.00 361 GLN A N 1
ATOM 2882 C CA . GLN A 1 361 ? 29.037 11.313 -47.723 1.00 46.00 361 GLN A CA 1
ATOM 2883 C C . GLN A 1 361 ? 30.367 11.491 -46.947 1.00 46.00 361 GLN A C 1
ATOM 2885 O O . GLN A 1 361 ? 31.292 10.703 -47.136 1.00 46.00 361 GLN A O 1
ATOM 2890 N N . ASN A 1 362 ? 30.492 12.494 -46.072 1.00 52.19 362 ASN A N 1
ATOM 2891 C CA . ASN A 1 362 ? 31.720 12.779 -45.330 1.00 52.19 362 ASN A CA 1
ATOM 2892 C C . ASN A 1 362 ? 31.522 12.519 -43.828 1.00 52.19 362 ASN A C 1
ATOM 2894 O O . ASN A 1 362 ? 30.597 13.058 -43.220 1.00 52.19 362 ASN A O 1
ATOM 2898 N N . SER A 1 363 ? 32.456 11.787 -43.207 1.00 56.12 363 SER A N 1
ATOM 2899 C CA . SER A 1 363 ? 32.393 11.323 -41.807 1.00 56.12 363 SER A CA 1
ATOM 2900 C C . SER A 1 363 ? 32.086 12.427 -40.781 1.00 56.12 363 SER A C 1
ATOM 2902 O O . SER A 1 363 ? 31.438 12.171 -39.775 1.00 56.12 363 SER A O 1
ATOM 2904 N N . ARG A 1 364 ? 32.495 13.677 -41.049 1.00 55.91 364 ARG A N 1
ATOM 2905 C CA . ARG A 1 364 ? 32.212 14.842 -40.187 1.00 55.91 364 ARG A CA 1
ATOM 2906 C C . ARG A 1 364 ? 30.738 15.261 -40.161 1.00 55.91 364 ARG A C 1
ATOM 2908 O O . ARG A 1 364 ? 30.249 15.651 -39.113 1.00 55.91 364 ARG A O 1
ATOM 2915 N N . GLN A 1 365 ? 30.035 15.213 -41.293 1.00 55.75 365 GLN A N 1
ATOM 2916 C CA . GLN A 1 365 ? 28.621 15.616 -41.350 1.00 55.75 365 GLN A CA 1
ATOM 2917 C C . GLN A 1 365 ? 27.715 14.564 -40.709 1.00 55.75 365 GLN A C 1
ATOM 2919 O O . GLN A 1 365 ? 26.736 14.911 -40.055 1.00 55.75 365 GLN A O 1
ATOM 2924 N N . GLN A 1 366 ? 28.081 13.289 -40.854 1.00 60.22 366 GLN A N 1
ATOM 2925 C CA . GLN A 1 366 ? 27.407 12.186 -40.182 1.00 60.22 366 GLN A CA 1
ATOM 2926 C C . GLN A 1 366 ? 27.587 12.261 -38.660 1.00 60.22 366 GLN A C 1
ATOM 2928 O O . GLN A 1 366 ? 26.612 12.084 -37.939 1.00 60.22 366 GLN A O 1
ATOM 2933 N N . GLN A 1 367 ? 28.790 12.601 -38.179 1.00 59.94 367 GLN A N 1
ATOM 2934 C CA . GLN A 1 367 ? 29.044 12.777 -36.747 1.00 59.94 367 GLN A CA 1
ATOM 2935 C C . GLN A 1 367 ? 28.197 13.907 -36.146 1.00 59.94 367 GLN A C 1
ATOM 2937 O O . GLN A 1 367 ? 27.510 13.677 -35.162 1.00 59.94 367 GLN A O 1
ATOM 2942 N N . ASN A 1 368 ? 28.149 15.078 -36.791 1.00 65.69 368 ASN A N 1
ATOM 2943 C CA . ASN A 1 368 ? 27.327 16.195 -36.311 1.00 65.69 368 ASN A CA 1
ATOM 2944 C C . ASN A 1 368 ? 25.830 15.839 -36.243 1.00 65.69 368 ASN A C 1
ATOM 2946 O O . ASN A 1 368 ? 25.135 16.262 -35.330 1.00 65.69 368 ASN A O 1
ATOM 2950 N N . TRP A 1 369 ? 25.318 15.047 -37.193 1.00 71.75 369 TRP A N 1
ATOM 2951 C CA . TRP A 1 369 ? 23.928 14.577 -37.141 1.00 71.75 369 TRP A CA 1
ATOM 2952 C C . TRP A 1 369 ? 23.698 13.613 -35.967 1.00 71.75 369 TRP A C 1
ATOM 2954 O O . TRP A 1 369 ? 22.672 13.689 -35.297 1.00 71.75 369 TRP A O 1
ATOM 2964 N N . LEU A 1 370 ? 24.667 12.734 -35.692 1.00 71.88 370 LEU A N 1
ATOM 2965 C CA . LEU A 1 370 ? 24.639 11.801 -34.562 1.00 71.88 370 LEU A CA 1
ATOM 2966 C C . LEU A 1 370 ? 24.875 12.470 -33.208 1.00 71.88 370 LEU A C 1
ATOM 2968 O O . LEU A 1 370 ? 24.655 11.836 -32.182 1.00 71.88 370 LEU A O 1
ATOM 2972 N N . ASP A 1 371 ? 25.290 13.727 -33.157 1.00 72.31 371 ASP A N 1
ATOM 2973 C CA . ASP A 1 371 ? 25.338 14.460 -31.893 1.00 72.31 371 ASP A CA 1
ATOM 2974 C C . ASP A 1 371 ? 23.935 14.964 -31.503 1.00 72.31 371 ASP A C 1
ATOM 2976 O O . ASP A 1 371 ? 23.587 14.955 -30.320 1.00 72.31 371 ASP A O 1
ATOM 2980 N N . ASP A 1 372 ? 23.096 15.277 -32.498 1.00 79.62 372 ASP A N 1
ATOM 2981 C CA . ASP A 1 372 ? 21.798 15.933 -32.308 1.00 79.62 372 ASP A CA 1
ATOM 2982 C C . ASP A 1 372 ? 20.582 15.003 -32.437 1.00 79.62 372 ASP A C 1
ATOM 2984 O O . ASP A 1 372 ? 19.531 15.308 -31.873 1.00 79.62 372 ASP A O 1
ATOM 2988 N N . TYR A 1 373 ? 20.683 13.884 -33.163 1.00 88.06 373 TYR A N 1
ATOM 2989 C CA . TYR A 1 373 ? 19.530 13.038 -33.499 1.00 88.06 373 TYR A CA 1
ATOM 2990 C C . TYR A 1 373 ? 19.725 11.565 -33.144 1.00 88.06 373 TYR A C 1
ATOM 2992 O O . TYR A 1 373 ? 20.832 11.025 -33.184 1.00 88.06 373 TYR A O 1
ATOM 3000 N N . ARG A 1 374 ? 18.617 10.899 -32.818 1.00 90.81 374 ARG A N 1
ATOM 3001 C CA . ARG A 1 374 ? 18.539 9.461 -32.541 1.00 90.81 374 ARG A CA 1
ATOM 3002 C C . ARG A 1 374 ? 17.390 8.842 -33.319 1.00 90.81 374 ARG A C 1
ATOM 3004 O O . ARG A 1 374 ? 16.295 9.404 -33.338 1.00 90.81 374 ARG A O 1
ATOM 3011 N N . TRP A 1 375 ? 17.645 7.702 -33.956 1.00 92.75 375 TRP A N 1
ATOM 3012 C CA . TRP A 1 375 ? 16.581 6.819 -34.419 1.00 92.75 375 TRP A CA 1
ATOM 3013 C C . TRP A 1 375 ? 16.124 5.981 -33.242 1.00 92.75 375 TRP A C 1
ATOM 3015 O O . TRP A 1 375 ? 16.934 5.285 -32.632 1.00 92.75 375 TRP A O 1
ATOM 3025 N N . VAL A 1 376 ? 14.837 6.044 -32.942 1.00 95.19 376 VAL A N 1
ATOM 3026 C CA . VAL A 1 376 ? 14.244 5.297 -31.845 1.00 95.19 376 VAL A CA 1
ATOM 3027 C C . VAL A 1 376 ? 13.108 4.443 -32.358 1.00 95.19 376 VAL A C 1
ATOM 3029 O O . VAL A 1 376 ? 12.253 4.921 -33.101 1.00 95.19 376 VAL A O 1
ATOM 3032 N N . ASP A 1 377 ? 13.122 3.179 -31.968 1.00 96.00 377 ASP A N 1
ATOM 3033 C CA . ASP A 1 377 ? 11.946 2.329 -32.044 1.00 96.00 377 ASP A CA 1
ATOM 3034 C C . ASP A 1 377 ? 11.123 2.589 -30.784 1.00 96.00 377 ASP A C 1
ATOM 3036 O O . ASP A 1 377 ? 11.648 2.470 -29.674 1.00 96.00 377 ASP A O 1
ATOM 3040 N N . MET A 1 378 ? 9.888 3.053 -30.947 1.00 95.38 378 MET A N 1
ATOM 3041 C CA . MET A 1 378 ? 9.068 3.552 -29.851 1.00 95.38 378 MET A CA 1
ATOM 3042 C C . MET A 1 378 ? 7.773 2.756 -29.741 1.00 95.38 378 MET A C 1
ATOM 3044 O O . MET A 1 378 ? 7.038 2.611 -30.713 1.00 95.38 378 MET A O 1
ATOM 3048 N N . THR A 1 379 ? 7.462 2.319 -28.524 1.00 96.94 379 THR A N 1
ATOM 3049 C CA . THR A 1 379 ? 6.157 1.771 -28.145 1.00 96.94 379 THR A CA 1
ATOM 3050 C C . THR A 1 379 ? 5.510 2.703 -27.133 1.00 96.94 379 THR A C 1
ATOM 3052 O O . THR A 1 379 ? 6.141 3.043 -26.136 1.00 96.94 379 THR A O 1
ATOM 3055 N N . VAL A 1 380 ? 4.260 3.105 -27.358 1.00 96.81 380 VAL A N 1
ATOM 3056 C CA . VAL A 1 380 ? 3.480 3.912 -26.408 1.00 96.81 380 VAL A CA 1
ATOM 3057 C C . VAL A 1 380 ? 2.192 3.174 -26.080 1.00 96.81 380 VAL A C 1
ATOM 3059 O O . VAL A 1 380 ? 1.461 2.786 -26.987 1.00 96.81 380 VAL A O 1
ATOM 3062 N N . SER A 1 381 ? 1.922 2.967 -24.793 1.00 96.81 381 SER A N 1
ATOM 3063 C CA . SER A 1 381 ? 0.736 2.246 -24.319 1.00 96.81 381 SER A CA 1
ATOM 3064 C C . SER A 1 381 ? -0.034 3.061 -23.277 1.00 96.81 381 SER A C 1
ATOM 3066 O O . SER A 1 381 ? 0.600 3.667 -22.408 1.00 96.81 381 SER A O 1
ATOM 3068 N N . PRO A 1 382 ? -1.377 3.079 -23.328 1.00 97.00 382 PRO A N 1
ATOM 3069 C CA . PRO A 1 382 ? -2.196 3.629 -22.254 1.00 97.00 382 PRO A CA 1
ATOM 3070 C C . PRO A 1 382 ? -2.158 2.732 -21.009 1.00 97.00 382 PRO A C 1
ATOM 3072 O O . PRO A 1 382 ? -2.088 1.507 -21.103 1.00 97.00 382 PRO A O 1
ATOM 3075 N N . ILE A 1 383 ? -2.213 3.358 -19.838 1.00 95.06 383 ILE A N 1
ATOM 3076 C CA . ILE A 1 383 ? -2.362 2.718 -18.531 1.00 95.06 383 ILE A CA 1
ATOM 3077 C C . ILE A 1 383 ? -3.763 3.047 -18.026 1.00 95.06 383 ILE A C 1
ATOM 3079 O O . ILE A 1 383 ? -4.137 4.221 -17.954 1.00 95.06 383 ILE A O 1
ATOM 3083 N N . PHE A 1 384 ? -4.509 2.013 -17.650 1.00 93.81 384 PHE A N 1
ATOM 3084 C CA . PHE A 1 384 ? -5.876 2.125 -17.154 1.00 93.81 384 PHE A CA 1
ATOM 3085 C C . PHE A 1 384 ? -5.941 1.856 -15.653 1.00 93.81 384 PHE A C 1
ATOM 3087 O O . PHE A 1 384 ? -5.146 1.080 -15.118 1.00 93.81 384 PHE A O 1
ATOM 3094 N N . ASP A 1 385 ? -6.892 2.490 -14.977 1.00 93.44 385 ASP A N 1
ATOM 3095 C CA . ASP A 1 385 ? -7.244 2.138 -13.606 1.00 93.44 385 ASP A CA 1
ATOM 3096 C C . ASP A 1 385 ? -8.175 0.907 -13.547 1.00 93.44 385 ASP A C 1
ATOM 3098 O O . ASP A 1 385 ? -8.521 0.296 -14.559 1.00 93.44 385 ASP A O 1
ATOM 3102 N N . GLN A 1 386 ? -8.611 0.536 -12.339 1.00 90.75 386 GLN A N 1
ATOM 3103 C CA . GLN A 1 386 ? -9.528 -0.594 -12.129 1.00 90.75 386 GLN A CA 1
ATOM 3104 C C . GLN A 1 386 ? -10.930 -0.379 -12.727 1.00 90.75 386 GLN A C 1
ATOM 3106 O O . GLN A 1 386 ? -11.691 -1.337 -12.848 1.00 90.75 386 GLN A O 1
ATOM 3111 N N . ARG A 1 387 ? -11.296 0.862 -13.071 1.00 92.00 387 ARG A N 1
ATOM 3112 C CA . ARG A 1 387 ? -12.588 1.224 -13.671 1.00 92.00 387 ARG A CA 1
ATOM 3113 C C . ARG A 1 387 ? -12.532 1.217 -15.200 1.00 92.00 387 ARG A C 1
ATOM 3115 O O . ARG A 1 387 ? -13.581 1.277 -15.834 1.00 92.00 387 ARG A O 1
ATOM 3122 N N . GLY A 1 388 ? -11.336 1.085 -15.776 1.00 89.44 388 GLY A N 1
ATOM 3123 C CA . GLY A 1 388 ? -11.097 1.137 -17.215 1.00 89.44 388 GLY A CA 1
ATOM 3124 C C . GLY A 1 388 ? -10.835 2.550 -17.739 1.00 89.44 388 GLY A C 1
ATOM 3125 O O . GLY A 1 388 ? -10.748 2.732 -18.952 1.00 89.44 388 GLY A O 1
ATOM 3126 N N . ASP A 1 389 ? -10.680 3.540 -16.857 1.00 93.00 389 ASP A N 1
ATOM 3127 C CA . ASP A 1 389 ? -10.355 4.906 -17.249 1.00 93.00 389 ASP A CA 1
ATOM 3128 C C . ASP A 1 389 ? -8.849 5.021 -17.512 1.00 93.00 389 ASP A C 1
ATOM 3130 O O . ASP A 1 389 ? -8.017 4.587 -16.712 1.00 93.00 389 ASP A O 1
ATOM 3134 N N . CYS A 1 390 ? -8.469 5.605 -18.653 1.00 93.94 390 CYS A N 1
ATOM 3135 C CA . CYS A 1 390 ? -7.062 5.853 -18.966 1.00 93.94 390 CYS A CA 1
ATOM 3136 C C . CYS A 1 390 ? -6.519 6.930 -18.020 1.00 93.94 390 CYS A C 1
ATOM 3138 O O . CYS A 1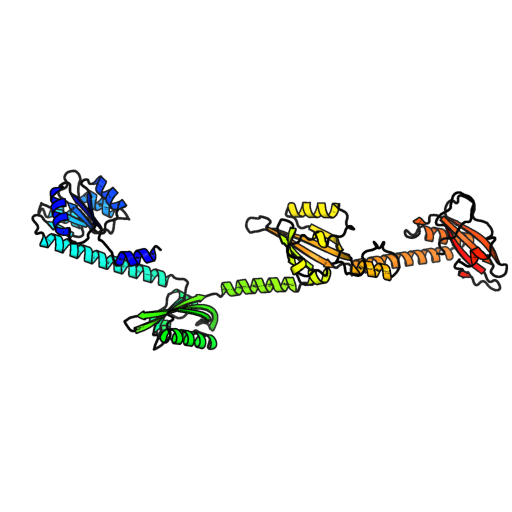 390 ? -6.974 8.072 -18.054 1.00 93.94 390 CYS A O 1
ATOM 3140 N N . ILE A 1 391 ? -5.514 6.588 -17.216 1.00 95.69 391 ILE A N 1
ATOM 3141 C CA . ILE A 1 391 ? -4.910 7.485 -16.221 1.00 95.69 391 ILE A CA 1
ATOM 3142 C C . ILE A 1 391 ? -3.537 8.011 -16.646 1.00 95.69 391 ILE A C 1
ATOM 3144 O O . ILE A 1 391 ? -3.077 9.031 -16.129 1.00 95.69 391 ILE A O 1
ATOM 3148 N N . SER A 1 392 ? -2.865 7.336 -17.580 1.00 96.19 392 SER A N 1
ATOM 3149 C CA . SER A 1 392 ? -1.490 7.661 -17.959 1.00 96.19 392 SER A CA 1
ATOM 3150 C C . SER A 1 392 ? -1.094 7.000 -19.285 1.00 96.19 392 SER A C 1
ATOM 3152 O O . SER A 1 392 ? -1.776 6.093 -19.751 1.00 96.19 392 SER A O 1
ATOM 3154 N N . TYR A 1 393 ? 0.015 7.436 -19.884 1.00 96.81 393 TYR A N 1
ATOM 3155 C CA . TYR A 1 393 ? 0.669 6.743 -20.994 1.00 96.81 393 TYR A CA 1
ATOM 3156 C C . TYR A 1 393 ? 2.108 6.394 -20.613 1.00 96.81 393 TYR A C 1
ATOM 3158 O O . TYR A 1 393 ? 2.819 7.236 -20.066 1.00 96.81 393 TYR A O 1
ATOM 3166 N N . VAL A 1 394 ? 2.555 5.185 -20.949 1.00 96.06 394 VAL A N 1
ATOM 3167 C CA . VAL A 1 394 ? 3.958 4.765 -20.841 1.00 96.06 394 VAL A CA 1
ATOM 3168 C C . VAL A 1 394 ? 4.576 4.663 -22.224 1.00 96.06 394 VAL A C 1
ATOM 3170 O O . VAL A 1 394 ? 3.994 4.067 -23.131 1.00 96.06 394 VAL A O 1
ATOM 3173 N N . ALA A 1 395 ? 5.761 5.239 -22.385 1.00 96.56 395 ALA A N 1
ATOM 3174 C CA . ALA A 1 395 ? 6.546 5.163 -23.602 1.00 96.56 395 ALA A CA 1
ATOM 3175 C C . ALA A 1 395 ? 7.867 4.435 -23.336 1.00 96.56 395 ALA A C 1
ATOM 3177 O O . ALA A 1 395 ? 8.635 4.842 -22.466 1.00 96.56 395 ALA A O 1
ATOM 3178 N N . LEU A 1 396 ? 8.131 3.392 -24.121 1.00 95.44 396 LEU A N 1
ATOM 3179 C CA . LEU A 1 396 ? 9.415 2.700 -24.215 1.00 95.44 396 LEU A CA 1
ATOM 3180 C C . LEU A 1 396 ? 10.089 3.067 -25.531 1.00 95.44 396 LEU A C 1
ATOM 3182 O O . LEU A 1 396 ? 9.445 3.084 -26.582 1.00 95.44 396 LEU A O 1
ATOM 3186 N N . GLN A 1 397 ? 11.379 3.375 -25.470 1.00 96.00 397 GLN A N 1
ATOM 3187 C CA . GLN A 1 397 ? 12.160 3.804 -26.616 1.00 96.00 397 GLN A CA 1
ATOM 3188 C C . GLN A 1 397 ? 13.519 3.123 -26.641 1.00 96.00 397 GLN A C 1
ATOM 3190 O O . GLN A 1 397 ? 14.367 3.317 -25.767 1.00 96.00 397 GLN A O 1
ATOM 3195 N N . ARG A 1 398 ? 13.747 2.378 -27.716 1.00 94.81 398 ARG A N 1
ATOM 3196 C CA . ARG A 1 398 ? 15.011 1.713 -27.987 1.00 94.81 398 ARG A CA 1
ATOM 3197 C C . ARG A 1 398 ? 15.796 2.490 -29.027 1.00 94.81 398 ARG A C 1
ATOM 3199 O O . ARG A 1 398 ? 15.300 2.732 -30.125 1.00 94.81 398 ARG A O 1
ATOM 3206 N N . ASP A 1 399 ? 17.042 2.833 -28.715 1.00 93.56 399 ASP A N 1
ATOM 3207 C CA . ASP A 1 399 ? 17.951 3.409 -29.704 1.00 93.56 399 ASP A CA 1
ATOM 3208 C C . ASP A 1 399 ? 18.301 2.358 -30.769 1.00 93.56 399 ASP A C 1
ATOM 3210 O O . ASP A 1 399 ? 18.893 1.316 -30.485 1.00 93.56 399 ASP A O 1
ATOM 3214 N N . ILE A 1 400 ? 17.912 2.634 -32.011 1.00 92.69 400 ILE A N 1
ATOM 3215 C CA . ILE A 1 400 ? 18.204 1.805 -33.186 1.00 92.69 400 ILE A CA 1
ATOM 3216 C C . ILE A 1 400 ? 19.131 2.533 -34.165 1.00 92.69 400 ILE A C 1
ATOM 3218 O O . ILE A 1 400 ? 19.269 2.121 -35.317 1.00 92.69 400 ILE A O 1
ATOM 3222 N N . THR A 1 401 ? 19.775 3.621 -33.735 1.00 89.31 401 THR A N 1
ATOM 3223 C CA . THR A 1 401 ? 20.625 4.453 -34.593 1.00 89.31 401 THR A CA 1
ATOM 3224 C C . THR A 1 401 ? 21.753 3.643 -35.222 1.00 89.31 401 THR A C 1
ATOM 3226 O O . THR A 1 401 ? 21.913 3.679 -36.441 1.00 89.31 401 THR A O 1
ATOM 3229 N N . GLU A 1 402 ? 22.501 2.873 -34.429 1.00 86.94 402 GLU A N 1
ATOM 3230 C CA . GLU A 1 402 ? 23.600 2.038 -34.933 1.00 86.94 402 GLU A CA 1
ATOM 3231 C C . GLU A 1 402 ? 23.101 0.990 -35.935 1.00 86.94 402 GLU A C 1
ATOM 3233 O O . GLU A 1 402 ? 23.636 0.888 -37.039 1.00 86.94 402 GLU A O 1
ATOM 3238 N N . LYS A 1 403 ? 21.992 0.312 -35.611 1.00 89.38 403 LYS A N 1
ATOM 3239 C CA . LYS A 1 403 ? 21.339 -0.663 -36.493 1.00 89.38 403 LYS A CA 1
ATOM 3240 C C . LYS A 1 403 ? 20.982 -0.051 -37.853 1.00 89.38 403 LYS A C 1
ATOM 3242 O O . LYS A 1 403 ? 21.362 -0.589 -38.890 1.00 89.38 403 LYS A O 1
ATOM 3247 N N . VAL A 1 404 ? 20.306 1.101 -37.859 1.00 86.44 404 VAL A N 1
ATOM 3248 C CA . VAL A 1 404 ? 19.906 1.799 -39.095 1.00 86.44 404 VAL A CA 1
ATOM 3249 C C . VAL A 1 404 ? 21.129 2.249 -39.905 1.00 86.44 404 VAL A C 1
ATOM 3251 O O . VAL A 1 404 ? 21.118 2.203 -41.139 1.00 86.44 404 VAL A O 1
ATOM 3254 N N . LEU A 1 405 ? 22.197 2.702 -39.242 1.00 81.62 405 LEU A N 1
ATOM 3255 C CA . LEU A 1 405 ? 23.434 3.096 -39.920 1.00 81.62 405 LEU A CA 1
ATOM 3256 C C . LEU A 1 405 ? 24.143 1.905 -40.567 1.00 81.62 405 LEU A C 1
ATOM 3258 O O . LEU A 1 405 ? 24.611 2.022 -41.705 1.00 81.62 405 LEU A O 1
ATOM 3262 N N . ASP A 1 406 ? 24.207 0.773 -39.874 1.00 83.06 406 ASP A N 1
ATOM 3263 C CA . ASP A 1 406 ? 24.822 -0.445 -40.388 1.00 83.06 406 ASP A CA 1
ATOM 3264 C C . ASP A 1 406 ? 24.048 -1.014 -41.573 1.00 83.06 406 ASP A C 1
ATOM 3266 O O . ASP A 1 406 ? 24.658 -1.329 -42.598 1.00 83.06 406 ASP A O 1
ATOM 3270 N N . GLU A 1 407 ? 22.718 -1.049 -41.498 1.00 82.94 407 GLU A N 1
ATOM 3271 C CA . GLU A 1 407 ? 21.854 -1.441 -42.615 1.00 82.94 407 GLU A CA 1
ATOM 3272 C C . GLU A 1 407 ? 22.094 -0.551 -43.843 1.00 82.94 407 GLU A C 1
ATOM 3274 O O . GLU A 1 407 ? 22.320 -1.053 -44.949 1.00 82.94 407 GLU A O 1
ATOM 3279 N N . LYS A 1 408 ? 22.157 0.777 -43.663 1.00 79.62 408 LYS A N 1
ATOM 3280 C CA . LYS A 1 408 ? 22.467 1.715 -44.759 1.00 79.62 408 LYS A CA 1
ATOM 3281 C C . LYS A 1 408 ? 23.859 1.486 -45.343 1.00 79.62 408 LYS A C 1
ATOM 3283 O O . LYS A 1 408 ? 24.026 1.491 -46.564 1.00 79.62 408 LYS A O 1
ATOM 3288 N N . LYS A 1 409 ? 24.866 1.261 -44.498 1.00 78.00 409 LYS A N 1
ATOM 3289 C CA . LYS A 1 409 ? 26.248 0.998 -44.926 1.00 78.00 409 LYS A CA 1
ATOM 3290 C C . LYS A 1 409 ? 26.359 -0.321 -45.688 1.00 78.00 409 LYS A C 1
ATOM 3292 O O . LYS A 1 409 ? 27.084 -0.394 -46.682 1.00 78.00 409 LYS A O 1
ATOM 3297 N N . GLN A 1 410 ? 25.655 -1.360 -45.244 1.00 75.94 410 GLN A N 1
ATOM 3298 C CA . GLN A 1 410 ? 25.585 -2.646 -45.935 1.00 75.94 410 GLN A CA 1
ATOM 3299 C C . GLN A 1 410 ? 24.874 -2.514 -47.280 1.00 75.94 410 GLN A C 1
ATOM 3301 O O . GLN A 1 410 ? 25.418 -2.968 -48.287 1.00 75.94 410 GLN A O 1
ATOM 3306 N N . ALA A 1 411 ? 23.732 -1.824 -47.326 1.00 74.56 411 ALA A N 1
ATOM 3307 C CA . ALA A 1 411 ? 23.014 -1.544 -48.566 1.00 74.56 411 ALA A CA 1
ATOM 3308 C C . ALA A 1 411 ? 23.899 -0.786 -49.569 1.00 74.56 411 ALA A C 1
ATOM 3310 O O . ALA A 1 411 ? 23.978 -1.161 -50.739 1.00 74.56 411 ALA A O 1
ATOM 3311 N N . GLN A 1 412 ? 24.651 0.217 -49.104 1.00 73.31 412 GLN A N 1
ATOM 3312 C CA . GLN A 1 412 ? 25.584 0.967 -49.943 1.00 73.31 412 GLN A CA 1
ATOM 3313 C C . GLN A 1 412 ? 26.743 0.093 -50.452 1.00 73.31 412 GLN A C 1
ATOM 3315 O O . GLN A 1 412 ? 27.079 0.136 -51.636 1.00 73.31 412 GLN A O 1
ATOM 3320 N N . LYS A 1 413 ? 27.347 -0.739 -49.593 1.00 74.81 413 LYS A N 1
ATOM 3321 C CA . LYS A 1 413 ? 28.390 -1.697 -50.007 1.00 74.81 413 LYS A CA 1
ATOM 3322 C C . LYS A 1 413 ? 27.862 -2.704 -51.028 1.00 74.81 413 LYS A C 1
ATOM 3324 O O . LYS A 1 413 ? 28.555 -2.994 -52.003 1.00 74.81 413 LYS A O 1
ATOM 3329 N N . HIS A 1 414 ? 26.655 -3.223 -50.814 1.00 74.88 414 HIS A N 1
ATOM 3330 C CA . HIS A 1 414 ? 26.005 -4.154 -51.728 1.00 74.88 414 HIS A CA 1
ATOM 3331 C C . HIS A 1 414 ? 25.766 -3.498 -53.091 1.00 74.88 414 HIS A C 1
ATOM 3333 O O . HIS A 1 414 ? 26.185 -4.045 -54.109 1.00 74.88 414 HIS A O 1
ATOM 3339 N N . LEU A 1 415 ? 25.211 -2.282 -53.112 1.00 72.69 415 LEU A N 1
ATOM 3340 C CA . LEU A 1 415 ? 25.020 -1.504 -54.335 1.00 72.69 415 LEU A CA 1
ATOM 3341 C C . LEU A 1 415 ? 26.347 -1.288 -55.082 1.00 72.69 415 LEU A C 1
ATOM 3343 O O . LEU A 1 415 ? 26.434 -1.558 -56.280 1.00 72.69 415 LEU A O 1
ATOM 3347 N N . GLN A 1 416 ? 27.412 -0.890 -54.379 1.00 70.56 416 GLN A N 1
ATOM 3348 C CA . GLN A 1 416 ? 28.744 -0.738 -54.977 1.00 70.56 416 GLN A CA 1
ATOM 3349 C C . GLN A 1 416 ? 29.292 -2.053 -55.551 1.00 70.56 416 GLN A C 1
ATOM 3351 O O . GLN A 1 416 ? 29.908 -2.047 -56.620 1.00 70.56 416 GLN A O 1
ATOM 3356 N N . ALA A 1 417 ? 29.080 -3.182 -54.871 1.00 73.69 417 ALA A N 1
ATOM 3357 C CA . ALA A 1 417 ? 29.492 -4.495 -55.358 1.00 73.69 417 ALA A CA 1
ATOM 3358 C C . ALA A 1 417 ? 28.724 -4.898 -56.629 1.00 73.69 417 ALA A C 1
ATOM 3360 O O . ALA A 1 417 ? 29.346 -5.341 -57.597 1.00 73.69 417 ALA A O 1
ATOM 3361 N N . VAL A 1 418 ? 27.405 -4.668 -56.663 1.00 75.31 418 VAL A N 1
ATOM 3362 C CA . VAL A 1 418 ? 26.550 -4.903 -57.839 1.00 75.31 418 VAL A CA 1
ATOM 3363 C C . VAL A 1 418 ? 27.020 -4.065 -59.031 1.00 75.31 418 VAL A C 1
ATOM 3365 O O . VAL A 1 418 ? 27.194 -4.601 -60.128 1.00 75.31 418 VAL A O 1
ATOM 3368 N N . ILE A 1 419 ? 27.317 -2.778 -58.816 1.00 70.62 419 ILE A N 1
ATOM 3369 C CA . ILE A 1 419 ? 27.856 -1.890 -59.859 1.00 70.62 419 ILE A CA 1
ATOM 3370 C C . ILE A 1 419 ? 29.192 -2.429 -60.385 1.00 70.62 419 ILE A C 1
ATOM 3372 O O . ILE A 1 419 ? 29.356 -2.582 -61.596 1.00 70.62 419 ILE A O 1
ATOM 3376 N N . ARG A 1 420 ? 30.141 -2.774 -59.501 1.00 73.62 420 ARG A N 1
ATOM 3377 C CA . ARG A 1 420 ? 31.458 -3.311 -59.896 1.00 73.62 420 ARG A CA 1
ATOM 3378 C C . ARG A 1 420 ? 31.343 -4.602 -60.706 1.00 73.62 420 ARG A C 1
ATOM 3380 O O . ARG A 1 420 ? 32.019 -4.734 -61.726 1.00 73.62 420 ARG A O 1
ATOM 3387 N N . ALA A 1 421 ? 30.480 -5.526 -60.287 1.00 74.62 421 ALA A N 1
ATOM 3388 C CA . ALA A 1 421 ? 30.233 -6.770 -61.011 1.00 74.62 421 ALA A CA 1
ATOM 3389 C C . ALA A 1 421 ? 29.630 -6.505 -62.403 1.00 74.62 421 ALA A C 1
ATOM 3391 O O . ALA A 1 421 ? 30.073 -7.088 -63.395 1.00 74.62 421 ALA A O 1
ATOM 3392 N N . GLY A 1 422 ? 28.674 -5.574 -62.501 1.00 73.00 422 GLY A N 1
ATOM 3393 C CA . GLY A 1 422 ? 28.083 -5.152 -63.773 1.00 73.00 422 GLY A CA 1
ATOM 3394 C C . GLY A 1 422 ? 29.098 -4.519 -64.731 1.00 73.00 422 GLY A C 1
ATOM 3395 O O . GLY A 1 422 ? 29.118 -4.850 -65.920 1.00 73.00 422 GLY A O 1
ATOM 3396 N N . VAL A 1 423 ? 29.982 -3.659 -64.217 1.00 76.31 423 VAL A N 1
ATOM 3397 C CA . VAL A 1 423 ? 31.085 -3.061 -64.988 1.00 76.31 423 VAL A CA 1
ATOM 3398 C C . VAL A 1 423 ? 32.051 -4.141 -65.482 1.00 76.31 423 VAL A C 1
ATOM 3400 O O . VAL A 1 423 ? 32.362 -4.175 -66.672 1.00 76.31 423 VAL A O 1
ATOM 3403 N N . ALA A 1 424 ? 32.473 -5.069 -64.617 1.00 73.94 424 ALA A N 1
ATOM 3404 C CA . ALA A 1 424 ? 33.375 -6.160 -64.991 1.00 73.94 424 ALA A CA 1
ATOM 3405 C C . ALA A 1 424 ? 32.781 -7.058 -66.092 1.00 73.94 424 ALA A C 1
ATOM 3407 O O . ALA A 1 424 ? 33.459 -7.345 -67.079 1.00 73.94 424 ALA A O 1
ATOM 3408 N N . LYS A 1 425 ? 31.497 -7.429 -65.974 1.00 77.62 425 LYS A N 1
ATOM 3409 C CA . LYS A 1 425 ? 30.781 -8.213 -66.994 1.00 77.62 425 LYS A CA 1
ATOM 3410 C C . LYS A 1 425 ? 30.737 -7.489 -68.343 1.00 77.62 425 LYS A C 1
ATOM 3412 O O . LYS A 1 425 ? 30.975 -8.113 -69.371 1.00 77.62 425 LYS A O 1
ATOM 3417 N N . SER A 1 426 ? 30.478 -6.180 -68.339 1.00 75.81 426 SER A N 1
ATOM 3418 C CA . SER A 1 426 ? 30.432 -5.363 -69.565 1.00 75.81 426 SER A CA 1
ATOM 3419 C C . SER A 1 426 ? 31.805 -5.304 -70.251 1.00 75.81 426 SER A C 1
ATOM 3421 O O . SER A 1 426 ? 31.910 -5.416 -71.470 1.00 75.81 426 SER A O 1
ATOM 3423 N N . LEU A 1 427 ? 32.894 -5.227 -69.475 1.00 73.25 427 LEU A N 1
ATOM 3424 C CA . LEU A 1 427 ? 34.260 -5.237 -70.013 1.00 73.25 427 LEU A CA 1
ATOM 3425 C C . LEU A 1 427 ? 34.682 -6.597 -70.606 1.00 73.25 427 LEU A C 1
ATOM 3427 O O . LEU A 1 427 ? 35.534 -6.631 -71.500 1.00 73.25 427 LEU A O 1
ATOM 3431 N N . GLN A 1 428 ? 34.095 -7.706 -70.151 1.00 75.38 428 GLN A N 1
ATOM 3432 C CA . GLN A 1 428 ? 34.417 -9.065 -70.609 1.00 75.38 428 GLN A CA 1
ATOM 3433 C C . GLN A 1 428 ? 33.696 -9.490 -71.898 1.00 75.38 428 GLN A C 1
ATOM 3435 O O . GLN A 1 428 ? 34.098 -10.475 -72.512 1.00 75.38 428 GLN A O 1
ATOM 3440 N N . GLN A 1 429 ? 32.670 -8.761 -72.345 1.00 77.69 429 GLN A N 1
ATOM 3441 C CA . GLN A 1 429 ? 31.938 -9.092 -73.574 1.00 77.69 429 GLN A CA 1
ATOM 3442 C C . GLN A 1 429 ? 32.852 -9.107 -74.816 1.00 77.69 429 GLN A C 1
ATOM 3444 O O . GLN A 1 429 ? 33.829 -8.362 -74.895 1.00 77.69 429 GLN A O 1
ATOM 3449 N N . GLN A 1 430 ? 32.538 -9.915 -75.832 1.00 78.56 430 GLN A N 1
ATOM 3450 C CA . GLN A 1 430 ? 33.226 -9.862 -77.130 1.00 78.56 430 GLN A CA 1
ATOM 3451 C C . GLN A 1 430 ? 32.656 -8.727 -77.997 1.00 78.56 430 GLN A C 1
ATOM 3453 O O . GLN A 1 430 ? 31.904 -8.948 -78.937 1.00 78.56 430 GLN A O 1
ATOM 3458 N N . SER A 1 431 ? 32.992 -7.486 -77.648 1.00 80.50 431 SER A N 1
ATOM 3459 C CA . SER A 1 431 ? 32.566 -6.273 -78.355 1.00 80.50 431 SER A CA 1
ATOM 3460 C C . SER A 1 431 ? 33.715 -5.265 -78.470 1.00 80.50 431 SER A C 1
ATOM 3462 O O . SER A 1 431 ? 34.784 -5.439 -77.874 1.00 80.50 431 SER A O 1
ATOM 3464 N N . THR A 1 432 ? 33.532 -4.206 -79.264 1.00 80.75 432 THR A N 1
ATOM 3465 C CA . THR A 1 432 ? 34.548 -3.150 -79.391 1.00 80.75 432 THR A CA 1
ATOM 3466 C C . THR A 1 432 ? 34.690 -2.375 -78.077 1.00 80.75 432 THR A C 1
ATOM 3468 O O . THR A 1 432 ? 33.734 -2.227 -77.316 1.00 80.75 432 THR A O 1
ATOM 3471 N N . LEU 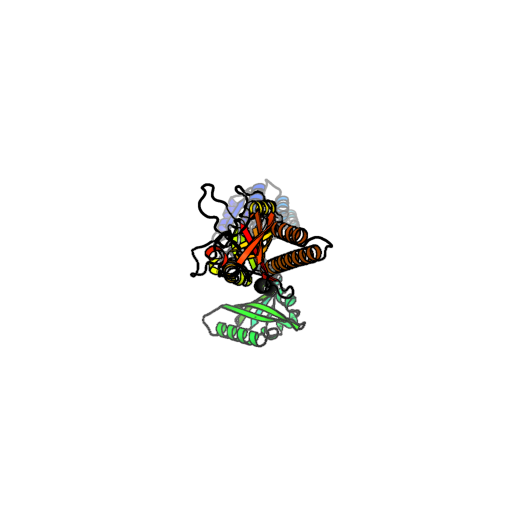A 1 433 ? 35.880 -1.822 -77.813 1.00 72.94 433 LEU A N 1
ATOM 3472 C CA . LEU A 1 433 ? 36.148 -1.019 -76.609 1.00 72.94 433 LEU A CA 1
ATOM 3473 C C . LEU A 1 433 ? 35.133 0.127 -76.430 1.00 72.94 433 LEU A C 1
ATOM 3475 O O . LEU A 1 433 ? 34.741 0.436 -75.308 1.00 72.94 433 LEU A O 1
ATOM 3479 N N . LYS A 1 434 ? 34.663 0.711 -77.539 1.00 75.81 434 LYS A N 1
ATOM 3480 C CA . LYS A 1 434 ? 33.643 1.765 -77.555 1.00 75.81 434 LYS A CA 1
ATOM 3481 C C . LYS A 1 434 ? 32.300 1.289 -76.994 1.00 75.81 434 LYS A C 1
ATOM 3483 O O . LYS A 1 434 ? 31.731 1.975 -76.150 1.00 75.81 434 LYS A O 1
ATOM 3488 N N . VAL A 1 435 ? 31.832 0.109 -77.408 1.00 78.62 435 VAL A N 1
ATOM 3489 C CA . VAL A 1 435 ? 30.583 -0.493 -76.907 1.00 78.62 435 VAL A CA 1
ATOM 3490 C C . VAL A 1 435 ? 30.706 -0.805 -75.415 1.00 78.62 435 VAL A C 1
ATOM 3492 O O . VAL A 1 435 ? 29.851 -0.403 -74.631 1.00 78.62 435 VAL A O 1
ATOM 3495 N N . LYS A 1 436 ? 31.828 -1.402 -74.995 1.00 77.81 436 LYS A N 1
ATOM 3496 C CA . LYS A 1 436 ? 32.094 -1.710 -73.579 1.00 77.81 436 LYS A CA 1
ATOM 3497 C C . LYS A 1 436 ? 32.069 -0.469 -72.691 1.00 77.81 436 LYS A C 1
ATOM 3499 O O . LYS A 1 436 ? 31.432 -0.462 -71.642 1.00 77.81 436 LYS A O 1
ATOM 3504 N N . LEU A 1 437 ? 32.761 0.593 -73.104 1.00 76.75 437 LEU A N 1
ATOM 3505 C CA . LEU A 1 437 ? 32.824 1.842 -72.343 1.00 76.75 437 LEU A CA 1
ATOM 3506 C C . LEU A 1 437 ? 31.478 2.581 -72.327 1.00 76.75 437 LEU A C 1
ATOM 3508 O O . LEU A 1 437 ? 31.170 3.254 -71.344 1.00 76.75 437 LEU A O 1
ATOM 3512 N N . HIS A 1 438 ? 30.660 2.435 -73.374 1.00 81.00 438 HIS A N 1
ATOM 3513 C CA . HIS A 1 438 ? 29.298 2.963 -73.396 1.00 81.00 438 HIS A CA 1
ATOM 3514 C C . HIS A 1 438 ? 28.372 2.254 -72.399 1.00 81.00 438 HIS A C 1
ATOM 3516 O O . HIS A 1 438 ? 27.666 2.926 -71.645 1.00 81.00 438 HIS A O 1
ATOM 3522 N N . GLU A 1 439 ? 28.422 0.922 -72.321 1.00 78.62 439 GLU A N 1
ATOM 3523 C CA . GLU A 1 439 ? 27.644 0.165 -71.331 1.00 78.62 439 GLU A CA 1
ATOM 3524 C C . GLU A 1 439 ? 28.049 0.502 -69.891 1.00 78.62 439 GLU A C 1
ATOM 3526 O O . GLU A 1 439 ? 27.191 0.667 -69.023 1.00 78.62 439 GLU A O 1
ATOM 3531 N N . VAL A 1 440 ? 29.352 0.658 -69.636 1.00 78.50 440 VAL A N 1
ATOM 3532 C CA . VAL A 1 440 ? 29.866 1.071 -68.321 1.00 78.50 440 VAL A CA 1
ATOM 3533 C C . VAL A 1 440 ? 29.345 2.456 -67.935 1.00 78.50 440 VAL A C 1
ATOM 3535 O O . VAL A 1 440 ? 28.865 2.631 -66.816 1.00 78.50 440 VAL A O 1
ATOM 3538 N N . LEU A 1 441 ? 29.397 3.427 -68.853 1.00 76.69 441 LEU A N 1
ATOM 3539 C CA . LEU A 1 441 ? 28.888 4.781 -68.616 1.00 76.69 441 LEU A CA 1
ATOM 3540 C C . LEU A 1 441 ? 27.381 4.779 -68.317 1.00 76.69 441 LEU A C 1
ATOM 3542 O O . LEU A 1 441 ? 26.943 5.460 -67.394 1.00 76.69 441 LEU A O 1
ATOM 3546 N N . THR A 1 442 ? 26.612 3.989 -69.065 1.00 78.31 442 THR A N 1
ATOM 3547 C CA . THR A 1 442 ? 25.158 3.855 -68.892 1.00 78.31 442 THR A CA 1
ATOM 3548 C C . THR A 1 442 ? 24.816 3.304 -67.510 1.00 78.31 442 THR A C 1
ATOM 3550 O O . THR A 1 442 ? 24.109 3.954 -66.745 1.00 78.31 442 THR A O 1
ATOM 3553 N N . ARG A 1 443 ? 25.417 2.170 -67.124 1.00 76.56 443 ARG A N 1
ATOM 3554 C CA . ARG A 1 443 ? 25.185 1.543 -65.812 1.00 76.56 443 ARG A CA 1
ATOM 3555 C C . ARG A 1 443 ? 25.579 2.444 -64.645 1.00 76.56 443 ARG A C 1
ATOM 3557 O O . ARG A 1 443 ? 24.906 2.440 -63.621 1.00 76.56 443 ARG A O 1
ATOM 3564 N N . LEU A 1 444 ? 26.668 3.205 -64.779 1.00 74.06 444 LEU A N 1
ATOM 3565 C CA . LEU A 1 444 ? 27.088 4.161 -63.752 1.00 74.06 444 LEU A CA 1
ATOM 3566 C C . LEU A 1 444 ? 26.059 5.282 -63.564 1.00 74.06 444 LEU A C 1
ATOM 3568 O O . LEU A 1 444 ? 25.815 5.687 -62.433 1.00 74.06 444 LEU A O 1
ATOM 3572 N N . LEU A 1 445 ? 25.441 5.764 -64.645 1.00 72.50 445 LEU A N 1
ATOM 3573 C CA . LEU A 1 445 ? 24.446 6.841 -64.594 1.00 72.50 445 LEU A CA 1
ATOM 3574 C C . LEU A 1 445 ? 23.033 6.358 -64.225 1.00 72.50 445 LEU A C 1
ATOM 3576 O O . LEU A 1 445 ? 22.185 7.180 -63.890 1.00 72.50 445 LEU A O 1
ATOM 3580 N N . GLU A 1 446 ? 22.778 5.049 -64.221 1.00 71.06 446 GLU A N 1
ATOM 3581 C CA . GLU A 1 446 ? 21.531 4.451 -63.719 1.00 71.06 446 GLU A CA 1
ATOM 3582 C C . GLU A 1 446 ? 21.489 4.306 -62.189 1.00 71.06 446 GLU A C 1
ATOM 3584 O O . GLU A 1 446 ? 20.408 4.169 -61.608 1.00 71.06 446 GLU A O 1
ATOM 3589 N N . VAL A 1 447 ? 22.642 4.368 -61.515 1.00 69.94 447 VAL A N 1
ATOM 3590 C CA . VAL A 1 447 ? 22.733 4.307 -60.049 1.00 69.94 447 VAL A CA 1
ATOM 3591 C C . VAL A 1 447 ? 21.957 5.481 -59.446 1.00 69.94 447 VAL A C 1
ATOM 3593 O O . VAL A 1 447 ? 22.219 6.615 -59.845 1.00 69.94 447 VAL A O 1
ATOM 3596 N N . PRO A 1 448 ? 21.052 5.278 -58.467 1.00 62.91 448 PRO A N 1
ATOM 3597 C CA . PRO A 1 448 ? 20.209 6.346 -57.915 1.00 62.91 448 PRO A CA 1
ATOM 3598 C C . PRO A 1 448 ? 20.974 7.611 -57.495 1.00 62.91 448 PRO A C 1
ATOM 3600 O O . PRO A 1 448 ? 20.494 8.724 -57.699 1.00 62.91 448 PRO A O 1
ATOM 3603 N N . GLU A 1 449 ? 22.192 7.442 -56.976 1.00 59.22 449 GLU A N 1
ATOM 3604 C CA . GLU A 1 449 ? 23.096 8.517 -56.544 1.00 59.22 449 GLU A CA 1
ATOM 3605 C C . GLU A 1 449 ? 23.580 9.395 -57.715 1.00 59.22 449 GLU A C 1
ATOM 3607 O O . GLU A 1 449 ? 23.751 10.605 -57.563 1.00 59.22 449 GLU A O 1
ATOM 3612 N N . TYR A 1 450 ? 23.752 8.803 -58.900 1.00 60.16 450 TYR A N 1
ATOM 3613 C CA . TYR A 1 450 ? 24.220 9.460 -60.126 1.00 60.16 450 TYR A CA 1
ATOM 3614 C C . TYR A 1 450 ? 23.102 9.713 -61.142 1.00 60.16 450 TYR A C 1
ATOM 3616 O O . TYR A 1 450 ? 23.293 10.474 -62.088 1.00 60.16 450 TYR A O 1
ATOM 3624 N N . LYS A 1 451 ? 21.910 9.154 -60.916 1.00 59.56 451 LYS A N 1
ATOM 3625 C CA . LYS A 1 451 ? 20.728 9.311 -61.770 1.00 59.56 451 LYS A CA 1
ATOM 3626 C C . LYS A 1 451 ? 20.325 10.774 -61.936 1.00 59.56 451 LYS A C 1
ATOM 3628 O O . LYS A 1 451 ? 19.861 11.171 -62.994 1.00 59.56 451 LYS A O 1
ATOM 3633 N N . SER A 1 452 ? 20.579 11.609 -60.927 1.00 57.38 452 SER A N 1
ATOM 3634 C CA . SER A 1 452 ? 20.357 13.061 -61.001 1.00 57.38 452 SER A CA 1
ATOM 3635 C C . SER A 1 452 ? 21.221 13.774 -62.053 1.00 57.38 452 SER A C 1
ATOM 3637 O O . SER A 1 452 ? 20.864 14.864 -62.501 1.00 57.38 452 SER A O 1
ATOM 3639 N N . LEU A 1 453 ? 22.342 13.171 -62.463 1.00 61.66 453 LEU A N 1
ATOM 3640 C CA . LEU A 1 453 ? 23.291 13.761 -63.404 1.00 61.66 453 LEU A CA 1
ATOM 3641 C C . LEU A 1 453 ? 22.763 13.695 -64.843 1.00 61.66 453 LEU A C 1
ATOM 3643 O O . LEU A 1 453 ? 23.086 14.586 -65.621 1.00 61.66 453 LEU A O 1
ATOM 3647 N N . ASN A 1 454 ? 21.920 12.701 -65.176 1.00 63.66 454 ASN A N 1
ATOM 3648 C CA . ASN A 1 454 ? 21.187 12.497 -66.444 1.00 63.66 454 ASN A CA 1
ATOM 3649 C C . ASN A 1 454 ? 22.000 12.557 -67.760 1.00 63.66 454 ASN A C 1
ATOM 3651 O O . ASN A 1 454 ? 21.447 12.293 -68.827 1.00 63.66 454 ASN A O 1
ATOM 3655 N N . ARG A 1 455 ? 23.285 12.933 -67.723 1.00 71.44 455 ARG A N 1
ATOM 3656 C CA . ARG A 1 455 ? 24.150 13.192 -68.877 1.00 71.44 455 ARG A CA 1
ATOM 3657 C C . ARG A 1 455 ? 25.612 12.905 -68.535 1.00 71.44 455 ARG A C 1
ATOM 3659 O O . ARG A 1 455 ? 26.101 13.299 -67.476 1.00 71.44 455 ARG A O 1
ATOM 3666 N N . GLY A 1 456 ? 26.350 12.296 -69.457 1.00 72.69 456 GLY A N 1
ATOM 3667 C CA . GLY A 1 456 ? 27.783 12.046 -69.284 1.00 72.69 456 GLY A CA 1
ATOM 3668 C C . GLY A 1 456 ? 28.503 11.746 -70.591 1.00 72.69 456 GLY A C 1
ATOM 3669 O O . GLY A 1 456 ? 27.891 11.290 -71.550 1.00 72.69 456 GLY A O 1
ATOM 3670 N N . CYS A 1 457 ? 29.807 12.002 -70.626 1.00 73.75 457 CYS A N 1
ATOM 3671 C CA . CYS A 1 457 ? 30.680 11.748 -71.767 1.00 73.75 457 CYS A CA 1
ATOM 3672 C C . CYS A 1 457 ? 31.952 11.023 -71.320 1.00 73.75 457 CYS A C 1
ATOM 3674 O O . CYS A 1 457 ? 32.480 11.269 -70.236 1.00 73.75 457 CYS A O 1
ATOM 3676 N N . LEU A 1 458 ? 32.494 10.175 -72.186 1.00 74.19 458 LEU A N 1
ATOM 3677 C CA . LEU A 1 458 ? 33.746 9.464 -71.956 1.00 74.19 458 LEU A CA 1
ATOM 3678 C C . LEU A 1 458 ? 34.727 9.773 -73.082 1.00 74.19 458 LEU A C 1
ATOM 3680 O O . LEU A 1 458 ? 34.400 9.603 -74.257 1.00 74.19 458 LEU A O 1
ATOM 3684 N N . TYR A 1 459 ? 35.924 10.217 -72.709 1.00 73.56 459 TYR A N 1
ATOM 3685 C CA . TYR A 1 459 ? 36.997 10.594 -73.621 1.00 73.56 459 TYR A CA 1
ATOM 3686 C C . TYR A 1 459 ? 38.201 9.672 -73.442 1.00 73.56 459 TYR A C 1
ATOM 3688 O O . TYR A 1 459 ? 38.576 9.329 -72.317 1.00 73.56 459 TYR A O 1
ATOM 3696 N N . LEU A 1 460 ? 38.835 9.307 -74.551 1.00 72.75 460 LEU A N 1
ATOM 3697 C CA . LEU A 1 460 ? 40.135 8.651 -74.568 1.00 72.75 460 LEU A CA 1
ATOM 3698 C C . LEU A 1 460 ? 41.204 9.679 -74.883 1.00 72.75 460 LEU A C 1
ATOM 3700 O O . LEU A 1 460 ? 41.159 10.340 -75.915 1.00 72.75 460 LEU A O 1
ATOM 3704 N N . ASN A 1 461 ? 42.173 9.802 -73.992 1.00 70.56 461 ASN A N 1
ATOM 3705 C CA . ASN A 1 461 ? 43.310 10.683 -74.160 1.00 70.56 461 ASN A CA 1
ATOM 3706 C C . ASN A 1 461 ? 44.536 9.871 -74.559 1.00 70.56 461 ASN A C 1
ATOM 3708 O O . ASN A 1 461 ? 44.863 8.848 -73.949 1.00 70.56 461 ASN A O 1
ATOM 3712 N N . ASN A 1 462 ? 45.263 10.380 -75.540 1.00 70.75 462 ASN A N 1
ATOM 3713 C CA . ASN A 1 462 ? 46.614 9.951 -75.831 1.00 70.75 462 ASN A CA 1
ATOM 3714 C C . ASN A 1 462 ? 47.583 10.881 -75.095 1.00 70.75 462 ASN A C 1
ATOM 3716 O O . ASN A 1 462 ? 47.716 12.057 -75.435 1.00 70.75 462 ASN A O 1
ATOM 3720 N N . ASP A 1 463 ? 48.257 10.363 -74.065 1.00 67.38 463 ASP A N 1
ATOM 3721 C CA . ASP A 1 463 ? 49.127 11.187 -73.221 1.00 67.38 463 ASP A CA 1
ATOM 3722 C C . ASP A 1 463 ? 50.402 11.637 -73.960 1.00 67.38 463 ASP A C 1
ATOM 3724 O O . ASP A 1 463 ? 51.009 12.636 -73.570 1.00 67.38 463 ASP A O 1
ATOM 3728 N N . GLN A 1 464 ? 50.795 10.938 -75.033 1.00 67.69 464 GLN A N 1
ATOM 3729 C CA . GLN A 1 464 ? 51.950 11.302 -75.862 1.00 67.69 464 GLN A CA 1
ATOM 3730 C C . GLN A 1 464 ? 51.621 12.432 -76.839 1.00 67.69 464 GLN A C 1
ATOM 3732 O O . GLN A 1 464 ? 52.410 13.362 -76.974 1.00 67.69 464 GLN A O 1
ATOM 3737 N N . THR A 1 465 ? 50.460 12.378 -77.499 1.00 68.56 465 THR A N 1
ATOM 3738 C CA . THR A 1 465 ? 50.059 13.404 -78.481 1.00 68.56 465 THR A CA 1
ATOM 3739 C C . THR A 1 465 ? 49.236 14.539 -77.874 1.00 68.56 465 THR A C 1
ATOM 3741 O O . THR A 1 465 ? 48.953 15.514 -78.563 1.00 68.56 465 THR A O 1
ATOM 3744 N N . GLN A 1 466 ? 48.841 14.427 -76.598 1.00 66.62 466 GLN A N 1
ATOM 3745 C CA . GLN A 1 466 ? 47.919 15.346 -75.914 1.00 66.62 466 GLN A CA 1
ATOM 3746 C C . GLN A 1 466 ? 46.571 15.514 -76.643 1.00 66.62 466 GLN A C 1
ATOM 3748 O O . GLN A 1 466 ? 45.884 16.519 -76.466 1.00 66.62 466 GLN A O 1
ATOM 3753 N N . GLN A 1 467 ? 46.174 14.527 -77.450 1.00 66.12 467 GLN A N 1
ATOM 3754 C CA . GLN A 1 467 ? 44.885 14.509 -78.137 1.00 66.12 467 GLN A CA 1
ATOM 3755 C C . GLN A 1 467 ? 43.846 13.744 -77.314 1.00 66.12 467 GLN A C 1
ATOM 3757 O O . GLN A 1 467 ? 44.146 12.695 -76.743 1.00 66.12 467 GLN A O 1
ATOM 3762 N N . SER A 1 468 ? 42.621 14.265 -77.281 1.00 67.12 468 SER A N 1
ATOM 3763 C CA . SER A 1 468 ? 41.456 13.628 -76.660 1.00 67.12 468 SER A CA 1
ATOM 3764 C C . SER A 1 468 ? 40.417 13.312 -77.727 1.00 67.12 468 SER A C 1
ATOM 3766 O O . SER A 1 468 ? 40.091 14.190 -78.520 1.00 67.12 468 SER A O 1
ATOM 3768 N N . GLU A 1 469 ? 39.862 12.107 -77.710 1.00 72.75 469 GLU A N 1
ATOM 3769 C CA . GLU A 1 469 ? 38.785 11.676 -78.602 1.00 72.75 469 GLU A CA 1
ATOM 3770 C C . GLU A 1 469 ? 37.548 11.288 -77.785 1.00 72.75 469 GLU A C 1
ATOM 3772 O O . GLU A 1 469 ? 37.649 10.567 -76.790 1.00 72.75 469 GLU A O 1
ATOM 3777 N N . LEU A 1 470 ? 36.367 11.758 -78.193 1.00 75.38 470 LEU A N 1
ATOM 3778 C CA . LEU A 1 470 ? 35.098 11.346 -77.590 1.00 75.38 470 LEU A CA 1
ATOM 3779 C C . LEU A 1 470 ? 34.757 9.897 -77.979 1.00 75.38 470 LEU A C 1
ATOM 3781 O O . LEU A 1 470 ? 34.449 9.609 -79.134 1.00 75.38 470 LEU A O 1
ATOM 3785 N N . ILE A 1 471 ? 34.724 8.997 -76.995 1.00 74.56 471 ILE A N 1
ATOM 3786 C CA . ILE A 1 471 ? 34.355 7.588 -77.190 1.00 74.56 471 ILE A CA 1
ATOM 3787 C C . ILE A 1 471 ? 32.857 7.360 -77.008 1.00 74.56 471 ILE A C 1
ATOM 3789 O O . ILE A 1 471 ? 32.263 6.589 -77.756 1.00 74.56 471 ILE A O 1
ATOM 3793 N N . SER A 1 472 ? 32.238 7.967 -75.999 1.00 76.75 472 SER A N 1
ATOM 3794 C CA . SER A 1 472 ? 30.851 7.661 -75.641 1.00 76.75 472 SER A CA 1
ATOM 3795 C C . SER A 1 472 ? 30.149 8.866 -75.033 1.00 76.75 472 SER A C 1
ATOM 3797 O O . SER A 1 472 ? 30.784 9.687 -74.372 1.00 76.75 472 SER A O 1
ATOM 3799 N N . GLN A 1 473 ? 28.836 8.944 -75.234 1.00 79.00 473 GLN A N 1
ATOM 3800 C CA . GLN A 1 473 ? 27.954 9.920 -74.606 1.00 79.00 473 GLN A CA 1
ATOM 3801 C C . GLN A 1 473 ? 26.672 9.234 -74.118 1.00 79.00 473 GLN A C 1
ATOM 3803 O O . GLN A 1 473 ? 26.211 8.272 -74.732 1.00 79.00 473 GLN A O 1
ATOM 3808 N N . TYR A 1 474 ? 26.110 9.738 -73.025 1.00 74.50 474 TYR A N 1
ATOM 3809 C CA . TYR A 1 474 ? 24.850 9.309 -72.427 1.00 74.50 474 TYR A CA 1
ATOM 3810 C C . TYR A 1 474 ? 23.983 10.543 -72.156 1.00 74.50 474 TYR A C 1
ATOM 3812 O O . TYR A 1 474 ? 24.491 11.533 -71.624 1.00 74.50 474 TYR A O 1
ATOM 3820 N N . GLY A 1 475 ? 22.695 10.473 -72.505 1.00 73.44 475 GLY A N 1
ATOM 3821 C CA . GLY A 1 475 ? 21.735 11.581 -72.411 1.00 73.44 475 GLY A CA 1
ATOM 3822 C C . GLY A 1 475 ? 21.793 12.577 -73.582 1.00 73.44 475 GLY A C 1
ATOM 3823 O O . GLY A 1 475 ? 22.739 12.590 -74.368 1.00 73.44 475 GLY A O 1
ATOM 3824 N N . GLU A 1 476 ? 20.765 13.423 -73.708 1.00 69.50 476 GLU A N 1
ATOM 3825 C CA . GLU A 1 476 ? 20.696 14.467 -74.743 1.00 69.50 476 GLU A CA 1
ATOM 3826 C C . GLU A 1 476 ? 21.457 15.738 -74.334 1.00 69.50 476 GLU A C 1
ATOM 3828 O O . GLU A 1 476 ? 21.249 16.291 -73.249 1.00 69.50 476 GLU A O 1
ATOM 3833 N N . PHE A 1 477 ? 22.305 16.248 -75.229 1.00 65.75 477 PHE A N 1
ATOM 3834 C CA . PHE A 1 477 ? 23.068 17.485 -75.037 1.00 65.75 477 PHE A CA 1
ATOM 3835 C C . PHE A 1 477 ? 22.493 18.613 -75.903 1.00 65.75 477 PHE A C 1
ATOM 3837 O O . PHE A 1 477 ? 22.168 18.389 -77.064 1.00 65.75 477 PHE A O 1
ATOM 3844 N N . LEU A 1 478 ? 22.426 19.849 -75.382 1.00 58.91 478 LEU A N 1
ATOM 3845 C CA . LEU A 1 478 ? 21.946 21.010 -76.162 1.00 58.91 478 LEU A CA 1
ATOM 3846 C C . LEU A 1 478 ? 22.936 21.434 -77.262 1.00 58.91 478 LEU A C 1
ATOM 3848 O O . LEU A 1 478 ? 22.569 22.128 -78.201 1.00 58.91 478 LEU A O 1
ATOM 3852 N N . THR A 1 479 ? 24.204 21.048 -77.120 1.00 57.59 479 THR A N 1
ATOM 3853 C CA . THR A 1 479 ? 25.263 21.218 -78.124 1.00 57.59 479 THR A CA 1
ATOM 3854 C C . THR A 1 479 ? 26.115 19.955 -78.102 1.00 57.59 479 THR A C 1
ATOM 3856 O O . THR A 1 479 ? 26.436 19.515 -76.990 1.00 57.59 479 THR A O 1
ATOM 3859 N N . PRO A 1 480 ? 26.512 19.389 -79.256 1.00 55.22 480 PRO A N 1
ATOM 3860 C CA . PRO A 1 480 ? 27.311 18.174 -79.275 1.00 55.22 480 PRO A CA 1
ATOM 3861 C C . PRO A 1 480 ? 28.604 18.386 -78.471 1.00 55.22 480 PRO A C 1
ATOM 3863 O O . PRO A 1 480 ? 29.241 19.440 -78.601 1.00 55.22 480 PRO A O 1
ATOM 3866 N N . PRO A 1 481 ? 28.976 17.441 -77.592 1.00 62.09 481 PRO A N 1
ATOM 3867 C CA . PRO A 1 481 ? 30.250 17.506 -76.895 1.00 62.09 481 PRO A CA 1
ATOM 3868 C C . PRO A 1 481 ? 31.398 17.579 -77.918 1.00 62.09 481 PRO A C 1
ATOM 3870 O O . PRO A 1 481 ? 31.340 16.905 -78.948 1.00 62.09 481 PRO A O 1
ATOM 3873 N N . PRO A 1 482 ? 32.429 18.408 -77.681 1.00 60.78 482 PRO A N 1
ATOM 3874 C CA . PRO A 1 482 ? 33.500 18.598 -78.651 1.00 60.78 482 PRO A CA 1
ATOM 3875 C C . PRO A 1 482 ? 34.214 17.270 -78.921 1.00 60.78 482 PRO A C 1
ATOM 3877 O O . PRO A 1 482 ? 34.598 16.576 -77.986 1.00 60.78 482 PRO A O 1
ATOM 3880 N N . HIS A 1 483 ? 34.443 16.931 -80.193 1.00 57.09 483 HIS A N 1
ATOM 3881 C CA . HIS A 1 483 ? 35.170 15.709 -80.565 1.00 57.09 483 HIS A CA 1
ATOM 3882 C C . HIS A 1 483 ? 36.629 15.706 -80.070 1.00 57.09 483 HIS A C 1
ATOM 3884 O O . HIS A 1 483 ? 37.221 14.637 -79.936 1.00 57.09 483 HIS A O 1
ATOM 3890 N N . THR A 1 484 ? 37.184 16.887 -79.757 1.00 51.38 484 THR A N 1
ATOM 3891 C CA . THR A 1 484 ? 38.528 17.092 -79.194 1.00 51.38 484 THR A CA 1
ATOM 3892 C C . THR A 1 484 ? 38.495 18.172 -78.104 1.00 51.38 484 THR A C 1
ATOM 3894 O O . THR A 1 484 ? 37.947 19.255 -78.312 1.00 51.38 484 THR A O 1
ATOM 3897 N N . ILE A 1 485 ? 39.094 17.925 -76.933 1.00 55.66 485 ILE A N 1
ATOM 3898 C CA . ILE A 1 485 ? 39.186 18.923 -75.849 1.00 55.66 485 ILE A CA 1
ATOM 3899 C C . ILE A 1 485 ? 40.270 19.954 -76.220 1.00 55.66 485 ILE A C 1
ATOM 3901 O O . ILE A 1 485 ? 41.457 19.706 -76.045 1.00 55.66 485 ILE A O 1
ATOM 3905 N N . MET A 1 486 ? 39.885 21.128 -76.732 1.00 43.19 486 MET A N 1
ATOM 3906 C CA . MET A 1 486 ? 40.820 22.116 -77.314 1.00 43.19 486 MET A CA 1
ATOM 3907 C C . MET A 1 486 ? 41.658 22.943 -76.306 1.00 43.19 486 MET A C 1
ATOM 3909 O O . MET A 1 486 ? 42.183 23.994 -76.662 1.00 43.19 486 MET A O 1
ATOM 3913 N N . SER A 1 487 ? 41.794 22.543 -75.036 1.00 45.84 487 SER A N 1
ATOM 3914 C CA . SER A 1 487 ? 42.489 23.372 -74.033 1.00 45.84 487 SER A CA 1
ATOM 3915 C C . SER A 1 487 ? 43.197 22.561 -72.932 1.00 45.84 487 SER A C 1
ATOM 3917 O O . SER A 1 487 ? 42.520 21.884 -72.150 1.00 45.84 487 SER A O 1
ATOM 3919 N N . PRO A 1 488 ? 44.533 22.710 -72.765 1.00 38.94 488 PRO A N 1
ATOM 3920 C CA . PRO A 1 488 ? 45.301 22.110 -71.664 1.00 38.94 488 PRO A CA 1
ATOM 3921 C C . PRO A 1 488 ? 44.823 22.543 -70.270 1.00 38.94 488 PRO A C 1
ATOM 3923 O O . PRO A 1 488 ? 44.988 21.815 -69.292 1.00 38.94 488 PRO A O 1
ATOM 3926 N N . VAL A 1 489 ? 44.209 23.727 -70.169 1.00 38.47 489 VAL A N 1
ATOM 3927 C CA . VAL A 1 489 ? 43.742 24.319 -68.904 1.00 38.47 489 VAL A CA 1
ATOM 3928 C C . VAL A 1 489 ? 42.512 23.583 -68.360 1.00 38.47 489 VAL A C 1
ATOM 3930 O O . VAL A 1 489 ? 42.344 23.493 -67.149 1.00 38.47 489 VAL A O 1
ATOM 3933 N N . SER A 1 490 ? 41.694 22.989 -69.236 1.00 48.31 490 SER A N 1
ATOM 3934 C CA . SER A 1 490 ? 40.493 22.231 -68.839 1.00 48.31 490 SER A CA 1
ATOM 3935 C C . SER A 1 490 ? 40.810 20.788 -68.422 1.00 48.31 490 SER A C 1
ATOM 3937 O O . SER A 1 490 ? 40.005 20.148 -67.754 1.00 48.31 490 SER A O 1
ATOM 3939 N N . LEU A 1 491 ? 41.985 20.277 -68.806 1.00 46.94 491 LEU A N 1
ATOM 3940 C CA . LEU A 1 491 ? 42.423 18.900 -68.561 1.00 46.94 491 LEU A CA 1
ATOM 3941 C C . LEU A 1 491 ? 43.085 18.705 -67.187 1.00 46.94 491 LEU A C 1
ATOM 3943 O O . LEU A 1 491 ? 43.075 17.591 -66.671 1.00 46.94 491 LEU A O 1
ATOM 3947 N N . ARG A 1 492 ? 43.652 19.762 -66.582 1.00 44.38 492 ARG A N 1
ATOM 3948 C CA . ARG A 1 492 ? 44.375 19.674 -65.295 1.00 44.38 492 ARG A CA 1
ATOM 3949 C C . ARG A 1 492 ? 43.479 19.344 -64.096 1.00 44.38 492 ARG A C 1
ATOM 3951 O O . ARG A 1 492 ? 43.992 18.875 -63.087 1.00 44.38 492 ARG A O 1
ATOM 3958 N N . SER A 1 493 ? 42.171 19.577 -64.194 1.00 46.72 493 SER A N 1
ATOM 3959 C CA . SER A 1 493 ? 41.202 19.286 -63.129 1.00 46.72 493 SER A CA 1
ATOM 3960 C C . SER A 1 493 ? 40.494 17.933 -63.280 1.00 46.72 493 SER A C 1
ATOM 3962 O O . SER A 1 493 ? 39.699 17.578 -62.412 1.00 46.72 493 SER A O 1
ATOM 3964 N N . MET A 1 494 ? 40.761 17.172 -64.350 1.00 54.03 494 MET A N 1
ATOM 3965 C CA . MET A 1 494 ? 40.123 15.875 -64.599 1.00 54.03 494 MET A CA 1
ATOM 3966 C C . MET A 1 494 ? 40.976 14.728 -64.059 1.00 54.03 494 MET A C 1
ATOM 3968 O O . MET A 1 494 ? 42.152 14.600 -64.406 1.00 54.03 494 MET A O 1
ATOM 3972 N N . ARG A 1 495 ? 40.373 13.835 -63.264 1.00 51.50 495 ARG A N 1
ATOM 3973 C CA . ARG A 1 495 ? 40.989 12.532 -62.960 1.00 51.50 495 ARG A CA 1
ATOM 3974 C C . ARG A 1 495 ? 41.176 11.738 -64.258 1.00 51.50 495 ARG A C 1
ATOM 3976 O O . ARG A 1 495 ? 40.247 11.580 -65.049 1.00 51.50 495 ARG A O 1
ATOM 3983 N N . ARG A 1 496 ? 42.401 11.258 -64.476 1.00 58.66 496 ARG A N 1
ATOM 3984 C CA . ARG A 1 496 ? 42.785 10.401 -65.602 1.00 58.66 496 ARG A CA 1
ATOM 3985 C C . ARG A 1 496 ? 43.074 9.003 -65.084 1.00 58.66 496 ARG A C 1
ATOM 3987 O O . ARG A 1 496 ? 43.839 8.849 -64.134 1.00 58.66 496 ARG A O 1
ATOM 3994 N N . PHE A 1 497 ? 42.505 7.999 -65.737 1.00 60.19 497 PHE A N 1
ATOM 3995 C CA . PHE A 1 497 ? 42.770 6.599 -65.425 1.00 60.19 497 PHE A CA 1
ATOM 3996 C C . PHE A 1 497 ? 43.705 6.017 -66.489 1.00 60.19 497 PHE A C 1
ATOM 3998 O O . PHE A 1 497 ? 43.314 5.951 -67.657 1.00 60.19 497 PHE A O 1
ATOM 4005 N N . PRO A 1 498 ? 44.947 5.641 -66.137 1.00 57.81 498 PRO A N 1
ATOM 4006 C CA . PRO A 1 498 ? 45.909 5.145 -67.111 1.00 57.81 498 PRO A CA 1
ATOM 4007 C C . PRO A 1 498 ? 45.505 3.760 -67.631 1.00 57.81 498 PRO A C 1
ATOM 4009 O O . PRO A 1 498 ? 45.197 2.860 -66.852 1.00 57.81 498 PRO A O 1
ATOM 4012 N N . ILE A 1 499 ? 45.582 3.569 -68.947 1.00 60.81 499 ILE A N 1
ATOM 4013 C CA . ILE A 1 499 ? 45.493 2.267 -69.609 1.00 60.81 499 ILE A CA 1
ATOM 4014 C C . ILE A 1 499 ? 46.901 1.878 -70.048 1.00 60.81 499 ILE A C 1
ATOM 4016 O O . ILE A 1 499 ? 47.537 2.578 -70.839 1.00 60.81 499 ILE A O 1
ATOM 4020 N N . ARG A 1 500 ? 47.400 0.736 -69.566 1.00 54.22 500 ARG A N 1
ATOM 4021 C CA . ARG A 1 500 ? 48.647 0.159 -70.079 1.00 54.22 500 ARG A CA 1
ATOM 4022 C C . ARG A 1 500 ? 48.340 -0.736 -71.275 1.00 54.22 500 ARG A C 1
ATOM 4024 O O . ARG A 1 500 ? 47.754 -1.798 -71.111 1.00 54.22 500 ARG A O 1
ATOM 4031 N N . SER A 1 501 ? 48.779 -0.314 -72.457 1.00 47.06 501 SER A N 1
ATOM 4032 C CA . SER A 1 501 ? 48.762 -1.124 -73.677 1.00 47.06 501 SER A CA 1
ATOM 4033 C C . SER A 1 501 ? 50.086 -0.948 -74.424 1.00 47.06 501 SER A C 1
ATOM 4035 O O . SER A 1 501 ? 50.260 -0.004 -75.195 1.00 47.06 501 SER A O 1
ATOM 4037 N N . GLY A 1 502 ? 51.046 -1.847 -74.180 1.00 59.12 502 GLY A N 1
ATOM 4038 C CA . GLY A 1 502 ? 52.333 -1.866 -74.888 1.00 59.12 502 GLY A CA 1
ATOM 4039 C C . GLY A 1 502 ? 53.107 -0.537 -74.826 1.00 59.12 502 GLY A C 1
ATOM 4040 O O . GLY A 1 502 ? 53.305 0.023 -73.749 1.00 59.12 502 GLY A O 1
ATOM 4041 N N . ARG A 1 503 ? 53.564 -0.036 -75.987 1.00 49.44 503 ARG A N 1
ATOM 4042 C CA . ARG A 1 503 ? 54.375 1.198 -76.131 1.00 49.44 503 ARG A CA 1
ATOM 4043 C C . ARG A 1 503 ? 53.576 2.513 -76.037 1.00 49.44 503 ARG A C 1
ATOM 4045 O O . ARG A 1 503 ? 54.189 3.581 -76.036 1.00 49.44 503 ARG A O 1
ATOM 4052 N N . CYS A 1 504 ? 52.247 2.465 -75.939 1.00 51.94 504 CYS A N 1
ATOM 4053 C CA . CYS A 1 504 ? 51.394 3.655 -75.886 1.00 51.94 504 CYS A CA 1
ATOM 4054 C C . CYS A 1 504 ? 50.930 3.945 -74.449 1.00 51.94 504 CYS A C 1
ATOM 4056 O O . CYS A 1 504 ? 50.404 3.066 -73.766 1.00 51.94 504 CYS A O 1
ATOM 4058 N N . ARG A 1 505 ? 51.091 5.198 -73.995 1.00 57.81 505 ARG A N 1
ATOM 4059 C CA . ARG A 1 505 ? 50.456 5.703 -72.764 1.00 57.81 505 ARG A CA 1
ATOM 4060 C C . ARG A 1 505 ? 49.117 6.339 -73.130 1.00 57.81 505 ARG A C 1
ATOM 4062 O O . ARG A 1 505 ? 49.081 7.454 -73.648 1.00 57.81 505 ARG A O 1
ATOM 4069 N N . LEU A 1 506 ? 48.038 5.601 -72.897 1.00 62.25 506 LEU A N 1
ATOM 4070 C CA . LEU A 1 506 ? 46.671 6.093 -73.044 1.00 62.25 506 LEU A CA 1
ATOM 4071 C C . LEU A 1 506 ? 46.072 6.325 -71.657 1.00 62.25 506 LEU A C 1
ATOM 4073 O O . LEU A 1 506 ? 46.381 5.596 -70.714 1.00 62.25 506 LEU A O 1
ATOM 4077 N N . SER A 1 507 ? 45.177 7.297 -71.537 1.00 61.41 507 SER A N 1
ATOM 4078 C CA . SER A 1 507 ? 44.388 7.508 -70.326 1.00 61.41 507 SER A CA 1
ATOM 4079 C C . SER A 1 507 ? 42.928 7.780 -70.669 1.00 61.41 507 SER A C 1
ATOM 4081 O O . SER A 1 507 ? 42.630 8.443 -71.655 1.00 61.41 507 SER A O 1
ATOM 4083 N N . ILE A 1 508 ? 41.991 7.268 -69.872 1.00 62.16 508 ILE A N 1
ATOM 4084 C CA . ILE A 1 508 ? 40.571 7.621 -70.002 1.00 62.16 508 ILE A CA 1
ATOM 4085 C C . ILE A 1 508 ? 40.264 8.796 -69.077 1.00 62.16 508 ILE A C 1
ATOM 4087 O O . ILE A 1 508 ? 40.657 8.795 -67.906 1.00 62.16 508 ILE A O 1
ATOM 4091 N N . SER A 1 509 ? 39.513 9.766 -69.595 1.00 61.94 509 SER A N 1
ATOM 4092 C CA . SER A 1 509 ? 38.837 10.792 -68.803 1.00 61.94 509 SER A CA 1
ATOM 4093 C C . SER A 1 509 ? 37.331 10.631 -68.930 1.00 61.94 509 SER A C 1
ATOM 4095 O O . SER A 1 509 ? 36.779 10.649 -70.030 1.00 61.94 509 SER A O 1
ATOM 4097 N N . VAL A 1 510 ? 36.653 10.508 -67.794 1.00 59.34 510 VAL A N 1
ATOM 4098 C CA . VAL A 1 510 ? 35.190 10.527 -67.734 1.00 59.34 510 VAL A CA 1
ATOM 4099 C C . VAL A 1 510 ? 34.761 11.945 -67.383 1.00 59.34 510 VAL A C 1
ATOM 4101 O O . VAL A 1 510 ? 35.160 12.475 -66.351 1.00 59.34 510 VAL A O 1
ATOM 4104 N N . ILE A 1 511 ? 33.971 12.582 -68.243 1.00 61.06 511 ILE A N 1
ATOM 4105 C CA . ILE A 1 511 ? 33.405 13.906 -67.984 1.00 61.06 511 ILE A CA 1
ATOM 4106 C C . ILE A 1 511 ? 31.921 13.733 -67.712 1.00 61.06 511 ILE A C 1
ATOM 4108 O O . ILE A 1 511 ? 31.150 13.415 -68.615 1.00 61.06 511 ILE A O 1
ATOM 4112 N N . VAL A 1 512 ? 31.501 14.001 -66.481 1.00 53.97 512 VAL A N 1
ATOM 4113 C CA . VAL A 1 512 ? 30.083 13.970 -66.122 1.00 53.97 512 VAL A CA 1
ATOM 4114 C C . VAL A 1 512 ? 29.573 15.405 -66.029 1.00 53.97 512 VAL A C 1
ATOM 4116 O O . VAL A 1 512 ? 30.116 16.230 -65.289 1.00 53.97 512 VAL A O 1
ATOM 4119 N N . ILE A 1 513 ? 28.580 15.747 -66.859 1.00 55.12 513 ILE A N 1
ATOM 4120 C CA . ILE A 1 513 ? 28.114 17.130 -67.026 1.00 55.12 513 ILE A CA 1
ATOM 4121 C C . ILE A 1 513 ? 26.806 17.319 -66.267 1.00 55.12 513 ILE A C 1
ATOM 4123 O O . ILE A 1 513 ? 25.755 16.868 -66.700 1.00 55.12 513 ILE A O 1
ATOM 4127 N N . VAL A 1 514 ? 26.879 18.055 -65.158 1.00 44.62 514 VAL A N 1
ATOM 4128 C CA . VAL A 1 514 ? 25.757 18.219 -64.219 1.00 44.62 514 VAL A CA 1
ATOM 4129 C C . VAL A 1 514 ? 24.792 19.346 -64.623 1.00 44.62 514 VAL A C 1
ATOM 4131 O O . VAL A 1 514 ? 23.607 19.280 -64.318 1.00 44.62 514 VAL A O 1
ATOM 4134 N N . ARG A 1 515 ? 25.255 20.397 -65.324 1.00 46.50 515 ARG A N 1
ATOM 4135 C CA . ARG A 1 515 ? 24.413 21.515 -65.811 1.00 46.50 515 ARG A CA 1
ATOM 4136 C C . ARG A 1 515 ? 24.987 22.157 -67.078 1.00 46.50 515 ARG A C 1
ATOM 4138 O O . ARG A 1 515 ? 26.171 22.476 -67.122 1.00 46.50 515 ARG A O 1
ATOM 4145 N N . GLN A 1 516 ? 24.137 22.443 -68.068 1.00 44.66 516 GLN A N 1
ATOM 4146 C CA . GLN A 1 516 ? 24.491 23.216 -69.268 1.00 44.66 516 GLN A CA 1
ATOM 4147 C C . GLN A 1 516 ? 23.781 24.582 -69.219 1.00 44.66 516 GLN A C 1
ATOM 4149 O O . GLN A 1 516 ? 22.555 24.635 -69.165 1.00 44.66 516 GLN A O 1
ATOM 4154 N N . LYS A 1 517 ? 24.527 25.700 -69.192 1.00 47.38 517 LYS A N 1
ATOM 4155 C CA . LYS A 1 517 ? 23.937 27.055 -69.261 1.00 47.38 517 LYS A CA 1
ATOM 4156 C C . LYS A 1 517 ? 23.593 27.418 -70.713 1.00 47.38 517 LYS A C 1
ATOM 4158 O O . LYS A 1 517 ? 24.360 27.125 -71.622 1.00 47.38 517 LYS A O 1
ATOM 4163 N N . ARG A 1 518 ? 22.466 28.115 -70.902 1.00 41.03 518 ARG A N 1
ATOM 4164 C CA . ARG A 1 518 ? 21.811 28.405 -72.197 1.00 41.03 518 ARG A CA 1
ATOM 4165 C C . ARG A 1 518 ? 22.568 29.372 -73.139 1.00 41.03 518 ARG A C 1
ATOM 4167 O O . ARG A 1 518 ? 22.218 29.436 -74.306 1.00 41.03 518 ARG A O 1
ATOM 4174 N N . ASN A 1 519 ? 23.611 30.081 -72.679 1.00 39.62 519 ASN A N 1
ATOM 4175 C CA . ASN A 1 519 ? 24.187 31.243 -73.393 1.00 39.62 519 ASN A CA 1
ATOM 4176 C C . ASN A 1 519 ? 25.676 31.115 -73.783 1.00 39.62 519 ASN A C 1
ATOM 4178 O O . ASN A 1 519 ? 26.474 31.985 -73.440 1.00 39.62 519 ASN A O 1
ATOM 4182 N N . GLY A 1 520 ? 26.075 30.049 -74.487 1.00 44.97 520 GLY A N 1
ATOM 4183 C CA . GLY A 1 520 ? 27.304 30.024 -75.311 1.00 44.97 520 GLY A CA 1
ATOM 4184 C C . GLY A 1 520 ? 28.669 30.281 -74.637 1.00 44.97 520 GLY A C 1
ATOM 4185 O O . GLY A 1 520 ? 29.689 30.282 -75.319 1.00 44.97 520 GLY A O 1
ATOM 4186 N N . ARG A 1 521 ? 28.747 30.481 -73.315 1.00 41.88 521 ARG A N 1
ATOM 4187 C CA . ARG A 1 521 ? 30.003 30.687 -72.574 1.00 41.88 521 ARG A CA 1
ATOM 4188 C C . ARG A 1 521 ? 30.332 29.463 -71.716 1.00 41.88 521 ARG A C 1
ATOM 4190 O O . ARG A 1 521 ? 29.579 29.135 -70.808 1.00 41.88 521 ARG A O 1
ATOM 4197 N N . LYS A 1 522 ? 31.474 28.842 -72.055 1.00 46.50 522 LYS A N 1
ATOM 4198 C CA . LYS A 1 522 ? 32.269 27.788 -71.382 1.00 46.50 522 LYS A CA 1
ATOM 4199 C C . LYS A 1 522 ? 31.495 26.740 -70.560 1.00 46.50 522 LYS A C 1
ATOM 4201 O O . LYS A 1 522 ? 30.995 27.015 -69.473 1.00 46.50 522 LYS A O 1
ATOM 4206 N N . MET A 1 523 ? 31.522 25.491 -71.041 1.00 46.28 523 MET A N 1
ATOM 4207 C CA . MET A 1 523 ? 31.208 24.311 -70.228 1.00 46.28 523 MET A CA 1
ATOM 4208 C C . MET A 1 523 ? 32.219 24.211 -69.077 1.00 46.28 523 MET A C 1
ATOM 4210 O O . MET A 1 523 ? 33.418 24.105 -69.326 1.00 46.28 523 MET A O 1
ATOM 4214 N N . HIS A 1 524 ? 31.753 24.235 -67.830 1.00 41.72 524 HIS A N 1
ATOM 4215 C CA . HIS A 1 524 ? 32.589 23.887 -66.684 1.00 41.72 524 HIS A CA 1
ATOM 4216 C C . HIS A 1 524 ? 32.303 22.431 -66.289 1.00 41.72 524 HIS A C 1
ATOM 4218 O O . HIS A 1 524 ? 31.165 22.135 -65.918 1.00 41.72 524 HIS A O 1
ATOM 4224 N N . PRO A 1 525 ? 33.287 21.515 -66.364 1.00 43.00 525 PRO A N 1
ATOM 4225 C CA . PRO A 1 525 ? 33.135 20.186 -65.783 1.00 43.00 525 PRO A CA 1
ATOM 4226 C C . PRO A 1 525 ? 33.006 20.343 -64.262 1.00 43.00 525 PRO A C 1
ATOM 4228 O O . PRO A 1 525 ? 33.885 20.924 -63.629 1.00 43.00 525 PRO A O 1
ATOM 4231 N N . MET A 1 526 ? 31.890 19.888 -63.682 1.00 41.84 526 MET A N 1
ATOM 4232 C CA . MET A 1 526 ? 31.623 20.033 -62.240 1.00 41.84 526 MET A CA 1
ATOM 4233 C C . MET A 1 526 ? 31.925 18.773 -61.421 1.00 41.84 526 MET A C 1
ATOM 4235 O O . MET A 1 526 ? 32.014 18.874 -60.203 1.00 41.84 526 MET A O 1
ATOM 4239 N N . ALA A 1 527 ? 32.149 17.614 -62.046 1.00 38.97 527 ALA A N 1
ATOM 4240 C CA . ALA A 1 527 ? 32.611 16.421 -61.340 1.00 38.97 527 ALA A CA 1
ATOM 4241 C C . ALA A 1 527 ? 33.384 15.481 -62.277 1.00 38.97 527 ALA A C 1
ATOM 4243 O O . ALA A 1 527 ? 32.965 15.239 -63.409 1.00 38.97 527 ALA A O 1
ATOM 4244 N N . THR A 1 528 ? 34.502 14.940 -61.784 1.00 38.59 528 THR A N 1
ATOM 4245 C CA . THR A 1 528 ? 35.090 13.710 -62.336 1.00 38.59 528 THR A CA 1
ATOM 4246 C C . THR A 1 528 ? 34.692 12.589 -61.386 1.00 38.59 528 THR A C 1
ATOM 4248 O O . THR A 1 528 ? 35.042 12.677 -60.207 1.00 38.59 528 THR A O 1
ATOM 4251 N N . ILE A 1 529 ? 33.923 11.609 -61.867 1.00 38.09 529 ILE A N 1
ATOM 4252 C CA . ILE A 1 529 ? 33.546 10.416 -61.090 1.00 38.09 529 ILE A CA 1
ATOM 4253 C C . ILE A 1 529 ? 34.688 9.405 -61.156 1.00 38.09 529 ILE A C 1
ATOM 4255 O O . ILE A 1 529 ? 35.169 9.149 -62.285 1.00 38.09 529 ILE A O 1
#

Sequence (529 aa):
MQFLNLLEQQRNWSPCILYVDENLNHFREFEAINADQGYEIHLSLNAKASLMLGLKIQPDLIVISLDIQEADPIEMIRFYKSQDALANTAILATSQFQESETIDRALEHGVDDFLLQPYTDALVSKRIRNTLQIIAIQKSDRIQMALSNILEESLNEIYIFSAELYRIFYASRGATNNLGYSIQELQTMSPFHFMKEDSASEVKEAVNSLLTGSDSQAFLNAEFHRKDGTNYPVEIYLQKTVVFSKPAIVALATDITELVQQRAEVERLARAVDSSAEAVFITDTRGVINYVNAAFSELYGWSAEEAIGHTPRFIKSKLNPEEIYREMWDQLLSGNTWQGALINRRKPTQRLASSLPLLGQNSRQQQNWLDDYRWVDMTVSPIFDQRGDCISYVALQRDITEKVLDEKKQAQKHLQAVIRAGVAKSLQQQSTLKVKLHEVLTRLLEVPEYKSLNRGCLYLNNDQTQQSELISQYGEFLTPPPHTIMSPVSLRSMRRFPIRSGRCRLSISVIVIVRQKRNGRKMHPMATI

InterPro domains:
  IPR000014 PAS domain [PF13426] (158-258)
  IPR000014 PAS domain [PS50112] (143-214)
  IPR000014 PAS domain [PS50112] (265-323)
  IPR000014 PAS domain [SM00091] (146-212)
  IPR000014 PAS domain [SM00091] (267-336)
  IPR000014 PAS domain [TIGR00229] (149-265)
  IPR000014 PAS domain [TIGR00229] (265-334)
  IPR000014 PAS domain [cd00130] (167-239)
  IPR000014 PAS domain [cd00130] (276-400)
  IPR000700 P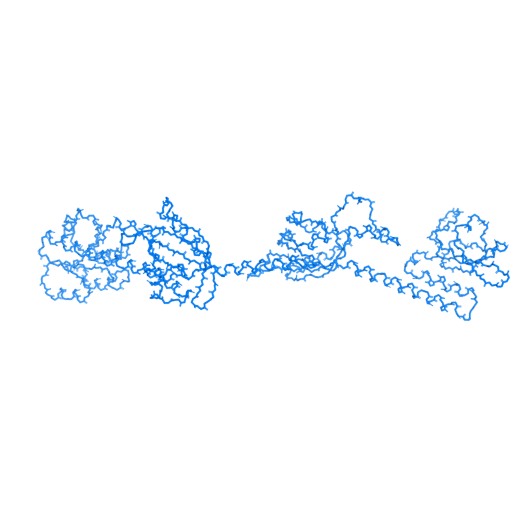AS-associated, C-terminal [PS50113] (359-412)
  IPR001789 Signal transduction response regulator, receiver domain [PS50110] (16-132)
  IPR001789 Signal transduction response regulator, receiver domain [SM00448] (15-128)
  IPR011006 CheY-like superfamily [SSF52172] (14-142)
  IPR013767 PAS fold [PF00989] (267-400)
  IPR035965 PAS domain superfamily [SSF55785] (150-258)
  IPR035965 PAS domain superfamily [SSF55785] (273-401)
  IPR052155 Bacterial biofilm regulation/maintenance [PTHR44757] (250-417)

Organism: NCBI:txid2527973

Foldseek 3Di:
DVVVVVVVCLVLVAFEEEEEALDVVVVVLLCVLCVPVRHHYHYDNDLVVSVVVCLVPVGLEYEYECPHDVDRVLVSLLVQCPDPSRVPRAYEYEYADPDPVSVVSNVVSHHPYYDYPPDDSVVSVVVVVVSVVVSSVVVVVVVVVVVLVCQQPDLWWKFKAALVVQATQDIHVNNCVVQVDDRVRNRGDHPLVFFDPVQSVVVNVVSVCCVPHPDFKDWDKTWGAHPVGDIFIWIKIWGWDADPNGIMIIIIIDGCRVVVVVVVVVVVVLVVQQPDCWWKFKFWPVQATQDTHPNVCVVAVADRVRRHRHHCVQFADPPDDPVLVVVCVVQVVVQHKDWDKHKTWHDDDPPDPDDDDDPDPDPVSVVVCVVTIFIWTKIKGFDADPVRDGGMIMMIIDGCRVVVVVVVVVVVVVLVVVLVVQLVVLVPDPDDPLSSVQSNVVSVCPRPVNVLLQKWWKWKAFPVVRWIATSYIGHDDPDDDDRTDPDPVLVVPFDWAWDDDPPTTMTMTIQRQRDDDPDPDDRRRPDGD

pLDDT: mean 80.6, std 16.35, range [27.44, 97.5]